Protein AF-0000000070891046 (afdb_homodimer)

InterPro domains:
  IPR001077 O-methyltransferase, C-terminal domain [PF00891] (136-344)
  IPR012967 Caffeic acid 3-O-methyltransferase-like, dimerisation domain [PF08100] (22-111)
  IPR016461 O-methyltransferase-like [PIRSF005739] (4-360)
  IPR016461 O-methyltransferase-like [PS51683] (19-363)
  IPR016461 O-methyltransferase-like [PTHR11746] (20-345)
  IPR029063 S-adenosyl-L-methionine-dependent methyltransferase superfamily [G3DSA:3.40.50.150] (113-362)
  IPR029063 S-adenosyl-L-methionine-dependent methyltransferase superfamily [SSF53335] (124-356)
  IPR036388 Winged helix-like DNA-binding domain superfamily [G3DSA:1.10.10.10] (6-109)
  IPR036390 Winged helix DNA-binding domain superfamily [SSF46785] (9-112)

Nearest PDB structures (foldseek):
  4pgh-assembly2_C  TM=8.982E-01  e=3.428E-35  Sorghum bicolor
  6nej-assembly1_A  TM=9.243E-01  e=6.528E-33  Thalictrum flavum subsp. glaucum
  6i6k-assembly1_A  TM=9.213E-01  e=1.786E-31  Papaver somniferum
  8j3i-assembly1_A-2  TM=9.033E-01  e=2.425E-32  Coptis chinensis
  5icc-assembly1_A  TM=9.227E-01  e=8.475E-29  Thalictrum flavum subsp. glaucum

Organism: Physcomitrium patens (NCBI:txid3218)

Secondary structure (DSSP, 8-state):
--HHHHHHHHHHHHHHHHHHHHTTTHHHHHHHHHHHTTHHHHHHHHHHTT-S-EEHHHHHHH-TT--SS--HHHHHHHHHHHHHTTSEEEEE-TTS-EEEEE-HHHHTT-SS-TT--SHHHHHHHSS-HHHHHHHTTHHHHHHS---HHHHHTTT--HHHHHHH-HHHHHHHHHHHHHHHHHHHHHHHHH--TTTT-SEEEEET-TTSHHHHHHHHH-TTSEEEEEE-HHHHTTPPPBTTEEEEE--TTT---SS-SEEEEES-GGGS-HHHHHHHHHHHHHHSPTT-EEEEEEEEE-S-S--SS--HHHHHHHHHHHHHHHHSSS---EEHHHHHHHHHHTT-EEEEEEE-SSEEEEEEE--/--HHHHHHHHHHHHHHHHHHHHTTTHHHHHHHHHHHTTHHHHHHHHHHTT-S-EEHHHHHHH-TT--SS--HHHHHHHHHHHHHTTSEEEEE-TTS-EEEEE-HHHHTT-SS-TT--SHHHHHHHSS-HHHHHHHTTHHHHHHS---HHHHHTTT--HHHHHHH-HHHHHHHHHHHHHHHHHHHHHHHHH--TTTT-SEEEEET-TTSHHHHHHHHH-TTSEEEEEE-HHHHTTPPPBTTEEEEE--TTT---SS-SEEEEES-GGGS-HHHHHHHHHHHHHHSPTT-EEEEEEEEE-S-S--SS--HHHHHHHHHHHHHHHHSSS---EEHHHHHHHHHHTT-EEEEEEE-SSEEEEEEE--

Foldseek 3Di:
DPPVVVVVVVVVVVVVVVVCVVVVLVLLVLVLVCLVQQLLVLQVVVVVVVDAWAQLVRSLVSGPPRDPDDDSVVVNVSQVVNVVVVQWPWDADPVRTIIIHGDPNSNLQHPPDPLFHQSLVSCCASPPPLQVQLLVCLVCCVPPVDQSSCVRPVRDFQVRVCVVDVVSVVSVVSNVLRVLSNLLVLCVVFPDVCQPWQEEEAAQCQLPNNVLVSCVVVVNYQYEYEEAPVRPVPRDDGPSYHYDHDDLLVADDADGLEYEYEPPLQQDDLVSLLSSLLRVLVRHDAFRKYKYKFFAADPDPPDPDDDPLNVVSVVVQVSSSRRGDPGGHYHPVVVVVSNVSSQWDPWDWDDRGSMIIIMTTHD/DPPVVVVVVVVVVVVVVVVCVVVVLVLLVLVLVCLVQQLLVLQVVVVVVVDAWAQLVRSLVSGPPRDPDDDSVVVNVSQVVNVVVVQWPWDADPVRTIIIHGDPNSNLQHPPDPLFHQVLVSCCASPPPLLVQLLVCLVCCVPPVDQSSCVRPVRDFQVRVCVVDVVSVVSVVSNVLRVLSNLLVLCVVFPDVCQPWQEEEAAQCQLPNNVLVSCVVVVNYQYEYEEAPVRPVPRDDGPSYHYDHDDLLVADDADGLEYEYEPPLQQDDLVSLLSSLLRVLVRHDAFRKYKYKFFAADPDPPDPDDDPLNVVSVVVQSSSSRRGDPGGHYHPVVVVVSNVSSQWDPWDWDDRGSMIIIMTTHD

pLDDT: mean 93.12, std 7.59, range [47.34, 98.88]

Solvent-accessible surface area (backbone atoms only — not comparable to full-atom values): 36269 Å² total; per-residue (Å²): 122,57,75,65,50,47,53,50,49,53,50,45,49,23,44,49,54,46,50,43,45,21,49,47,50,49,56,18,33,44,51,30,31,42,54,76,63,39,47,48,48,47,50,50,55,37,40,74,73,69,37,78,54,41,32,39,60,55,49,52,72,59,36,89,78,55,49,91,44,58,25,38,67,52,42,39,54,45,50,46,48,37,20,60,74,51,34,30,41,75,40,80,40,95,86,69,45,62,23,40,27,77,29,66,34,28,54,31,41,24,72,92,38,94,78,36,28,47,38,46,40,26,54,48,41,18,69,12,66,70,48,48,52,5,40,73,28,52,47,42,28,22,40,56,54,43,42,12,22,16,72,58,55,83,67,29,36,51,70,58,41,30,74,76,31,61,71,59,31,51,44,49,50,50,17,53,51,26,52,43,50,48,49,48,56,49,42,66,74,72,51,70,81,64,77,82,44,50,26,35,35,24,50,65,33,53,56,28,63,66,52,43,54,50,26,69,77,37,68,77,27,44,30,30,28,28,19,43,56,81,45,42,75,69,32,64,91,44,84,62,44,45,80,44,65,44,48,58,78,78,43,60,78,69,83,22,45,29,41,34,32,60,71,46,64,39,43,35,37,68,70,59,39,36,44,35,43,35,35,49,49,72,39,33,49,79,65,10,35,40,42,31,34,42,52,49,35,69,92,62,59,79,52,88,70,79,42,73,40,54,51,40,24,44,45,50,25,51,48,23,43,23,39,23,60,59,11,37,62,38,30,67,67,54,50,50,50,49,41,44,75,31,60,33,36,82,70,46,79,44,80,67,65,36,34,26,41,39,36,32,26,34,105,123,57,74,65,50,46,51,50,48,53,50,46,48,22,44,49,53,47,50,43,46,21,49,47,50,50,54,18,32,42,51,30,31,41,55,76,63,40,47,47,48,46,49,51,54,37,41,75,73,70,37,78,54,40,32,38,61,56,49,50,73,59,36,90,78,56,47,90,45,58,25,38,68,52,43,39,52,46,49,47,48,36,20,57,74,51,34,29,40,72,40,79,41,95,85,70,44,60,25,37,26,76,30,67,34,28,54,31,41,24,72,93,38,94,79,37,28,47,38,45,41,26,53,48,40,17,68,13,65,70,47,48,52,4,42,72,29,52,46,42,28,22,41,54,56,43,42,12,21,15,72,58,56,82,66,30,35,52,71,59,41,28,76,76,31,60,71,58,29,52,44,50,50,48,18,52,50,25,54,43,49,48,50,48,57,47,40,65,74,72,52,71,79,62,76,83,44,50,26,36,34,24,51,65,33,54,56,28,63,65,52,43,54,51,27,68,78,38,68,76,27,45,31,30,29,29,19,44,56,81,45,43,73,70,33,64,90,45,85,64,44,45,80,44,64,45,49,59,79,78,42,59,77,70,82,22,45,30,39,36,32,60,71,48,64,38,43,34,39,69,69,59,40,36,45,35,45,33,34,48,52,71,39,33,49,78,66,10,35,40,41,32,35,40,50,49,36,68,92,60,59,79,54,86,69,79,42,75,36,55,52,39,24,46,45,48,25,51,49,23,43,22,38,23,60,59,11,36,62,38,31,67,66,55,49,50,49,50,42,44,74,30,60,32,39,84,70,45,78,43,78,66,65,36,34,26,41,38,36,31,26,33,104

Sequence (726 aa):
MDLEGRAIEELAKAQLEVLGLAVSVVFPAALNAVVKMQVAEVLATAAEEGHRSLSADEIVARMPNRPSQPNSKNLERLLRVLSFKGVFKEEARHDKRRTFRLTPMSSALIRNLPEGTMANYVLLTSLGQEFIESCKHLTAAVLESKVPFAMAHGGKHQFQYCAANPDYSNVFQAAMTDHSHQLVDLMLAKFEGFKDVQRMADVGGGVGTTIGRIVEQYPHIQGINFDLPHVIAHAPQREGVEHIAGDMFESVPPDCDAFFLKNIIHDWDDELNIQILMNCHKALPSRGRVIMVDAVLPATTLLRESSLDDMCAFEADITMMAVSAHGRERDAEEWENLATTSGFTNITFVKLDYMYVIEAMKPMDLEGRAIEELAKAQLEVLGLAVSVVFPAALNAVVKMQVAEVLATAAEEGHRSLSADEIVARMPNRPSQPNSKNLERLLRVLSFKGVFKEEARHDKRRTFRLTPMSSALIRNLPEGTMANYVLLTSLGQEFIESCKHLTAAVLESKVPFAMAHGGKHQFQYCAANPDYSNVFQAAMTDHSHQLVDLMLAKFEGFKDVQRMADVGGGVGTTIGRIVEQYPHIQGINFDLPHVIAHAPQREGVEHIAGDMFESVPPDCDAFFLKNIIHDWDDELNIQILMNCHKALPSRGRVIMVDAVLPATTLLRESSLDDMCAFEADITMMAVSAHGRERDAEEWENLATTSGFTNITFVKLDYMYVIEAMKP

Radius of gyration: 27.96 Å; Cα contacts (8 Å, |Δi|>4): 1454; chains: 2; bounding box: 67×87×61 Å

Structure (mmCIF, N/CA/C/O backbone):
data_AF-0000000070891046-model_v1
#
loop_
_entity.id
_entity.type
_entity.pdbx_description
1 polymer 'O-methyltransferase domain-containing protein'
#
loop_
_atom_site.group_PDB
_atom_site.id
_atom_site.type_symbol
_atom_site.label_atom_id
_atom_site.label_alt_id
_atom_site.label_comp_id
_atom_site.label_asym_id
_atom_site.label_entity_id
_atom_site.label_seq_id
_atom_site.pdbx_PDB_ins_code
_atom_site.Cartn_x
_atom_site.Cartn_y
_atom_site.Cartn_z
_atom_site.occupancy
_atom_site.B_iso_or_equiv
_atom_site.auth_seq_id
_atom_site.auth_comp_id
_atom_site.auth_asym_id
_atom_site.auth_atom_id
_atom_site.pdbx_PDB_model_num
ATOM 1 N N . MET A 1 1 ? -8.344 9.031 32.281 1 47.34 1 MET A N 1
ATOM 2 C CA . MET A 1 1 ? -9.133 9.562 31.188 1 47.34 1 MET A CA 1
ATOM 3 C C . MET A 1 1 ? -10.594 9.172 31.328 1 47.34 1 MET A C 1
ATOM 5 O O . MET A 1 1 ? -10.914 8.008 31.547 1 47.34 1 MET A O 1
ATOM 9 N N . ASP A 1 2 ? -11.523 10.109 31.578 1 67 2 ASP A N 1
ATOM 10 C CA . ASP A 1 2 ? -12.945 9.836 31.75 1 67 2 ASP A CA 1
ATOM 11 C C . ASP A 1 2 ? -13.516 9.117 30.516 1 67 2 ASP A C 1
ATOM 13 O O . ASP A 1 2 ? -12.797 8.891 29.547 1 67 2 ASP A O 1
ATOM 17 N N . LEU A 1 3 ? -14.664 8.531 30.688 1 60.5 3 LEU A N 1
ATOM 18 C CA . LEU A 1 3 ? -15.344 7.746 29.672 1 60.5 3 LEU A CA 1
ATOM 19 C C . LEU A 1 3 ? -15.367 8.484 28.344 1 60.5 3 LEU A C 1
ATOM 21 O O . LEU A 1 3 ? -15.195 7.875 27.281 1 60.5 3 LEU A O 1
ATOM 25 N N . GLU A 1 4 ? -15.5 9.758 28.438 1 71.5 4 GLU A N 1
ATOM 26 C CA . GLU A 1 4 ? -15.516 10.578 27.234 1 71.5 4 GLU A CA 1
ATOM 27 C C . GLU A 1 4 ? -14.133 10.633 26.578 1 71.5 4 GLU A C 1
ATOM 29 O O . GLU A 1 4 ? -14.016 10.539 25.359 1 71.5 4 GLU A O 1
ATOM 34 N N . GLY A 1 5 ? -13.195 10.727 27.391 1 70.69 5 GLY A N 1
ATOM 35 C CA . GLY A 1 5 ? -11.828 10.75 26.875 1 70.69 5 GLY A CA 1
ATOM 36 C C . GLY A 1 5 ? -11.422 9.445 26.219 1 70.69 5 GLY A C 1
ATOM 37 O O . GLY A 1 5 ? -10.758 9.461 25.172 1 70.69 5 GLY A O 1
ATOM 38 N N . ARG A 1 6 ? -11.977 8.406 26.797 1 71.31 6 ARG A N 1
ATOM 39 C CA . ARG A 1 6 ? -11.641 7.102 26.234 1 71.31 6 ARG A CA 1
ATOM 40 C C . ARG A 1 6 ? -12.305 6.91 24.875 1 71.31 6 ARG A C 1
ATOM 42 O O . ARG A 1 6 ? -11.703 6.336 23.969 1 71.31 6 ARG A O 1
ATOM 49 N N . ALA A 1 7 ? -13.523 7.387 24.828 1 78.62 7 ALA A N 1
ATOM 50 C CA . ALA A 1 7 ? -14.25 7.289 23.562 1 78.62 7 ALA A CA 1
ATOM 51 C C . ALA A 1 7 ? -13.562 8.094 22.469 1 78.62 7 ALA A C 1
ATOM 53 O O . ALA A 1 7 ? -13.461 7.637 21.328 1 78.62 7 ALA A O 1
ATOM 54 N N . ILE A 1 8 ? -13.047 9.195 22.844 1 79.56 8 ILE A N 1
ATOM 55 C CA . ILE A 1 8 ? -12.344 10.055 21.906 1 79.56 8 ILE A CA 1
ATOM 56 C C . ILE A 1 8 ? -11.055 9.375 21.453 1 79.56 8 ILE A C 1
ATOM 58 O O . ILE A 1 8 ? -10.727 9.375 20.266 1 79.56 8 ILE A O 1
ATOM 62 N N . GLU A 1 9 ? -10.422 8.758 22.344 1 82.19 9 GLU A N 1
ATOM 63 C CA . GLU A 1 9 ? -9.156 8.109 22.031 1 82.19 9 GLU A CA 1
ATOM 64 C C . GLU A 1 9 ? -9.367 6.883 21.141 1 82.19 9 GLU A C 1
ATOM 66 O O . GLU A 1 9 ? -8.57 6.613 20.25 1 82.19 9 GLU A O 1
ATOM 71 N N . GLU A 1 10 ? -10.422 6.199 21.453 1 83.56 10 GLU A N 1
ATOM 72 C CA . GLU A 1 10 ? -10.727 5.02 20.641 1 83.56 10 GLU A CA 1
ATOM 73 C C . GLU A 1 10 ? -11.078 5.41 19.203 1 83.56 10 GLU A C 1
ATOM 75 O O . GLU A 1 10 ? -10.656 4.75 18.25 1 83.56 10 GLU A O 1
ATOM 80 N N . LEU A 1 11 ? -11.844 6.434 19.125 1 84.75 11 LEU A N 1
ATOM 81 C CA . LEU A 1 11 ? -12.203 6.934 17.812 1 84.75 11 LEU A CA 1
ATOM 82 C C . LEU A 1 11 ? -10.969 7.438 17.062 1 84.75 11 LEU A C 1
ATOM 84 O O . LEU A 1 11 ? -10.812 7.176 15.867 1 84.75 11 LEU A O 1
ATOM 88 N N . ALA A 1 12 ? -10.164 8.125 17.812 1 87 12 ALA A N 1
ATOM 89 C CA . ALA A 1 12 ? -8.945 8.656 17.219 1 87 12 ALA A CA 1
ATOM 90 C C . ALA A 1 12 ? -8.031 7.539 16.734 1 87 12 ALA A C 1
ATOM 92 O O . ALA A 1 12 ? -7.398 7.656 15.68 1 87 12 ALA A O 1
ATOM 93 N N . LYS A 1 13 ? -7.988 6.559 17.516 1 90.5 13 LYS A N 1
ATOM 94 C CA . LYS A 1 13 ? -7.156 5.422 17.141 1 90.5 13 LYS A CA 1
ATOM 95 C C . LYS A 1 13 ? -7.672 4.762 15.867 1 90.5 13 LYS A C 1
ATOM 97 O O . LYS A 1 13 ? -6.891 4.434 14.969 1 90.5 13 LYS A O 1
ATOM 102 N N . ALA A 1 14 ? -8.984 4.562 15.781 1 92.62 14 ALA A N 1
ATOM 103 C CA . ALA A 1 14 ? -9.602 3.963 14.602 1 92.62 14 ALA A CA 1
ATOM 104 C C . ALA A 1 14 ? -9.359 4.824 13.367 1 92.62 14 ALA A C 1
ATOM 106 O O . ALA A 1 14 ? -9.07 4.301 12.289 1 92.62 14 ALA A O 1
ATOM 107 N N . GLN A 1 15 ? -9.469 6.059 13.508 1 92.06 15 GLN A N 1
ATOM 108 C CA . GLN A 1 15 ? -9.266 6.984 12.398 1 92.06 15 GLN A CA 1
ATOM 109 C C . GLN A 1 15 ? -7.809 6.973 11.945 1 92.06 15 GLN A C 1
ATOM 111 O O . GLN A 1 15 ? -7.527 7.047 10.742 1 92.06 15 GLN A O 1
ATOM 116 N N . LEU A 1 16 ? -6.91 6.891 12.914 1 93.19 16 LEU A N 1
ATOM 117 C CA . LEU A 1 16 ? -5.492 6.824 12.586 1 93.19 16 LEU A CA 1
ATOM 118 C C . LEU A 1 16 ? -5.168 5.535 11.836 1 93.19 16 LEU A C 1
ATOM 120 O O . LEU A 1 16 ? -4.34 5.535 10.922 1 93.19 16 LEU A O 1
ATOM 124 N N . GLU A 1 17 ? -5.773 4.445 12.266 1 95.62 17 GLU A N 1
ATOM 125 C CA . GLU A 1 17 ? -5.586 3.174 11.578 1 95.62 17 GLU A CA 1
ATOM 126 C C . GLU A 1 17 ? -6.059 3.256 10.125 1 95.62 17 GLU A C 1
ATOM 128 O O . GLU A 1 17 ? -5.395 2.75 9.219 1 95.62 17 GLU A O 1
ATOM 133 N N . VAL A 1 18 ? -7.207 3.916 9.898 1 96.25 18 VAL A N 1
ATOM 134 C CA . VAL A 1 18 ? -7.738 4.094 8.547 1 96.25 18 VAL A CA 1
ATOM 135 C C . VAL A 1 18 ? -6.797 4.984 7.742 1 96.25 18 VAL A C 1
ATOM 137 O O . VAL A 1 18 ? -6.512 4.699 6.574 1 96.25 18 VAL A O 1
ATOM 140 N N . LEU A 1 19 ? -6.328 6.02 8.391 1 95.25 19 LEU A N 1
ATOM 141 C CA . LEU A 1 19 ? -5.402 6.934 7.73 1 95.25 19 LEU A CA 1
ATOM 142 C C . LEU A 1 19 ? -4.148 6.199 7.27 1 95.25 19 LEU A C 1
ATOM 144 O O . LEU A 1 19 ? -3.732 6.336 6.117 1 95.25 19 LEU A O 1
ATOM 148 N N . GLY A 1 20 ? -3.57 5.445 8.156 1 96.19 20 GLY A N 1
ATOM 149 C CA . GLY A 1 20 ? -2.371 4.691 7.824 1 96.19 20 GLY A CA 1
ATOM 150 C C . GLY A 1 20 ? -2.572 3.729 6.672 1 96.19 20 GLY A C 1
ATOM 151 O O . GLY A 1 20 ? -1.716 3.617 5.793 1 96.19 20 GLY A O 1
ATOM 152 N N . LEU A 1 21 ? -3.693 3.078 6.664 1 97.38 21 LEU A N 1
ATOM 153 C CA . LEU A 1 21 ? -4.004 2.133 5.598 1 97.38 21 LEU A CA 1
ATOM 154 C C . LEU A 1 21 ? -4.238 2.859 4.277 1 97.38 21 LEU A C 1
ATOM 156 O O . LEU A 1 21 ? -3.811 2.391 3.221 1 97.38 21 LEU A O 1
ATOM 160 N N . ALA A 1 22 ? -4.871 3.982 4.309 1 97.19 22 ALA A N 1
ATOM 161 C CA . ALA A 1 22 ? -5.266 4.734 3.121 1 97.19 22 ALA A CA 1
ATOM 162 C C . ALA A 1 22 ? -4.043 5.219 2.348 1 97.19 22 ALA A C 1
ATOM 164 O O . ALA A 1 22 ? -4.043 5.223 1.114 1 97.19 22 ALA A O 1
ATOM 165 N N . VAL A 1 23 ? -2.967 5.598 3.061 1 96.81 23 VAL A N 1
ATOM 166 C CA . VAL A 1 23 ? -1.822 6.207 2.393 1 96.81 23 VAL A CA 1
ATOM 167 C C . VAL A 1 23 ? -0.695 5.184 2.266 1 96.81 23 VAL A C 1
ATOM 169 O O . VAL A 1 23 ? 0.431 5.535 1.901 1 96.81 23 VAL A O 1
ATOM 172 N N . SER A 1 24 ? -0.975 3.916 2.496 1 97.31 24 SER A N 1
ATOM 173 C CA . SER A 1 24 ? 0.066 2.902 2.627 1 97.31 24 SER A CA 1
ATOM 174 C C . SER A 1 24 ? 0.749 2.635 1.29 1 97.31 24 SER A C 1
ATOM 176 O O . SER A 1 24 ? 1.793 1.98 1.24 1 97.31 24 SER A O 1
ATOM 178 N N . VAL A 1 25 ? 0.283 3.219 0.205 1 97.31 25 VAL A N 1
ATOM 179 C CA . VAL A 1 25 ? 0.892 3.051 -1.11 1 97.31 25 VAL A CA 1
ATOM 180 C C . VAL A 1 25 ? 2.295 3.65 -1.111 1 97.31 25 VAL A C 1
ATOM 182 O O . VAL A 1 25 ? 3.127 3.299 -1.952 1 97.31 25 VAL A O 1
ATOM 185 N N . VAL A 1 26 ? 2.619 4.441 -0.144 1 97.94 26 VAL A N 1
ATOM 186 C CA . VAL A 1 26 ? 3.92 5.105 -0.111 1 97.94 26 VAL A CA 1
ATOM 187 C C . VAL A 1 26 ? 5.023 4.066 0.079 1 97.94 26 VAL A C 1
ATOM 189 O O . VAL A 1 26 ? 6.16 4.277 -0.346 1 97.94 26 VAL A O 1
ATOM 192 N N . PHE A 1 27 ? 4.715 2.93 0.693 1 97.75 27 PHE A N 1
ATOM 193 C CA . PHE A 1 27 ? 5.73 1.916 0.949 1 97.75 27 PHE A CA 1
ATOM 194 C C . PHE A 1 27 ? 6.164 1.243 -0.349 1 97.75 27 PHE A C 1
ATOM 196 O O . PHE A 1 27 ? 7.344 1.257 -0.697 1 97.75 27 PHE A O 1
ATOM 203 N N . PRO A 1 28 ? 5.18 0.721 -1.108 1 98 28 PRO A N 1
ATOM 204 C CA . PRO A 1 28 ? 5.629 0.167 -2.389 1 98 28 PRO A CA 1
ATOM 205 C C . PRO A 1 28 ? 6.156 1.237 -3.342 1 98 28 PRO A C 1
ATOM 207 O O . PRO A 1 28 ? 7.027 0.955 -4.172 1 98 28 PRO A O 1
ATOM 210 N N . ALA A 1 29 ? 5.711 2.473 -3.271 1 98.19 29 ALA A N 1
ATOM 211 C CA . ALA A 1 29 ? 6.266 3.555 -4.082 1 98.19 29 ALA A CA 1
ATOM 212 C C . ALA A 1 29 ? 7.738 3.783 -3.76 1 98.19 29 ALA A C 1
ATOM 214 O O . ALA A 1 29 ? 8.562 3.934 -4.664 1 98.19 29 ALA A O 1
ATOM 215 N N . ALA A 1 30 ? 8.031 3.832 -2.465 1 98.62 30 ALA A N 1
ATOM 216 C CA . ALA A 1 30 ? 9.414 3.99 -2.033 1 98.62 30 ALA A CA 1
ATOM 217 C C . ALA A 1 30 ? 10.266 2.807 -2.48 1 98.62 30 ALA A C 1
ATOM 219 O O . ALA A 1 30 ? 11.406 2.986 -2.92 1 98.62 30 ALA A O 1
ATOM 220 N N . LEU A 1 31 ? 9.695 1.628 -2.348 1 98.69 31 LEU A N 1
ATOM 221 C CA . LEU A 1 31 ? 10.391 0.416 -2.771 1 98.69 31 LEU A CA 1
ATOM 222 C C . LEU A 1 31 ? 10.703 0.465 -4.262 1 98.69 31 LEU A C 1
ATOM 224 O O . LEU A 1 31 ? 11.82 0.131 -4.676 1 98.69 31 LEU A O 1
ATOM 228 N N . ASN A 1 32 ? 9.742 0.846 -5.07 1 98.19 32 ASN A N 1
ATOM 229 C CA . ASN A 1 32 ? 9.922 1.009 -6.508 1 98.19 32 ASN A CA 1
ATOM 230 C C . ASN A 1 32 ? 11.055 1.985 -6.82 1 98.19 32 ASN A C 1
ATOM 232 O O . ASN A 1 32 ? 11.898 1.712 -7.68 1 98.19 32 ASN A O 1
ATOM 236 N N . ALA A 1 33 ? 11.109 3.068 -6.137 1 97.69 33 ALA A N 1
ATOM 237 C CA . ALA A 1 33 ? 12.109 4.109 -6.379 1 97.69 33 ALA A CA 1
ATOM 238 C C . ALA A 1 33 ? 13.516 3.594 -6.098 1 97.69 33 ALA A C 1
ATOM 240 O O . ALA A 1 33 ? 14.438 3.809 -6.895 1 97.69 33 ALA A O 1
ATOM 241 N N . VAL A 1 34 ? 13.727 2.893 -4.988 1 97.88 34 VAL A N 1
ATOM 242 C CA . VAL A 1 34 ? 15.07 2.463 -4.613 1 97.88 34 VAL A CA 1
ATOM 243 C C . VAL A 1 34 ? 15.547 1.366 -5.566 1 97.88 34 VAL A C 1
ATOM 245 O O . VAL A 1 34 ? 16.75 1.237 -5.824 1 97.88 34 VAL A O 1
ATOM 248 N N . VAL A 1 35 ? 14.602 0.557 -6.062 1 97 35 VAL A N 1
ATOM 249 C CA . VAL A 1 35 ? 14.953 -0.465 -7.043 1 97 35 VAL A CA 1
ATOM 250 C C . VAL A 1 35 ? 15.391 0.198 -8.344 1 97 35 VAL A C 1
ATOM 252 O O . VAL A 1 35 ? 16.422 -0.169 -8.922 1 97 35 VAL A O 1
ATOM 255 N N . LYS A 1 36 ? 14.641 1.19 -8.789 1 95.44 36 LYS A N 1
ATOM 256 C CA . LYS A 1 36 ? 14.969 1.906 -10.023 1 95.44 36 LYS A CA 1
ATOM 257 C C . LYS A 1 36 ? 16.328 2.596 -9.914 1 95.44 36 LYS A C 1
ATOM 259 O O . LYS A 1 36 ? 17.078 2.67 -10.891 1 95.44 36 LYS A O 1
ATOM 264 N N . MET A 1 37 ? 16.656 3.012 -8.719 1 95.81 37 MET A N 1
ATOM 265 C CA . MET A 1 37 ? 17.891 3.748 -8.523 1 95.81 37 MET A CA 1
ATOM 266 C C . MET A 1 37 ? 19.047 2.801 -8.18 1 95.81 37 MET A C 1
ATOM 268 O O . MET A 1 37 ? 20.172 3.238 -7.973 1 95.81 37 MET A O 1
ATOM 272 N N . GLN A 1 38 ? 18.75 1.555 -8.023 1 96.44 38 GLN A N 1
ATOM 273 C CA . GLN A 1 38 ? 19.719 0.496 -7.797 1 96.44 38 GLN A CA 1
ATOM 274 C C . GLN A 1 38 ? 20.484 0.721 -6.492 1 96.44 38 GLN A C 1
ATOM 276 O O . GLN A 1 38 ? 21.703 0.552 -6.441 1 96.44 38 GLN A O 1
ATOM 281 N N . VAL A 1 39 ? 19.781 1.132 -5.484 1 97.69 39 VAL A N 1
ATOM 282 C CA . VAL A 1 39 ? 20.391 1.455 -4.195 1 97.69 39 VAL A CA 1
ATOM 283 C C . VAL A 1 39 ? 20.984 0.195 -3.57 1 97.69 39 VAL A C 1
ATOM 285 O O . VAL A 1 39 ? 22.078 0.23 -3.012 1 97.69 39 VAL A O 1
ATOM 288 N N . ALA A 1 40 ? 20.266 -0.928 -3.625 1 97.75 40 ALA A N 1
ATOM 289 C CA . ALA A 1 40 ? 20.766 -2.18 -3.051 1 97.75 40 ALA A CA 1
ATOM 290 C C . ALA A 1 40 ? 22.062 -2.607 -3.705 1 97.75 40 ALA A C 1
ATOM 292 O O . ALA A 1 40 ? 22.984 -3.096 -3.027 1 97.75 40 ALA A O 1
ATOM 293 N N . GLU A 1 41 ? 22.172 -2.424 -5.004 1 96.94 41 GLU A N 1
ATOM 29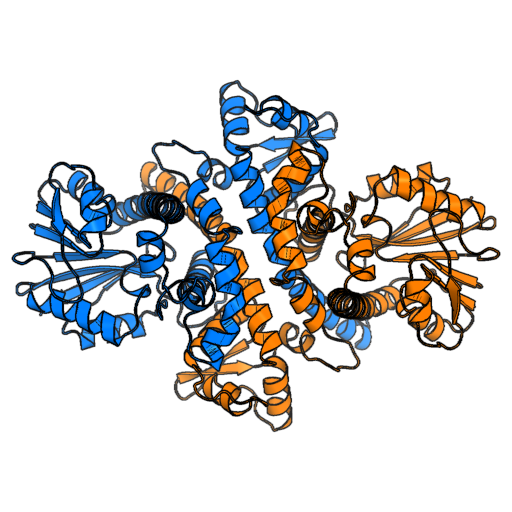4 C CA . GLU A 1 41 ? 23.406 -2.756 -5.723 1 96.94 41 GLU A CA 1
ATOM 295 C C . GLU A 1 41 ? 24.562 -1.897 -5.246 1 96.94 41 GLU A C 1
ATOM 297 O O . GLU A 1 41 ? 25.672 -2.4 -5.062 1 96.94 41 GLU A O 1
ATOM 302 N N . VAL A 1 42 ? 24.328 -0.653 -5.082 1 97.38 42 VAL A N 1
ATOM 303 C CA . VAL A 1 42 ? 25.359 0.271 -4.609 1 97.38 42 VAL A CA 1
ATOM 304 C C . VAL A 1 42 ? 25.844 -0.169 -3.236 1 97.38 42 VAL A C 1
ATOM 306 O O . VAL A 1 42 ? 27.062 -0.218 -2.994 1 97.38 42 VAL A O 1
ATOM 309 N N . LEU A 1 43 ? 24.938 -0.444 -2.359 1 97.94 43 LEU A N 1
ATOM 310 C CA . LEU A 1 43 ? 25.297 -0.862 -1.008 1 97.94 43 LEU A CA 1
ATOM 311 C C . LEU A 1 43 ? 26.047 -2.189 -1.029 1 97.94 43 LEU A C 1
ATOM 313 O O . LEU A 1 43 ? 26.984 -2.395 -0.248 1 97.94 43 LEU A O 1
ATOM 317 N N . ALA A 1 44 ? 25.656 -3.094 -1.878 1 96.38 44 ALA A N 1
ATOM 318 C CA . ALA A 1 44 ? 26.328 -4.383 -2.002 1 96.38 44 ALA A CA 1
ATOM 319 C C . ALA A 1 44 ? 27.781 -4.207 -2.455 1 96.38 44 ALA A C 1
ATOM 321 O O . ALA A 1 44 ? 28.688 -4.832 -1.905 1 96.38 44 ALA A O 1
ATOM 322 N N . THR A 1 45 ? 27.938 -3.393 -3.469 1 96.12 45 THR A N 1
ATOM 323 C CA . THR A 1 45 ? 29.281 -3.107 -3.965 1 96.12 45 THR A CA 1
ATOM 324 C C . THR A 1 45 ? 30.141 -2.48 -2.873 1 96.12 45 THR A C 1
ATOM 326 O O . THR A 1 45 ? 31.312 -2.842 -2.709 1 96.12 45 THR A O 1
ATOM 329 N N . ALA A 1 46 ? 29.594 -1.572 -2.146 1 96.75 46 ALA A N 1
ATOM 330 C CA . ALA A 1 46 ? 30.312 -0.925 -1.056 1 96.75 46 ALA A CA 1
ATOM 331 C C . ALA A 1 46 ? 30.703 -1.936 0.018 1 96.75 46 ALA A C 1
ATOM 333 O O . ALA A 1 46 ? 31.781 -1.836 0.607 1 96.75 46 ALA A O 1
ATOM 334 N N . ALA A 1 47 ? 29.828 -2.799 0.301 1 95.56 47 ALA A N 1
ATOM 335 C CA . ALA A 1 47 ? 30.109 -3.832 1.291 1 95.56 47 ALA A CA 1
ATOM 336 C C . ALA A 1 47 ? 31.297 -4.688 0.859 1 95.56 47 ALA A C 1
ATOM 338 O O . ALA A 1 47 ? 32.125 -5.07 1.687 1 95.56 47 ALA A O 1
ATOM 339 N N . GLU A 1 48 ? 31.375 -4.98 -0.355 1 94.81 48 GLU A N 1
ATOM 340 C CA . GLU A 1 48 ? 32.5 -5.734 -0.901 1 94.81 48 GLU A CA 1
ATOM 341 C C . GLU A 1 48 ? 33.812 -4.961 -0.746 1 94.81 48 GLU A C 1
ATOM 343 O O . GLU A 1 48 ? 34.875 -5.559 -0.632 1 94.81 48 GLU A O 1
ATOM 348 N N . GLU A 1 49 ? 33.688 -3.688 -0.757 1 96.44 49 GLU A N 1
ATOM 349 C CA . GLU A 1 49 ? 34.844 -2.818 -0.63 1 96.44 49 GLU A CA 1
ATOM 350 C C . GLU A 1 49 ? 35.188 -2.568 0.835 1 96.44 49 GLU A C 1
ATOM 352 O O . GLU A 1 49 ? 36.125 -1.822 1.141 1 96.44 49 GLU A O 1
ATOM 357 N N . GLY A 1 50 ? 34.406 -3.117 1.76 1 94.75 50 GLY A N 1
ATOM 358 C CA . GLY A 1 50 ? 34.719 -3.043 3.174 1 94.75 50 GLY A CA 1
ATOM 359 C C . GLY A 1 50 ? 33.906 -2.02 3.928 1 94.75 50 GLY A C 1
ATOM 360 O O . GLY A 1 50 ? 34.094 -1.817 5.129 1 94.75 50 GLY A O 1
ATOM 361 N N . HIS A 1 51 ? 32.938 -1.404 3.23 1 93.56 51 HIS A N 1
ATOM 362 C CA . HIS A 1 51 ? 32.062 -0.441 3.902 1 93.56 51 HIS A CA 1
ATOM 363 C C . HIS A 1 51 ? 30.844 -1.12 4.484 1 93.56 51 HIS A C 1
ATOM 365 O O . HIS A 1 51 ? 30.031 -1.689 3.742 1 93.56 51 HIS A O 1
ATOM 371 N N . ARG A 1 52 ? 30.672 -1.047 5.664 1 90.56 52 ARG A N 1
ATOM 372 C CA . ARG A 1 52 ? 29.531 -1.691 6.316 1 90.56 52 ARG A CA 1
ATOM 373 C C . ARG A 1 52 ? 28.219 -0.993 5.961 1 90.56 52 ARG A C 1
ATOM 375 O O . ARG A 1 52 ? 27.188 -1.646 5.781 1 90.56 52 ARG A O 1
ATOM 382 N N . SER A 1 53 ? 28.188 0.303 5.98 1 95.62 53 SER A N 1
ATOM 383 C CA . SER A 1 53 ? 27.016 1.141 5.715 1 95.62 53 SER A CA 1
ATOM 384 C C . SER A 1 53 ? 27.422 2.447 5.039 1 95.62 53 SER A C 1
ATOM 386 O O . SER A 1 53 ? 28.594 2.822 5.043 1 95.62 53 SER A O 1
ATOM 388 N N . LEU A 1 54 ? 26.484 3.021 4.312 1 97.06 54 LEU A N 1
ATOM 389 C CA . LEU A 1 54 ? 26.719 4.285 3.627 1 97.06 54 LEU A CA 1
ATOM 390 C C . LEU A 1 54 ? 25.656 5.309 3.996 1 97.06 54 LEU A C 1
ATOM 392 O O . LEU A 1 54 ? 24.5 4.941 4.266 1 97.06 54 LEU A O 1
ATOM 396 N N . SER A 1 55 ? 26.047 6.555 4.035 1 96.5 55 SER A N 1
ATOM 397 C CA . SER A 1 55 ? 25.078 7.637 4.117 1 96.5 55 SER A CA 1
ATOM 398 C C . SER A 1 55 ? 24.375 7.852 2.783 1 96.5 55 SER A C 1
ATOM 400 O O . SER A 1 55 ? 24.828 7.363 1.748 1 96.5 55 SER A O 1
ATOM 402 N N . ALA A 1 56 ? 23.266 8.57 2.824 1 96.62 56 ALA A N 1
ATOM 403 C CA . ALA A 1 56 ? 22.562 8.883 1.586 1 96.62 56 ALA A CA 1
ATOM 404 C C . ALA A 1 56 ? 23.469 9.633 0.61 1 96.62 56 ALA A C 1
ATOM 406 O O . ALA A 1 56 ? 23.422 9.383 -0.597 1 96.62 56 ALA A O 1
ATOM 407 N N . ASP A 1 57 ? 24.234 10.523 1.128 1 95.56 57 ASP A N 1
ATOM 408 C CA . ASP A 1 57 ? 25.188 11.258 0.299 1 95.56 57 ASP A CA 1
ATOM 409 C C . ASP A 1 57 ? 26.172 10.32 -0.381 1 95.56 57 ASP A C 1
ATOM 411 O O . ASP A 1 57 ? 26.469 10.477 -1.567 1 95.56 57 ASP A O 1
ATOM 415 N N . GLU A 1 58 ? 26.688 9.406 0.369 1 96.12 58 GLU A N 1
ATOM 416 C CA . GLU A 1 58 ? 27.656 8.445 -0.162 1 96.12 58 GLU A CA 1
ATOM 417 C C . GLU A 1 58 ? 27.016 7.531 -1.197 1 96.12 58 GLU A C 1
ATOM 419 O O . GLU A 1 58 ? 27.641 7.16 -2.188 1 96.12 58 GLU A O 1
ATOM 424 N N . ILE A 1 59 ? 25.797 7.141 -0.975 1 97.38 59 ILE A N 1
ATOM 425 C CA . ILE A 1 59 ? 25.094 6.281 -1.913 1 97.38 59 ILE A CA 1
ATOM 426 C C . ILE A 1 59 ? 24.922 7.004 -3.246 1 97.38 59 ILE A C 1
ATOM 428 O O . ILE A 1 59 ? 25.234 6.453 -4.305 1 97.38 59 ILE A O 1
ATOM 432 N N . VAL A 1 60 ? 24.484 8.242 -3.16 1 96.44 60 VAL A N 1
ATOM 433 C CA . VAL A 1 60 ? 24.25 9.031 -4.367 1 96.44 60 VAL A CA 1
ATOM 434 C C . VAL A 1 60 ? 25.578 9.195 -5.125 1 96.44 60 VAL A C 1
ATOM 436 O O . VAL A 1 60 ? 25.594 9.094 -6.355 1 96.44 60 VAL A O 1
ATOM 439 N N . ALA A 1 61 ? 26.609 9.375 -4.445 1 94.94 61 ALA A N 1
ATOM 440 C CA . ALA A 1 61 ? 27.922 9.594 -5.043 1 94.94 61 ALA A CA 1
ATOM 441 C C . ALA A 1 61 ? 28.406 8.344 -5.777 1 94.94 61 ALA A C 1
ATOM 443 O O . ALA A 1 61 ? 29.234 8.43 -6.684 1 94.94 61 ALA A O 1
ATOM 444 N N . ARG A 1 62 ? 27.891 7.195 -5.426 1 95.12 62 ARG A N 1
ATOM 445 C CA . ARG A 1 62 ? 28.359 5.926 -5.973 1 95.12 62 ARG A CA 1
ATOM 446 C C . ARG A 1 62 ? 27.406 5.41 -7.047 1 95.12 62 ARG A C 1
ATOM 448 O O . ARG A 1 62 ? 27.656 4.367 -7.656 1 95.12 62 ARG A O 1
ATOM 455 N N . MET A 1 63 ? 26.359 6.133 -7.262 1 93.44 63 MET A N 1
ATOM 456 C CA . MET A 1 63 ? 25.406 5.684 -8.258 1 93.44 63 MET A CA 1
ATOM 457 C C . MET A 1 63 ? 26.016 5.684 -9.656 1 93.44 63 MET A C 1
ATOM 459 O O . MET A 1 63 ? 26.797 6.582 -10 1 93.44 63 MET A O 1
ATOM 463 N N . PRO A 1 64 ? 25.781 4.641 -10.422 1 85.44 64 PRO A N 1
ATOM 464 C CA . PRO A 1 64 ? 26.359 4.57 -11.766 1 85.44 64 PRO A CA 1
ATOM 465 C C . PRO A 1 64 ? 25.969 5.758 -12.641 1 85.44 64 PRO A C 1
ATOM 467 O O . PRO A 1 64 ? 26.797 6.254 -13.422 1 85.44 64 PRO A O 1
ATOM 470 N N . ASN A 1 65 ? 24.75 6.18 -12.656 1 81.19 65 ASN A N 1
ATOM 471 C CA . ASN A 1 65 ? 24.297 7.367 -13.375 1 81.19 65 ASN A CA 1
ATOM 472 C C . ASN A 1 65 ? 24.047 8.531 -12.422 1 81.19 65 ASN A C 1
ATOM 474 O O . ASN A 1 65 ? 22.906 9.008 -12.312 1 81.19 65 ASN A O 1
ATOM 478 N N . ARG A 1 66 ? 25.281 8.977 -11.938 1 83.12 66 ARG A N 1
ATOM 479 C CA . ARG A 1 66 ? 25.156 10.031 -10.938 1 83.12 66 ARG A CA 1
ATOM 480 C C . ARG A 1 66 ? 24.328 11.195 -11.477 1 83.12 66 ARG A C 1
ATOM 482 O O . ARG A 1 66 ? 24.609 11.734 -12.539 1 83.12 66 ARG A O 1
ATOM 489 N N . PRO A 1 67 ? 23.438 11.5 -10.664 1 82.38 67 PRO A N 1
ATOM 490 C CA . PRO A 1 67 ? 22.547 12.586 -11.094 1 82.38 67 PRO A CA 1
ATOM 491 C C . PRO A 1 67 ? 23.203 13.961 -10.977 1 82.38 67 PRO A C 1
ATOM 493 O O . PRO A 1 67 ? 24.094 14.156 -10.148 1 82.38 67 PRO A O 1
ATOM 496 N N . SER A 1 68 ? 22.781 14.844 -11.82 1 83.38 68 SER A N 1
ATOM 497 C CA . SER A 1 68 ? 23.375 16.172 -11.891 1 83.38 68 SER A CA 1
ATOM 498 C C . SER A 1 68 ? 22.953 17.031 -10.688 1 83.38 68 SER A C 1
ATOM 500 O O . SER A 1 68 ? 23.75 17.828 -10.188 1 83.38 68 SER A O 1
ATOM 502 N N . GLN A 1 69 ? 21.859 16.891 -10.195 1 90.38 69 GLN A N 1
ATOM 503 C CA . GLN A 1 69 ? 21.344 17.672 -9.07 1 90.38 69 GLN A CA 1
ATOM 504 C C . GLN A 1 69 ? 20.625 16.766 -8.07 1 90.38 69 GLN A C 1
ATOM 506 O O . GLN A 1 69 ? 19.422 16.906 -7.836 1 90.38 69 GLN A O 1
ATOM 511 N N . PRO A 1 70 ? 21.469 15.906 -7.484 1 91.81 70 PRO A N 1
ATOM 512 C CA . PRO A 1 70 ? 20.844 14.945 -6.578 1 91.81 70 PRO A CA 1
ATOM 513 C C . PRO A 1 70 ? 20.375 15.578 -5.273 1 91.81 70 PRO A C 1
ATOM 515 O O . PRO A 1 70 ? 20.938 16.594 -4.84 1 91.81 70 PRO A O 1
ATOM 518 N N . ASN A 1 71 ? 19.328 15.117 -4.762 1 95.25 71 ASN A N 1
ATOM 519 C CA . ASN A 1 71 ? 18.844 15.445 -3.426 1 95.25 71 ASN A CA 1
ATOM 520 C C . ASN A 1 71 ? 18.984 14.266 -2.469 1 95.25 71 ASN A C 1
ATOM 522 O O . ASN A 1 71 ? 18.031 13.508 -2.256 1 95.25 71 ASN A O 1
ATOM 526 N N . SER A 1 72 ? 20.125 14.203 -1.852 1 96.12 72 SER A N 1
ATOM 527 C CA . SER A 1 72 ? 20.453 13.078 -0.979 1 96.12 72 SER A CA 1
ATOM 528 C C . SER A 1 72 ? 19.547 13.047 0.243 1 96.12 72 SER A C 1
ATOM 530 O O . SER A 1 72 ? 19.297 11.977 0.814 1 96.12 72 SER A O 1
ATOM 532 N N . LYS A 1 73 ? 19.016 14.164 0.625 1 95.56 73 LYS A N 1
ATOM 533 C CA . LYS A 1 73 ? 18.094 14.195 1.756 1 95.56 73 LYS A CA 1
ATOM 534 C C . LYS A 1 73 ? 16.797 13.438 1.436 1 95.56 73 LYS A C 1
ATOM 536 O O . LYS A 1 73 ? 16.234 12.758 2.303 1 95.56 73 LYS A O 1
ATOM 541 N N . ASN A 1 74 ? 16.344 13.586 0.203 1 97.31 74 ASN A N 1
ATOM 542 C CA . ASN A 1 74 ? 15.172 12.836 -0.213 1 97.31 74 ASN A CA 1
ATOM 543 C C . ASN A 1 74 ? 15.445 11.336 -0.25 1 97.31 74 ASN A C 1
ATOM 545 O O . ASN A 1 74 ? 14.578 10.531 0.087 1 97.31 74 ASN A O 1
ATOM 549 N N . LEU A 1 75 ? 16.672 10.984 -0.702 1 97.62 75 LEU A N 1
ATOM 550 C CA . LEU A 1 75 ? 17.031 9.57 -0.651 1 97.62 75 LEU A CA 1
ATOM 551 C C . LEU A 1 75 ? 17.031 9.062 0.787 1 97.62 75 LEU A C 1
ATOM 553 O O . LEU A 1 75 ? 16.547 7.957 1.059 1 97.62 75 LEU A O 1
ATOM 557 N N . GLU A 1 76 ? 17.594 9.836 1.688 1 97.25 76 GLU A N 1
ATOM 558 C CA . GLU A 1 76 ? 17.609 9.461 3.098 1 97.25 76 GLU A CA 1
ATOM 559 C C . GLU A 1 76 ? 16.203 9.188 3.623 1 97.25 76 GLU A C 1
ATOM 561 O O . GLU A 1 76 ? 15.984 8.219 4.355 1 97.25 76 GLU A O 1
ATOM 566 N N . ARG A 1 77 ? 15.281 10.008 3.285 1 97.38 77 ARG A N 1
ATOM 567 C CA . ARG A 1 77 ? 13.891 9.867 3.719 1 97.38 77 ARG A CA 1
ATOM 568 C C . ARG A 1 77 ? 13.281 8.57 3.189 1 97.38 77 ARG A C 1
ATOM 570 O O . ARG A 1 77 ? 12.578 7.867 3.918 1 97.38 77 ARG A O 1
ATOM 577 N N . LEU A 1 78 ? 13.547 8.242 1.887 1 98.38 78 LEU A N 1
ATOM 578 C CA . LEU A 1 78 ? 13.094 6.973 1.322 1 98.38 78 LEU A CA 1
ATOM 579 C C . LEU A 1 78 ? 13.711 5.793 2.062 1 98.38 78 LEU A C 1
ATOM 581 O O . LEU A 1 78 ? 13.031 4.809 2.35 1 98.38 78 LEU A O 1
ATOM 585 N N . LEU A 1 79 ? 14.992 5.934 2.396 1 98.19 79 LEU A N 1
ATOM 586 C CA . LEU A 1 79 ? 15.695 4.848 3.074 1 98.19 79 LEU A CA 1
ATOM 587 C C . LEU A 1 79 ? 15.18 4.676 4.5 1 98.19 79 LEU A C 1
ATOM 589 O O . LEU A 1 79 ? 15.109 3.555 5.008 1 98.19 79 LEU A O 1
ATOM 593 N N . ARG A 1 80 ? 14.805 5.746 5.164 1 96.25 80 ARG A N 1
ATOM 594 C CA . ARG A 1 80 ? 14.289 5.668 6.527 1 96.25 80 ARG A CA 1
ATOM 595 C C . ARG A 1 80 ? 12.945 4.957 6.562 1 96.25 80 ARG A C 1
ATOM 597 O O . ARG A 1 80 ? 12.719 4.078 7.398 1 96.25 80 ARG A O 1
ATOM 604 N N . VAL A 1 81 ? 12.047 5.312 5.652 1 96.75 81 VAL A N 1
ATOM 605 C CA . VAL A 1 81 ? 10.727 4.688 5.648 1 96.75 81 VAL A CA 1
ATOM 606 C C . VAL A 1 81 ? 10.859 3.199 5.332 1 96.75 81 VAL A C 1
ATOM 608 O O . VAL A 1 81 ? 10.156 2.367 5.91 1 96.75 81 VAL A O 1
ATOM 611 N N . LEU A 1 82 ? 11.766 2.852 4.43 1 97.75 82 LEU A N 1
ATOM 612 C CA . LEU A 1 82 ? 11.969 1.453 4.07 1 97.75 82 LEU A CA 1
ATOM 613 C C . LEU A 1 82 ? 12.719 0.711 5.172 1 97.75 82 LEU A C 1
ATOM 615 O O . LEU A 1 82 ? 12.578 -0.506 5.312 1 97.75 82 LEU A O 1
ATOM 619 N N . SER A 1 83 ? 13.562 1.46 5.965 1 96.5 83 SER A N 1
ATOM 620 C CA . SER A 1 83 ? 14.172 0.858 7.148 1 96.5 83 SER A CA 1
ATOM 621 C C . SER A 1 83 ? 13.117 0.544 8.211 1 96.5 83 SER A C 1
ATOM 623 O O . SER A 1 83 ? 13.227 -0.457 8.922 1 96.5 83 SER A O 1
ATOM 625 N N . PHE A 1 84 ? 12.148 1.405 8.289 1 94.62 84 PHE A N 1
ATOM 626 C CA . PHE A 1 84 ? 11.039 1.162 9.203 1 94.62 84 PHE A CA 1
ATOM 627 C C . PHE A 1 84 ? 10.344 -0.15 8.867 1 94.62 84 PHE A C 1
ATOM 629 O O . PHE A 1 84 ? 9.875 -0.858 9.766 1 94.62 84 PHE A O 1
ATOM 636 N N . LYS A 1 85 ? 10.289 -0.502 7.566 1 94.94 85 LYS A N 1
ATOM 637 C CA . LYS A 1 85 ? 9.648 -1.733 7.113 1 94.94 85 LYS A CA 1
ATOM 638 C C . LYS A 1 85 ? 10.641 -2.889 7.074 1 94.94 85 LYS A C 1
ATOM 640 O O . LYS A 1 85 ? 10.312 -3.986 6.621 1 94.94 85 LYS A O 1
ATOM 645 N N . GLY A 1 86 ? 11.914 -2.65 7.43 1 95.06 86 GLY A N 1
ATOM 646 C CA . GLY A 1 86 ? 12.914 -3.701 7.551 1 95.06 86 GLY A CA 1
ATOM 647 C C . GLY A 1 86 ? 13.68 -3.941 6.262 1 95.06 86 GLY A C 1
ATOM 648 O O . GLY A 1 86 ? 14.484 -4.871 6.18 1 95.06 86 GLY A O 1
ATOM 649 N N . VAL A 1 87 ? 13.5 -3.139 5.219 1 97.38 87 VAL A N 1
ATOM 650 C CA . VAL A 1 87 ? 14.148 -3.342 3.932 1 97.38 87 VAL A CA 1
ATOM 651 C C . VAL A 1 87 ? 15.633 -2.998 4.043 1 97.38 87 VAL A C 1
ATOM 653 O O . VAL A 1 87 ? 16.484 -3.693 3.482 1 97.38 87 VAL A O 1
ATOM 656 N N . PHE A 1 88 ? 15.914 -1.912 4.715 1 97.56 88 PHE A N 1
ATOM 657 C CA . PHE A 1 88 ? 17.281 -1.531 5.039 1 97.56 88 PHE A CA 1
ATOM 658 C C . PHE A 1 88 ? 17.469 -1.433 6.551 1 97.56 88 PHE A C 1
ATOM 660 O O . PHE A 1 88 ? 16.5 -1.494 7.309 1 97.56 88 PHE A O 1
ATOM 667 N N . LYS A 1 89 ? 18.703 -1.395 6.969 1 96.44 89 LYS A N 1
ATOM 668 C CA . LYS A 1 89 ? 19.016 -1.155 8.375 1 96.44 89 LYS A CA 1
ATOM 669 C C . LYS A 1 89 ? 19.672 0.211 8.562 1 96.44 89 LYS A C 1
ATOM 671 O O . LYS A 1 89 ? 20.719 0.493 7.973 1 96.44 89 LYS A O 1
ATOM 676 N N . GLU A 1 90 ? 18.969 1.036 9.297 1 95.56 90 GLU A N 1
ATOM 677 C CA . GLU A 1 90 ? 19.5 2.344 9.656 1 95.56 90 GLU A CA 1
ATOM 678 C C . GLU A 1 90 ? 20.484 2.234 10.812 1 95.56 90 GLU A C 1
ATOM 680 O O . GLU A 1 90 ? 20.234 1.508 11.781 1 95.56 90 GLU A O 1
ATOM 685 N N . GLU A 1 91 ? 21.547 2.854 10.672 1 92.62 91 GLU A N 1
ATOM 686 C CA . GLU A 1 91 ? 22.562 2.889 11.719 1 92.62 91 GLU A CA 1
ATOM 687 C C . GLU A 1 91 ? 23.047 4.312 11.977 1 92.62 91 GLU A C 1
ATOM 689 O O . GLU A 1 91 ? 23.078 5.137 11.062 1 92.62 91 GLU A O 1
ATOM 694 N N . ALA A 1 92 ? 23.25 4.582 13.258 1 83.5 92 ALA A N 1
ATOM 695 C CA . ALA A 1 92 ? 23.844 5.871 13.609 1 83.5 92 ALA A CA 1
ATOM 696 C C . ALA A 1 92 ? 25.359 5.789 13.625 1 83.5 92 ALA A C 1
ATOM 698 O O . ALA A 1 92 ? 25.938 4.816 14.125 1 83.5 92 ALA A O 1
ATOM 699 N N . ARG A 1 93 ? 25.891 6.754 12.891 1 71.88 93 ARG A N 1
ATOM 700 C CA . ARG A 1 93 ? 27.344 6.828 12.953 1 71.88 93 ARG A CA 1
ATOM 701 C C . ARG A 1 93 ? 27.781 7.785 14.055 1 71.88 93 ARG A C 1
ATOM 703 O O . ARG A 1 93 ? 26.984 8.562 14.57 1 71.88 93 ARG A O 1
ATOM 710 N N . HIS A 1 94 ? 29.031 7.59 14.312 1 62.88 94 HIS A N 1
ATOM 711 C CA . HIS A 1 94 ? 29.672 8.375 15.367 1 62.88 94 HIS A CA 1
ATOM 712 C C . HIS A 1 94 ? 29.516 9.867 15.102 1 62.88 94 HIS A C 1
ATOM 714 O O . HIS A 1 94 ? 29.453 10.664 16.047 1 62.88 94 HIS A O 1
ATOM 720 N N . ASP A 1 95 ? 29.453 10.289 13.875 1 67.69 95 ASP A N 1
ATOM 721 C CA . ASP A 1 95 ? 29.344 11.703 13.523 1 67.69 95 ASP A CA 1
ATOM 722 C C . ASP A 1 95 ? 27.891 12.141 13.43 1 67.69 95 ASP A C 1
ATOM 724 O O . ASP A 1 95 ? 27.578 13.18 12.836 1 67.69 95 ASP A O 1
ATOM 728 N N . LYS A 1 96 ? 27 11.281 13.773 1 70.81 96 LYS A N 1
ATOM 729 C CA . LYS A 1 96 ? 25.562 11.555 13.898 1 70.81 96 LYS A CA 1
ATOM 730 C C . LYS A 1 96 ? 24.875 11.461 12.539 1 70.81 96 LYS A C 1
ATOM 732 O O . LYS A 1 96 ? 23.688 11.781 12.422 1 70.81 96 LYS A O 1
ATOM 737 N N . ARG A 1 97 ? 25.734 11.117 11.594 1 84 97 ARG A N 1
ATOM 738 C CA . ARG A 1 97 ? 25.094 10.891 10.305 1 84 97 ARG A CA 1
ATOM 739 C C . ARG A 1 97 ? 24.375 9.555 10.273 1 84 97 ARG A C 1
ATOM 741 O O . ARG A 1 97 ? 24.859 8.562 10.828 1 84 97 ARG A O 1
ATOM 748 N N . ARG A 1 98 ? 23.297 9.602 9.625 1 92.75 98 ARG A N 1
ATOM 749 C CA . ARG A 1 98 ? 22.531 8.367 9.422 1 92.75 98 ARG A CA 1
ATOM 750 C C . ARG A 1 98 ? 23.109 7.551 8.266 1 92.75 98 ARG A C 1
ATOM 752 O O . ARG A 1 98 ? 23.406 8.094 7.199 1 92.75 98 ARG A O 1
ATOM 759 N N . THR A 1 99 ? 23.391 6.309 8.5 1 96.25 99 THR A N 1
ATOM 760 C CA . THR A 1 99 ? 23.875 5.414 7.449 1 96.25 99 THR A CA 1
ATOM 761 C C . THR A 1 99 ? 22.953 4.207 7.305 1 96.25 99 THR A C 1
ATOM 763 O O . THR A 1 99 ? 22.094 3.961 8.164 1 96.25 99 THR A O 1
ATOM 766 N N . PHE A 1 100 ? 23.109 3.537 6.164 1 97.44 100 PHE A N 1
ATOM 767 C CA . PHE A 1 100 ? 22.219 2.438 5.836 1 97.44 100 PHE A CA 1
ATOM 768 C C . PHE A 1 100 ? 23 1.244 5.293 1 97.44 100 PHE A C 1
ATOM 770 O O . PHE A 1 100 ? 23.984 1.415 4.578 1 97.44 100 PHE A O 1
ATOM 777 N N . ARG A 1 101 ? 22.562 0.106 5.625 1 97.38 101 ARG A N 1
ATOM 778 C CA . ARG A 1 101 ? 23.172 -1.108 5.086 1 97.38 101 ARG A CA 1
ATOM 779 C C . ARG A 1 101 ? 22.094 -2.098 4.633 1 97.38 101 ARG A C 1
ATOM 781 O O . ARG A 1 101 ? 20.906 -1.906 4.902 1 97.38 101 ARG A O 1
ATOM 788 N N . LEU A 1 102 ? 22.547 -3.174 4.004 1 97.06 102 LEU A N 1
ATOM 789 C CA . LEU A 1 102 ? 21.656 -4.191 3.438 1 97.06 102 LEU A CA 1
ATOM 790 C C . LEU A 1 102 ? 21.047 -5.051 4.535 1 97.06 102 LEU A C 1
ATOM 792 O O . LEU A 1 102 ? 21.641 -5.219 5.605 1 97.06 102 LEU A O 1
ATOM 796 N N . THR A 1 103 ? 19.906 -5.465 4.355 1 96.5 103 THR A N 1
ATOM 797 C CA . THR A 1 103 ? 19.234 -6.551 5.062 1 96.5 103 THR A CA 1
ATOM 798 C C . THR A 1 103 ? 18.953 -7.715 4.121 1 96.5 103 THR A C 1
ATOM 800 O O . THR A 1 103 ? 19.219 -7.625 2.918 1 96.5 103 THR A O 1
ATOM 803 N N . PRO A 1 104 ? 18.422 -8.82 4.625 1 94.81 104 PRO A N 1
ATOM 804 C CA . PRO A 1 104 ? 18.016 -9.891 3.707 1 94.81 104 PRO A CA 1
ATOM 805 C C . PRO A 1 104 ? 16.984 -9.422 2.68 1 94.81 104 PRO A C 1
ATOM 807 O O . PRO A 1 104 ? 17.047 -9.828 1.517 1 94.81 104 PRO A O 1
ATOM 810 N N . MET A 1 105 ? 16.125 -8.523 3.039 1 96.25 105 MET A N 1
ATOM 811 C CA . MET A 1 105 ? 15.109 -8.016 2.115 1 96.25 105 MET A CA 1
ATOM 812 C C . MET A 1 105 ? 15.758 -7.219 0.985 1 96.25 105 MET A C 1
ATOM 814 O O . MET A 1 105 ? 15.469 -7.457 -0.189 1 96.25 105 MET A O 1
ATOM 818 N N . SER A 1 106 ? 16.594 -6.285 1.357 1 97.44 106 SER A N 1
ATOM 819 C CA . SER A 1 106 ? 17.234 -5.48 0.315 1 97.44 106 SER A CA 1
ATOM 820 C C . SER A 1 106 ? 18.203 -6.312 -0.506 1 97.44 106 SER A C 1
ATOM 822 O O . SER A 1 106 ? 18.406 -6.051 -1.695 1 97.44 106 SER A O 1
ATOM 824 N N . SER A 1 107 ? 18.797 -7.32 0.066 1 95.56 107 SER A N 1
ATOM 825 C CA . SER A 1 107 ? 19.656 -8.227 -0.69 1 95.56 107 SER A CA 1
ATOM 826 C C . SER A 1 107 ? 18.859 -8.953 -1.779 1 95.56 107 SER A C 1
ATOM 828 O O . SER A 1 107 ? 19.391 -9.227 -2.857 1 95.56 107 SER A O 1
ATOM 830 N N . ALA A 1 108 ? 17.609 -9.203 -1.528 1 93.81 108 ALA A N 1
ATOM 831 C CA . ALA A 1 108 ? 16.75 -9.898 -2.482 1 93.81 108 ALA A CA 1
ATOM 832 C C . ALA A 1 108 ? 16.391 -8.992 -3.656 1 93.81 108 ALA A C 1
ATOM 834 O O . ALA A 1 108 ? 15.844 -9.461 -4.66 1 93.81 108 ALA A O 1
ATOM 835 N N . LEU A 1 109 ? 16.766 -7.73 -3.58 1 96.25 109 LEU A N 1
ATOM 836 C CA . LEU A 1 109 ? 16.438 -6.777 -4.633 1 96.25 109 LEU A CA 1
ATOM 837 C C . LEU A 1 109 ? 17.594 -6.625 -5.613 1 96.25 109 LEU A C 1
ATOM 839 O O . LEU A 1 109 ? 17.453 -5.984 -6.656 1 96.25 109 LEU A O 1
ATOM 843 N N . ILE A 1 110 ? 18.719 -7.133 -5.25 1 95 110 ILE A N 1
ATOM 844 C CA . ILE A 1 110 ? 19.906 -7 -6.09 1 95 110 ILE A CA 1
ATOM 845 C C . ILE A 1 110 ? 19.719 -7.805 -7.371 1 95 110 ILE A C 1
ATOM 847 O O . ILE A 1 110 ? 19.344 -8.977 -7.328 1 95 110 ILE A O 1
ATOM 851 N N . ARG A 1 111 ? 19.953 -7.219 -8.445 1 90.25 111 ARG A N 1
ATOM 852 C CA . ARG A 1 111 ? 19.766 -7.855 -9.75 1 90.25 111 ARG A CA 1
ATOM 853 C C . ARG A 1 111 ? 20.969 -8.711 -10.117 1 90.25 111 ARG A C 1
ATOM 855 O O . ARG A 1 111 ? 22.062 -8.516 -9.594 1 90.25 111 ARG A O 1
ATOM 862 N N . ASN A 1 112 ? 20.719 -9.656 -10.984 1 81 112 ASN A N 1
ATOM 863 C CA . ASN A 1 112 ? 21.734 -10.492 -11.609 1 81 112 ASN A CA 1
ATOM 864 C C . ASN A 1 112 ? 22.438 -11.391 -10.586 1 81 112 ASN A C 1
ATOM 866 O O . ASN A 1 112 ? 23.641 -11.594 -10.664 1 81 112 ASN A O 1
ATOM 870 N N . LEU A 1 113 ? 21.672 -11.773 -9.539 1 80 113 LEU A N 1
ATOM 871 C CA . LEU A 1 113 ? 22.188 -12.773 -8.625 1 80 113 LEU A CA 1
ATOM 872 C C . LEU A 1 113 ? 21.75 -14.172 -9.039 1 80 113 LEU A C 1
ATOM 874 O O . LEU A 1 113 ? 20.656 -14.352 -9.586 1 80 113 LEU A O 1
ATOM 878 N N . PRO A 1 114 ? 22.609 -15.078 -8.781 1 73.75 114 PRO A N 1
ATOM 879 C CA . PRO A 1 114 ? 22.266 -16.453 -9.133 1 73.75 114 PRO A CA 1
ATOM 880 C C . PRO A 1 114 ? 20.969 -16.938 -8.477 1 73.75 114 PRO A C 1
ATOM 882 O O . PRO A 1 114 ? 20.219 -17.703 -9.078 1 73.75 114 PRO A O 1
ATOM 885 N N . GLU A 1 115 ? 20.734 -16.469 -7.285 1 74.19 115 GLU A N 1
ATOM 886 C CA . GLU A 1 115 ? 19.547 -16.891 -6.535 1 74.19 115 GLU A CA 1
ATOM 887 C C . GLU A 1 115 ? 18.297 -16.188 -7.027 1 74.19 115 GLU A C 1
ATOM 889 O O . GLU A 1 115 ? 17.172 -16.562 -6.668 1 74.19 115 GLU A O 1
ATOM 894 N N . GLY A 1 116 ? 18.531 -15.281 -7.918 1 81.25 116 GLY A N 1
ATOM 895 C CA . GLY A 1 116 ? 17.406 -14.531 -8.438 1 81.25 116 GLY A CA 1
ATOM 896 C C . GLY A 1 116 ? 17.203 -13.195 -7.758 1 81.25 116 GLY A C 1
ATOM 897 O O . GLY A 1 116 ? 18 -12.812 -6.891 1 81.25 116 GLY A O 1
ATOM 898 N N . THR A 1 117 ? 16.281 -12.391 -8.219 1 92.25 117 THR A N 1
ATOM 899 C CA . THR A 1 117 ? 15.992 -11.055 -7.699 1 92.25 117 THR A CA 1
ATOM 900 C C . THR A 1 117 ? 14.492 -10.812 -7.637 1 92.25 117 THR A C 1
ATOM 902 O O . THR A 1 117 ? 13.727 -11.422 -8.391 1 92.25 117 THR A O 1
ATOM 905 N N . MET A 1 118 ? 14.086 -10.016 -6.699 1 93.75 118 MET A N 1
ATOM 906 C CA . MET A 1 118 ? 12.688 -9.602 -6.637 1 93.75 118 MET A CA 1
ATOM 907 C C . MET A 1 118 ? 12.508 -8.211 -7.25 1 93.75 118 MET A C 1
ATOM 909 O O . MET A 1 118 ? 11.398 -7.676 -7.262 1 93.75 118 MET A O 1
ATOM 913 N N . ALA A 1 119 ? 13.57 -7.676 -7.812 1 95.31 119 ALA A N 1
ATOM 914 C CA . ALA A 1 119 ? 13.523 -6.332 -8.383 1 95.31 119 ALA A CA 1
ATOM 915 C C . ALA A 1 119 ? 12.492 -6.242 -9.5 1 95.31 119 ALA A C 1
ATOM 917 O O . ALA A 1 119 ? 11.719 -5.285 -9.57 1 95.31 119 ALA A O 1
ATOM 918 N N . ASN A 1 120 ? 12.445 -7.246 -10.344 1 93.75 120 ASN A N 1
ATOM 919 C CA . ASN A 1 120 ? 11.508 -7.223 -11.461 1 93.75 120 ASN A CA 1
ATOM 920 C C . ASN A 1 120 ? 10.062 -7.328 -10.977 1 93.75 120 ASN A C 1
ATOM 922 O O . ASN A 1 120 ? 9.164 -6.723 -11.57 1 93.75 120 ASN A O 1
ATOM 926 N N . TYR A 1 121 ? 9.875 -8.141 -9.969 1 94.5 121 TYR A N 1
ATOM 927 C CA . TYR A 1 121 ? 8.539 -8.258 -9.391 1 94.5 121 TYR A CA 1
ATOM 928 C C . TYR A 1 121 ? 8.078 -6.922 -8.82 1 94.5 121 TYR A C 1
ATOM 930 O O . TYR A 1 121 ? 6.914 -6.543 -8.969 1 94.5 121 TYR A O 1
ATOM 938 N N . VAL A 1 122 ? 8.977 -6.223 -8.133 1 96.5 122 VAL A N 1
ATOM 939 C CA . VAL A 1 122 ? 8.688 -4.902 -7.586 1 96.5 122 VAL A CA 1
ATOM 940 C C . VAL A 1 122 ? 8.312 -3.945 -8.719 1 96.5 122 VAL A C 1
ATOM 942 O O . VAL A 1 122 ? 7.305 -3.234 -8.633 1 96.5 122 VAL A O 1
ATOM 945 N N . LEU A 1 123 ? 9.031 -3.961 -9.805 1 95.06 123 LEU A N 1
ATOM 946 C CA . LEU A 1 123 ? 8.789 -3.055 -10.922 1 95.06 123 LEU A CA 1
ATOM 947 C C . LEU A 1 123 ? 7.449 -3.359 -11.586 1 95.06 123 LEU A C 1
ATOM 949 O O . LEU A 1 123 ? 6.777 -2.451 -12.086 1 95.06 123 LEU A O 1
ATOM 953 N N . LEU A 1 124 ? 7.051 -4.621 -11.562 1 95.38 124 LEU A N 1
ATOM 954 C CA . LEU A 1 124 ? 5.789 -5.047 -12.156 1 95.38 124 LEU A CA 1
ATOM 955 C C . LEU A 1 124 ? 4.605 -4.586 -11.312 1 95.38 124 LEU A C 1
ATOM 957 O O . LEU A 1 124 ? 3.559 -4.219 -11.852 1 95.38 124 LEU A O 1
ATOM 961 N N . THR A 1 125 ? 4.781 -4.531 -9.969 1 95 125 THR A N 1
ATOM 962 C CA . THR A 1 125 ? 3.619 -4.434 -9.094 1 95 125 THR A CA 1
ATOM 963 C C . THR A 1 125 ? 3.625 -3.111 -8.336 1 95 125 THR A C 1
ATOM 965 O O . THR A 1 125 ? 2.594 -2.445 -8.234 1 95 125 THR A O 1
ATOM 968 N N . SER A 1 126 ? 4.754 -2.705 -7.742 1 94.94 126 SER A N 1
ATOM 969 C CA . SER A 1 126 ? 4.859 -1.498 -6.93 1 94.94 126 SER A CA 1
ATOM 970 C C . SER A 1 126 ? 4.746 -0.242 -7.785 1 94.94 126 SER A C 1
ATOM 972 O O . SER A 1 126 ? 5.742 0.447 -8.023 1 94.94 126 SER A O 1
ATOM 974 N N . LEU A 1 127 ? 3.527 0.04 -8.195 1 90.5 127 LEU A N 1
ATOM 975 C CA . LEU A 1 127 ? 3.145 1.194 -9 1 90.5 127 LEU A CA 1
ATOM 976 C C . LEU A 1 127 ? 3.373 0.923 -10.484 1 90.5 127 LEU A C 1
ATOM 978 O O . LEU A 1 127 ? 3.508 1.857 -11.281 1 90.5 127 LEU A O 1
ATOM 982 N N . GLY A 1 128 ? 3.562 -0.363 -10.812 1 92.5 128 GLY A N 1
ATOM 983 C CA . GLY A 1 128 ? 3.492 -0.659 -12.234 1 92.5 128 GLY A CA 1
ATOM 984 C C . GLY A 1 128 ? 2.238 -0.119 -12.898 1 92.5 128 GLY A C 1
ATOM 985 O O . GLY A 1 128 ? 1.141 -0.235 -12.352 1 92.5 128 GLY A O 1
ATOM 986 N N . GLN A 1 129 ? 2.422 0.487 -14 1 91.12 129 GLN A N 1
ATOM 987 C CA . GLN A 1 129 ? 1.337 1.217 -14.648 1 91.12 129 GLN A CA 1
ATOM 988 C C . GLN A 1 129 ? 0.125 0.316 -14.875 1 91.12 129 GLN A C 1
ATOM 990 O O . GLN A 1 129 ? -0.995 0.669 -14.5 1 91.12 129 GLN A O 1
ATOM 995 N N . GLU A 1 130 ? 0.318 -0.83 -15.422 1 94.12 130 GLU A N 1
ATOM 996 C CA . GLU A 1 130 ? -0.785 -1.722 -15.773 1 94.12 130 GLU A CA 1
ATOM 997 C C . GLU A 1 130 ? -1.487 -2.24 -14.516 1 94.12 130 GLU A C 1
ATOM 999 O O . GLU A 1 130 ? -2.717 -2.32 -14.477 1 94.12 130 GLU A O 1
ATOM 1004 N N . PHE A 1 131 ? -0.716 -2.498 -13.547 1 95.44 131 PHE A N 1
ATOM 1005 C CA . PHE A 1 131 ? -1.268 -3.061 -12.32 1 95.44 131 PHE A CA 1
ATOM 1006 C C . PHE A 1 131 ? -2.094 -2.021 -11.578 1 95.44 131 PHE A C 1
ATOM 1008 O O . PHE A 1 131 ? -3.234 -2.289 -11.188 1 95.44 131 PHE A O 1
ATOM 1015 N N . ILE A 1 132 ? -1.574 -0.861 -11.375 1 95.5 132 ILE A N 1
ATOM 1016 C CA . ILE A 1 132 ? -2.244 0.172 -10.594 1 95.5 132 ILE A CA 1
ATOM 1017 C C . ILE A 1 132 ? -3.518 0.616 -11.305 1 95.5 132 ILE A C 1
ATOM 1019 O O . ILE A 1 132 ? -4.547 0.845 -10.664 1 95.5 132 ILE A O 1
ATOM 1023 N N . GLU A 1 133 ? -3.465 0.787 -12.625 1 95.44 133 GLU A N 1
ATOM 1024 C CA . GLU A 1 133 ? -4.656 1.173 -13.367 1 95.44 133 GLU A CA 1
ATOM 1025 C C . GLU A 1 133 ? -5.758 0.124 -13.234 1 95.44 133 GLU A C 1
ATOM 1027 O O . GLU A 1 133 ? -6.941 0.462 -13.172 1 95.44 133 GLU A O 1
ATOM 1032 N N . SER A 1 134 ? -5.355 -1.094 -13.188 1 96.56 134 SER A N 1
ATOM 1033 C CA . SER A 1 134 ? -6.316 -2.178 -13 1 96.56 134 SER A CA 1
ATOM 1034 C C . SER A 1 134 ? -6.957 -2.111 -11.617 1 96.56 134 SER A C 1
ATOM 1036 O O . SER A 1 134 ? -8.164 -2.299 -11.477 1 96.56 134 SER A O 1
ATOM 1038 N N . CYS A 1 135 ? -6.184 -1.821 -10.602 1 97.12 135 CYS A N 1
ATOM 1039 C CA . CYS A 1 135 ? -6.656 -1.783 -9.219 1 97.12 135 CYS A CA 1
ATOM 1040 C C . CYS A 1 135 ? -7.719 -0.708 -9.039 1 97.12 135 CYS A C 1
ATOM 1042 O O . CYS A 1 135 ? -8.531 -0.786 -8.117 1 97.12 135 CYS A O 1
ATOM 1044 N N . LYS A 1 136 ? -7.754 0.256 -9.906 1 95.56 136 LYS A N 1
ATOM 1045 C CA . LYS A 1 136 ? -8.727 1.345 -9.805 1 95.56 136 LYS A CA 1
ATOM 1046 C C . LYS A 1 136 ? -10.125 0.868 -10.18 1 95.56 136 LYS A C 1
ATOM 1048 O O . LYS A 1 136 ? -11.109 1.571 -9.945 1 95.56 136 LYS A O 1
ATOM 1053 N N . HIS A 1 137 ? -10.227 -0.357 -10.688 1 96.44 137 HIS A N 1
ATOM 1054 C CA . HIS A 1 137 ? -11.508 -0.828 -11.203 1 96.44 137 HIS A CA 1
ATOM 1055 C C . HIS A 1 137 ? -12.047 -1.988 -10.367 1 96.44 137 HIS A C 1
ATOM 1057 O O . HIS A 1 137 ? -12.852 -2.787 -10.859 1 96.44 137 HIS A O 1
ATOM 1063 N N . LEU A 1 138 ? -11.68 -2.088 -9.141 1 97.12 138 LEU A N 1
ATOM 1064 C CA . LEU A 1 138 ? -12.156 -3.178 -8.289 1 97.12 138 LEU A CA 1
ATOM 1065 C C . LEU A 1 138 ? -13.656 -3.049 -8.031 1 97.12 138 LEU A C 1
ATOM 1067 O O . LEU A 1 138 ? -14.352 -4.055 -7.883 1 97.12 138 LEU A O 1
ATOM 1071 N N . THR A 1 139 ? -14.188 -1.79 -8.008 1 95.69 139 THR A N 1
ATOM 1072 C CA . THR A 1 139 ? -15.617 -1.591 -7.828 1 95.69 139 THR A CA 1
ATOM 1073 C C . THR A 1 139 ? -16.406 -2.238 -8.969 1 95.69 139 THR A C 1
ATOM 1075 O O . THR A 1 139 ? -17.453 -2.85 -8.734 1 95.69 139 THR A O 1
ATOM 1078 N N . ALA A 1 140 ? -15.883 -2.137 -10.172 1 94.75 140 ALA A N 1
ATOM 1079 C CA . ALA A 1 140 ? -16.562 -2.705 -11.336 1 94.75 140 ALA A CA 1
ATOM 1080 C C . ALA A 1 140 ? -16.562 -4.23 -11.281 1 94.75 140 ALA A C 1
ATOM 1082 O O . ALA A 1 140 ? -17.484 -4.875 -11.773 1 94.75 140 ALA A O 1
ATOM 1083 N N . ALA A 1 141 ? -15.5 -4.789 -10.688 1 95.62 141 ALA A N 1
ATOM 1084 C CA . ALA A 1 141 ? -15.461 -6.238 -10.508 1 95.62 141 ALA A CA 1
ATOM 1085 C C . ALA A 1 141 ? -16.641 -6.715 -9.656 1 95.62 141 ALA A C 1
ATOM 1087 O O . ALA A 1 141 ? -17.156 -7.812 -9.867 1 95.62 141 ALA A O 1
ATOM 1088 N N . VAL A 1 142 ? -17.078 -5.887 -8.695 1 95.88 142 VAL A N 1
ATOM 1089 C CA . VAL A 1 142 ? -18.156 -6.246 -7.793 1 95.88 142 VAL A CA 1
ATOM 1090 C C . VAL A 1 142 ? -19.5 -5.836 -8.406 1 95.88 142 VAL A C 1
ATOM 1092 O O . VAL A 1 142 ? -20.406 -6.656 -8.516 1 95.88 142 VAL A O 1
ATOM 1095 N N . LEU A 1 143 ? -19.641 -4.633 -8.898 1 95.25 143 LEU A N 1
ATOM 1096 C CA . LEU A 1 143 ? -20.922 -4.047 -9.273 1 95.25 143 LEU A CA 1
ATOM 1097 C C . LEU A 1 143 ? -21.359 -4.527 -10.648 1 95.25 143 LEU A C 1
ATOM 1099 O O . LEU A 1 143 ? -22.562 -4.617 -10.93 1 95.25 143 LEU A O 1
ATOM 1103 N N . GLU A 1 144 ? -20.375 -4.918 -11.516 1 93.69 144 GLU A N 1
ATOM 1104 C CA . GLU A 1 144 ? -20.703 -5.219 -12.906 1 93.69 144 GLU A CA 1
ATOM 1105 C C . GLU A 1 144 ? -20.109 -6.555 -13.344 1 93.69 144 GLU A C 1
ATOM 1107 O O . GLU A 1 144 ? -20.25 -6.961 -14.5 1 93.69 144 GLU A O 1
ATOM 1112 N N . SER A 1 145 ? -19.422 -7.223 -12.445 1 93.19 145 SER A N 1
ATOM 1113 C CA . SER A 1 145 ? -18.781 -8.492 -12.734 1 93.19 145 SER A CA 1
ATOM 1114 C C . SER A 1 145 ? -17.781 -8.359 -13.883 1 93.19 145 SER A C 1
ATOM 1116 O O . SER A 1 145 ? -17.641 -9.281 -14.695 1 93.19 145 SER A O 1
ATOM 1118 N N . LYS A 1 146 ? -17.234 -7.188 -14.023 1 93.44 146 LYS A N 1
ATOM 1119 C CA . LYS A 1 146 ? -16.25 -6.949 -15.078 1 93.44 146 LYS A CA 1
ATOM 1120 C C . LYS A 1 146 ? -14.844 -7.289 -14.609 1 93.44 146 LYS A C 1
ATOM 1122 O O . LYS A 1 146 ? -14.602 -7.438 -13.414 1 93.44 146 LYS A O 1
ATOM 1127 N N . VAL A 1 147 ? -13.992 -7.477 -15.594 1 93.94 147 VAL A N 1
ATOM 1128 C CA . VAL A 1 147 ? -12.578 -7.746 -15.328 1 93.94 147 VAL A CA 1
ATOM 1129 C C . VAL A 1 147 ? -11.812 -6.43 -15.25 1 93.94 147 VAL A C 1
ATOM 1131 O O . VAL A 1 147 ? -11.648 -5.734 -16.25 1 93.94 147 VAL A O 1
ATOM 1134 N N . PRO A 1 148 ? -11.242 -6.125 -14.117 1 96.75 148 PRO A N 1
ATOM 1135 C CA . PRO A 1 148 ? -10.594 -4.824 -13.922 1 96.75 148 PRO A CA 1
ATOM 1136 C C . PRO A 1 148 ? -9.492 -4.551 -14.945 1 96.75 148 PRO A C 1
ATOM 1138 O O . PRO A 1 148 ? -9.453 -3.469 -15.539 1 96.75 148 PRO A O 1
ATOM 1141 N N . PHE A 1 149 ? -8.656 -5.508 -15.172 1 96.81 149 PHE A N 1
ATOM 1142 C CA . PHE A 1 149 ? -7.566 -5.32 -16.125 1 96.81 149 PHE A CA 1
ATOM 1143 C C . PHE A 1 149 ? -8.102 -5.004 -17.516 1 96.81 149 PHE A C 1
ATOM 1145 O O . PHE A 1 149 ? -7.578 -4.129 -18.203 1 96.81 149 PHE A O 1
ATOM 1152 N N . ALA A 1 150 ? -9.117 -5.707 -17.938 1 95.56 150 ALA A N 1
ATOM 1153 C CA . ALA A 1 150 ? -9.727 -5.457 -19.234 1 95.56 150 ALA A CA 1
ATOM 1154 C C . ALA A 1 150 ? -10.32 -4.055 -19.312 1 95.56 150 ALA A C 1
ATOM 1156 O O . ALA A 1 150 ? -10.242 -3.393 -20.344 1 95.56 150 ALA A O 1
ATOM 1157 N N . MET A 1 151 ? -10.883 -3.627 -18.281 1 95.19 151 MET A N 1
ATOM 1158 C CA . MET A 1 151 ? -11.445 -2.283 -18.234 1 95.19 151 MET A CA 1
ATOM 1159 C C . MET A 1 151 ? -10.359 -1.227 -18.375 1 95.19 151 MET A C 1
ATOM 1161 O O . MET A 1 151 ? -10.57 -0.208 -19.047 1 95.19 151 MET A O 1
ATOM 1165 N N . ALA A 1 152 ? -9.234 -1.531 -17.812 1 95.5 152 ALA A N 1
ATOM 1166 C CA . ALA A 1 152 ? -8.148 -0.557 -17.781 1 95.5 152 ALA A CA 1
ATOM 1167 C C . ALA A 1 152 ? -7.359 -0.589 -19.094 1 95.5 152 ALA A C 1
ATOM 1169 O O . ALA A 1 152 ? -6.742 0.405 -19.484 1 95.5 152 ALA A O 1
ATOM 1170 N N . HIS A 1 153 ? -7.367 -1.692 -19.781 1 95.62 153 HIS A N 1
ATOM 1171 C CA . HIS A 1 153 ? -6.414 -1.867 -20.875 1 95.62 153 HIS A CA 1
ATOM 1172 C C . HIS A 1 153 ? -7.105 -2.361 -22.141 1 95.62 153 HIS A C 1
ATOM 1174 O O . HIS A 1 153 ? -6.609 -3.271 -22.797 1 95.62 153 HIS A O 1
ATOM 1180 N N . GLY A 1 154 ? -8.195 -1.808 -22.438 1 92.06 154 GLY A N 1
ATOM 1181 C CA . GLY A 1 154 ? -8.82 -1.922 -23.75 1 92.06 154 GLY A CA 1
ATOM 1182 C C . GLY A 1 154 ? -9.523 -3.25 -23.953 1 92.06 154 GLY A C 1
ATOM 1183 O O . GLY A 1 154 ? -9.516 -3.791 -25.062 1 92.06 154 GLY A O 1
ATOM 1184 N N . GLY A 1 155 ? -9.938 -3.895 -22.906 1 92.06 155 GLY A N 1
ATOM 1185 C CA . GLY A 1 155 ? -10.773 -5.082 -23.031 1 92.06 155 GLY A CA 1
ATOM 1186 C C . GLY A 1 155 ? -9.969 -6.371 -23.031 1 92.06 155 GLY A C 1
ATOM 1187 O O . GLY A 1 155 ? -10.539 -7.461 -23.125 1 92.06 155 GLY A O 1
ATOM 1188 N N . LYS A 1 156 ? -8.727 -6.281 -22.906 1 89.62 156 LYS A N 1
ATOM 1189 C CA . LYS A 1 156 ? -7.852 -7.445 -22.891 1 89.62 156 LYS A CA 1
ATOM 1190 C C . LYS A 1 156 ? -7.52 -7.855 -21.453 1 89.62 156 LYS A C 1
ATOM 1192 O O . LYS A 1 156 ? -7.277 -7.004 -20.594 1 89.62 156 LYS A O 1
ATOM 1197 N N . HIS A 1 157 ? -7.621 -9.164 -21.219 1 84.75 157 HIS A N 1
ATOM 1198 C CA . HIS A 1 157 ? -7.055 -9.594 -19.953 1 84.75 157 HIS A CA 1
ATOM 1199 C C . HIS A 1 157 ? -5.531 -9.625 -20 1 84.75 157 HIS A C 1
ATOM 1201 O O . HIS A 1 157 ? -4.941 -9.406 -21.062 1 84.75 157 HIS A O 1
ATOM 1207 N N . GLN A 1 158 ? -4.855 -9.906 -18.938 1 89.94 158 GLN A N 1
ATOM 1208 C CA . GLN A 1 158 ? -3.422 -9.695 -18.766 1 89.94 158 GLN A CA 1
ATOM 1209 C C . GLN A 1 158 ? -2.623 -10.461 -19.812 1 89.94 158 GLN A C 1
ATOM 1211 O O . GLN A 1 158 ? -1.696 -9.922 -20.422 1 89.94 158 GLN A O 1
ATOM 1216 N N . PHE A 1 159 ? -2.982 -11.711 -20.094 1 87.44 159 PHE A N 1
ATOM 1217 C CA . PHE A 1 159 ? -2.193 -12.531 -21 1 87.44 159 PHE A CA 1
ATOM 1218 C C . PHE A 1 159 ? -2.396 -12.086 -22.438 1 87.44 159 PHE A C 1
ATOM 1220 O O . PHE A 1 159 ? -1.466 -12.141 -23.25 1 87.44 159 PHE A O 1
ATOM 1227 N N . GLN A 1 160 ? -3.592 -11.656 -22.797 1 87.69 160 GLN A N 1
ATOM 1228 C CA . GLN A 1 160 ? -3.836 -11.062 -24.109 1 87.69 160 GLN A CA 1
ATOM 1229 C C . GLN A 1 160 ? -3.035 -9.773 -24.281 1 87.69 160 GLN A C 1
ATOM 1231 O O . GLN A 1 160 ? -2.508 -9.508 -25.375 1 87.69 160 GLN A O 1
ATOM 1236 N N . TYR A 1 161 ? -3.039 -9.023 -23.234 1 92.12 161 TYR A N 1
ATOM 1237 C CA . TYR A 1 161 ? -2.293 -7.77 -23.25 1 92.12 161 TYR A CA 1
ATOM 1238 C C . TYR A 1 161 ? -0.802 -8.023 -23.438 1 92.12 161 TYR A C 1
ATOM 1240 O O . TYR A 1 161 ? -0.13 -7.293 -24.172 1 92.12 161 TYR A O 1
ATOM 1248 N N . CYS A 1 162 ? -0.244 -9.031 -22.797 1 89 162 CYS A N 1
ATOM 1249 C CA . CYS A 1 162 ? 1.154 -9.414 -22.953 1 89 162 CYS A CA 1
ATOM 1250 C C . CYS A 1 162 ? 1.479 -9.711 -24.406 1 89 162 CYS A C 1
ATOM 1252 O O . CYS A 1 162 ? 2.512 -9.273 -24.922 1 89 162 CYS A O 1
ATOM 1254 N N . ALA A 1 163 ? 0.616 -10.422 -25.031 1 87.19 163 ALA A N 1
ATOM 1255 C CA . ALA A 1 163 ? 0.834 -10.789 -26.422 1 87.19 163 ALA A CA 1
ATOM 1256 C C . ALA A 1 163 ? 0.912 -9.555 -27.312 1 87.19 163 ALA A C 1
ATOM 1258 O O . ALA A 1 163 ? 1.669 -9.531 -28.281 1 87.19 163 ALA A O 1
ATOM 1259 N N . ALA A 1 164 ? 0.198 -8.484 -26.984 1 91 164 ALA A N 1
ATOM 1260 C CA . ALA A 1 164 ? 0.087 -7.285 -27.812 1 91 164 ALA A CA 1
ATOM 1261 C C . ALA A 1 164 ? 1.089 -6.223 -27.359 1 91 164 ALA A C 1
ATOM 1263 O O . ALA A 1 164 ? 1.345 -5.262 -28.094 1 91 164 ALA A O 1
ATOM 1264 N N . ASN A 1 165 ? 1.678 -6.379 -26.203 1 92.69 165 ASN A N 1
ATOM 1265 C CA . ASN A 1 165 ? 2.584 -5.391 -25.625 1 92.69 165 ASN A CA 1
ATOM 1266 C C . ASN A 1 165 ? 3.885 -6.031 -25.156 1 92.69 165 ASN A C 1
ATOM 1268 O O . ASN A 1 165 ? 4.047 -6.312 -23.969 1 92.69 165 ASN A O 1
ATOM 1272 N N . PRO A 1 166 ? 4.84 -6.129 -25.984 1 90.12 166 PRO A N 1
ATOM 1273 C CA . PRO A 1 166 ? 6.074 -6.863 -25.703 1 90.12 166 PRO A CA 1
ATOM 1274 C C . PRO A 1 166 ? 6.836 -6.293 -24.516 1 90.12 166 PRO A C 1
ATOM 1276 O O . PRO A 1 166 ? 7.449 -7.043 -23.75 1 90.12 166 PRO A O 1
ATOM 1279 N N 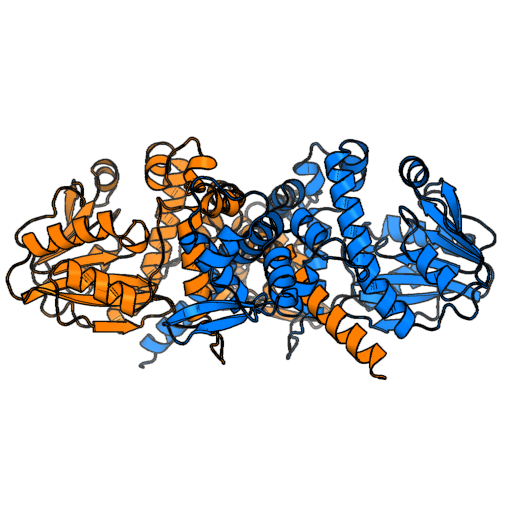. ASP A 1 167 ? 6.824 -4.977 -24.391 1 89.88 167 ASP A N 1
ATOM 1280 C CA . ASP A 1 167 ? 7.527 -4.375 -23.25 1 89.88 167 ASP A CA 1
ATOM 1281 C C . ASP A 1 167 ? 6.945 -4.859 -21.938 1 89.88 167 ASP A C 1
ATOM 1283 O O . ASP A 1 167 ? 7.688 -5.242 -21.031 1 89.88 167 ASP A O 1
ATOM 1287 N N . TYR A 1 168 ? 5.668 -4.844 -21.875 1 91.12 168 TYR A N 1
ATOM 1288 C CA . TYR A 1 168 ? 5.012 -5.355 -20.672 1 91.12 168 TYR A CA 1
ATOM 1289 C C . TYR A 1 168 ? 5.258 -6.852 -20.516 1 91.12 168 TYR A C 1
ATOM 1291 O O . TYR A 1 168 ? 5.5 -7.328 -19.406 1 91.12 168 TYR A O 1
ATOM 1299 N N . SER A 1 169 ? 5.172 -7.559 -21.578 1 89.62 169 SER A N 1
ATOM 1300 C CA . SER A 1 169 ? 5.387 -9 -21.562 1 89.62 169 SER A CA 1
ATOM 1301 C C . SER A 1 169 ? 6.758 -9.344 -20.984 1 89.62 169 SER A C 1
ATOM 1303 O O . SER A 1 169 ? 6.895 -10.297 -20.219 1 89.62 169 SER A O 1
ATOM 1305 N N . ASN A 1 170 ? 7.738 -8.594 -21.359 1 88.19 170 ASN A N 1
ATOM 1306 C CA . ASN A 1 170 ? 9.102 -8.828 -20.891 1 88.19 170 ASN A CA 1
ATOM 1307 C C . ASN A 1 170 ? 9.219 -8.625 -19.391 1 88.19 170 ASN A C 1
ATOM 1309 O O . ASN A 1 170 ? 9.859 -9.414 -18.688 1 88.19 170 ASN A O 1
ATOM 1313 N N . VAL A 1 171 ? 8.609 -7.555 -18.969 1 88.81 171 VAL A N 1
ATOM 1314 C CA . VAL A 1 171 ? 8.641 -7.262 -17.531 1 88.81 171 VAL A CA 1
ATOM 1315 C C . VAL A 1 171 ? 7.883 -8.344 -16.766 1 88.81 171 VAL A C 1
ATOM 1317 O O . VAL A 1 171 ? 8.352 -8.812 -15.727 1 88.81 171 VAL A O 1
ATOM 1320 N N . PHE A 1 172 ? 6.758 -8.719 -17.328 1 92.06 172 PHE A N 1
ATOM 1321 C CA . PHE A 1 172 ? 5.934 -9.742 -16.703 1 92.06 172 PHE A CA 1
ATOM 1322 C C . PHE A 1 172 ? 6.68 -11.07 -16.625 1 92.06 172 PHE A C 1
ATOM 1324 O O . PHE A 1 172 ? 6.754 -11.688 -15.562 1 92.06 172 PHE A O 1
ATOM 1331 N N . GLN A 1 173 ? 7.25 -11.484 -17.641 1 87.06 173 GLN A N 1
ATOM 1332 C CA . GLN A 1 173 ? 7.965 -12.758 -17.703 1 87.06 173 GLN A CA 1
ATOM 1333 C C . GLN A 1 173 ? 9.164 -12.766 -16.75 1 87.06 173 GLN A C 1
ATOM 1335 O O . GLN A 1 173 ? 9.43 -13.766 -16.094 1 87.06 173 GLN A O 1
ATOM 1340 N N . ALA A 1 174 ? 9.867 -11.664 -16.75 1 88.56 174 ALA A N 1
ATOM 1341 C CA . ALA A 1 174 ? 11.016 -11.57 -15.859 1 88.56 174 ALA A CA 1
ATOM 1342 C C . ALA A 1 174 ? 10.586 -11.695 -14.398 1 88.56 174 ALA A C 1
ATOM 1344 O O . ALA A 1 174 ? 11.234 -12.383 -13.617 1 88.56 174 ALA A O 1
ATOM 1345 N N . ALA A 1 175 ? 9.523 -11.016 -14.086 1 91.44 175 ALA A N 1
ATOM 1346 C CA . ALA A 1 175 ? 9 -11.062 -12.727 1 91.44 175 ALA A CA 1
ATOM 1347 C C . ALA A 1 175 ? 8.555 -12.477 -12.352 1 91.44 175 ALA A C 1
ATOM 1349 O O . ALA A 1 175 ? 8.844 -12.953 -11.25 1 91.44 175 ALA A O 1
ATOM 1350 N N . MET A 1 176 ? 7.84 -13.148 -13.242 1 88.69 176 MET A N 1
ATOM 1351 C CA . MET A 1 176 ? 7.352 -14.492 -12.969 1 88.69 176 MET A CA 1
ATOM 1352 C C . MET A 1 176 ? 8.508 -15.477 -12.852 1 88.69 176 MET A C 1
ATOM 1354 O O . MET A 1 176 ? 8.469 -16.391 -12.016 1 88.69 176 MET A O 1
ATOM 1358 N N . THR A 1 177 ? 9.5 -15.25 -13.68 1 85.19 177 THR A N 1
ATOM 1359 C CA . THR A 1 177 ? 10.688 -16.094 -13.617 1 85.19 177 THR A CA 1
ATOM 1360 C 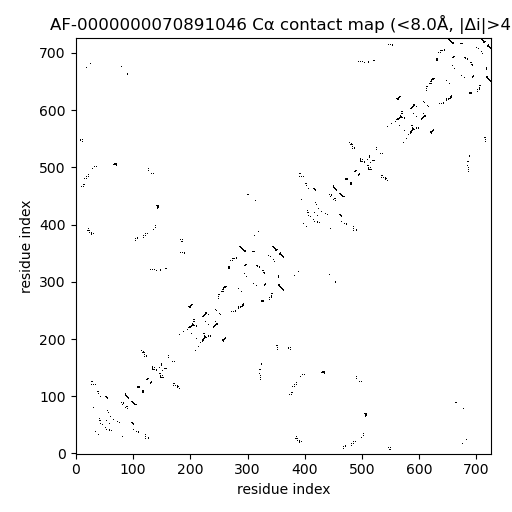C . THR A 1 177 ? 11.383 -15.953 -12.266 1 85.19 177 THR A C 1
ATOM 1362 O O . THR A 1 177 ? 11.758 -16.953 -11.648 1 85.19 177 THR A O 1
ATOM 1365 N N . ASP A 1 178 ? 11.484 -14.766 -11.844 1 85.38 178 ASP A N 1
ATOM 1366 C CA . ASP A 1 178 ? 12.125 -14.508 -10.562 1 85.38 178 ASP A CA 1
ATOM 1367 C C . ASP A 1 178 ? 11.32 -15.109 -9.414 1 85.38 178 ASP A C 1
ATOM 1369 O O . ASP A 1 178 ? 11.883 -15.695 -8.492 1 85.38 178 ASP A O 1
ATOM 1373 N N . HIS A 1 179 ? 10.07 -14.93 -9.469 1 85.38 179 HIS A N 1
ATOM 1374 C CA . HIS A 1 179 ? 9.203 -15.516 -8.453 1 85.38 179 HIS A CA 1
ATOM 1375 C C . HIS A 1 179 ? 9.312 -17.031 -8.445 1 85.38 179 HIS A C 1
ATOM 1377 O O . HIS A 1 179 ? 9.32 -17.656 -7.375 1 85.38 179 HIS A O 1
ATOM 1383 N N . SER A 1 180 ? 9.422 -17.609 -9.562 1 85.88 180 SER A N 1
ATOM 1384 C CA . SER A 1 180 ? 9.523 -19.062 -9.695 1 85.88 180 SER A CA 1
ATOM 1385 C C . SER A 1 180 ? 10.828 -19.578 -9.102 1 85.88 180 SER A C 1
ATOM 1387 O O . SER A 1 180 ? 10.859 -20.625 -8.461 1 85.88 180 SER A O 1
ATOM 1389 N N . HIS A 1 181 ? 11.859 -18.844 -9.367 1 81.12 181 HIS A N 1
ATOM 1390 C CA . HIS A 1 181 ? 13.156 -19.281 -8.859 1 81.12 181 HIS A CA 1
ATOM 1391 C C . HIS A 1 181 ? 13.125 -19.469 -7.348 1 81.12 181 HIS A C 1
ATOM 1393 O O . HIS A 1 181 ? 13.648 -20.453 -6.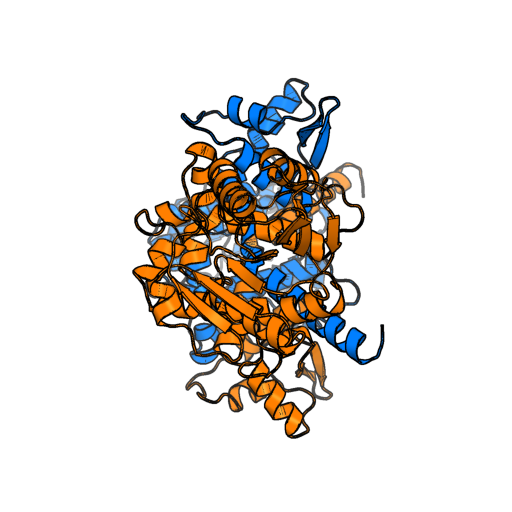828 1 81.12 181 HIS A O 1
ATOM 1399 N N . GLN A 1 182 ? 12.531 -18.594 -6.738 1 78.06 182 GLN A N 1
ATOM 1400 C CA . GLN A 1 182 ? 12.438 -18.672 -5.281 1 78.06 182 GLN A CA 1
ATOM 1401 C C . GLN A 1 182 ? 11.539 -19.828 -4.852 1 78.06 182 GLN A C 1
ATOM 1403 O O . GLN A 1 182 ? 11.898 -20.594 -3.949 1 78.06 182 GLN A O 1
ATOM 1408 N N . LEU A 1 183 ? 10.477 -20.016 -5.457 1 87.06 183 LEU A N 1
ATOM 1409 C CA . LEU A 1 183 ? 9.469 -20.984 -5.047 1 87.06 183 LEU A CA 1
ATOM 1410 C C . LEU A 1 183 ? 9.914 -22.406 -5.363 1 87.06 183 LEU A C 1
ATOM 1412 O O . LEU A 1 183 ? 9.625 -23.328 -4.609 1 87.06 183 LEU A O 1
ATOM 1416 N N . VAL A 1 184 ? 10.656 -22.531 -6.434 1 89.94 184 VAL A N 1
ATOM 1417 C CA . VAL A 1 184 ? 11.047 -23.875 -6.887 1 89.94 184 VAL A CA 1
ATOM 1418 C C . VAL A 1 184 ? 12.055 -24.484 -5.914 1 89.94 184 VAL A C 1
ATOM 1420 O O . VAL A 1 184 ? 11.992 -25.672 -5.613 1 89.94 184 VAL A O 1
ATOM 1423 N N . ASP A 1 185 ? 12.953 -23.641 -5.391 1 86.94 185 ASP A N 1
ATOM 1424 C CA . ASP A 1 185 ? 13.906 -24.125 -4.398 1 86.94 185 ASP A CA 1
ATOM 1425 C C . ASP A 1 185 ? 13.18 -24.672 -3.162 1 86.94 185 ASP A C 1
ATOM 1427 O O . ASP A 1 185 ? 13.516 -25.734 -2.658 1 86.94 185 ASP A O 1
ATOM 1431 N N . LEU A 1 186 ? 12.242 -23.953 -2.777 1 88.44 186 LEU A N 1
ATOM 1432 C CA . LEU A 1 186 ? 11.469 -24.344 -1.613 1 88.44 186 LEU A CA 1
ATOM 1433 C C . LEU A 1 186 ? 10.656 -25.609 -1.908 1 88.44 186 LEU A C 1
ATOM 1435 O O . LEU A 1 186 ? 10.562 -26.5 -1.064 1 88.44 186 LEU A O 1
ATOM 1439 N N . MET A 1 187 ? 10.094 -25.688 -3.031 1 94.06 187 MET A N 1
ATOM 1440 C CA . MET A 1 187 ? 9.289 -26.828 -3.453 1 94.06 187 MET A CA 1
ATOM 1441 C C . MET A 1 187 ? 10.133 -28.094 -3.527 1 94.06 187 MET A C 1
ATOM 1443 O O . MET A 1 187 ? 9.734 -29.141 -3.012 1 94.06 187 MET A O 1
ATOM 1447 N N . LEU A 1 188 ? 11.32 -27.984 -4.121 1 93.06 188 LEU A N 1
ATOM 1448 C CA . LEU A 1 188 ? 12.188 -29.141 -4.305 1 93.06 188 LEU A CA 1
ATOM 1449 C C . LEU A 1 188 ? 12.734 -29.625 -2.967 1 93.06 188 LEU A C 1
ATOM 1451 O O . LEU A 1 188 ? 13.031 -30.812 -2.809 1 93.06 188 LEU A O 1
ATOM 1455 N N . ALA A 1 189 ? 12.805 -28.703 -2 1 89.06 189 ALA A N 1
ATOM 1456 C CA . ALA A 1 189 ? 13.281 -29.062 -0.668 1 89.06 189 ALA A CA 1
ATOM 1457 C C . ALA A 1 189 ? 12.195 -29.75 0.141 1 89.06 189 ALA A C 1
ATOM 1459 O O . ALA A 1 189 ? 12.484 -30.578 1.017 1 89.06 189 ALA A O 1
ATOM 1460 N N . LYS A 1 190 ? 10.922 -29.5 -0.168 1 91.94 190 LYS A N 1
ATOM 1461 C CA . LYS A 1 190 ? 9.859 -29.922 0.74 1 91.94 190 LYS A CA 1
ATOM 1462 C C . LYS A 1 190 ? 8.992 -31.016 0.106 1 91.94 190 LYS A C 1
ATOM 1464 O O . LYS A 1 190 ? 8.289 -31.734 0.809 1 91.94 190 LYS A O 1
ATOM 1469 N N . PHE A 1 191 ? 8.992 -31.078 -1.163 1 95.31 191 PHE A N 1
ATOM 1470 C CA . PHE A 1 191 ? 8.094 -31.969 -1.874 1 95.31 191 PHE A CA 1
ATOM 1471 C C . PHE A 1 191 ? 8.859 -33.094 -2.535 1 95.31 191 PHE A C 1
ATOM 1473 O O . PHE A 1 191 ? 9.789 -32.875 -3.311 1 95.31 191 PHE A O 1
ATOM 1480 N N . GLU A 1 192 ? 8.43 -34.344 -2.359 1 94.19 192 GLU A N 1
ATOM 1481 C CA . GLU A 1 192 ? 9.156 -35.531 -2.846 1 94.19 192 GLU A CA 1
ATOM 1482 C C . GLU A 1 192 ? 8.359 -36.25 -3.912 1 94.19 192 GLU A C 1
ATOM 1484 O O . GLU A 1 192 ? 8.758 -37.344 -4.355 1 94.19 192 GLU A O 1
ATOM 1489 N N . GLY A 1 193 ? 7.301 -35.688 -4.332 1 94.81 193 GLY A N 1
ATOM 1490 C CA . GLY A 1 193 ? 6.383 -36.375 -5.211 1 94.81 193 GLY A CA 1
ATOM 1491 C C . GLY A 1 193 ? 6.906 -36.531 -6.625 1 94.81 193 GLY A C 1
ATOM 1492 O O . GLY A 1 193 ? 6.309 -37.25 -7.445 1 94.81 193 GLY A O 1
ATOM 1493 N N . PHE A 1 194 ? 8.109 -36 -6.895 1 96.94 194 PHE A N 1
ATOM 1494 C CA . PHE A 1 194 ? 8.68 -36.094 -8.234 1 96.94 194 PHE A CA 1
ATOM 1495 C C . PHE A 1 194 ? 9.453 -37.406 -8.414 1 96.94 194 PHE A C 1
ATOM 1497 O O . PHE A 1 194 ? 9.773 -37.781 -9.539 1 96.94 194 PHE A O 1
ATOM 1504 N N . LYS A 1 195 ? 9.789 -38.062 -7.398 1 95.56 195 LYS A N 1
ATOM 1505 C CA . LYS A 1 195 ? 10.695 -39.188 -7.406 1 95.56 195 LYS A CA 1
ATOM 1506 C C . LYS A 1 195 ? 10.164 -40.312 -8.289 1 95.56 195 LYS A C 1
ATOM 1508 O O . LYS A 1 195 ? 10.938 -41.031 -8.938 1 95.56 195 LYS A O 1
ATOM 1513 N N . ASP A 1 196 ? 8.875 -40.469 -8.344 1 93.38 196 ASP A N 1
ATOM 1514 C CA . ASP A 1 196 ? 8.297 -41.594 -9.055 1 93.38 196 ASP A CA 1
ATOM 1515 C C . ASP A 1 196 ? 7.715 -41.156 -10.398 1 93.38 196 ASP A C 1
ATOM 1517 O O . ASP A 1 196 ? 6.988 -41.906 -11.039 1 93.38 196 ASP A O 1
ATOM 1521 N N . VAL A 1 197 ? 7.965 -40 -10.805 1 97.56 197 VAL A N 1
ATOM 1522 C CA . VAL A 1 197 ? 7.457 -39.469 -12.07 1 97.56 197 VAL A CA 1
ATOM 1523 C C . VAL A 1 197 ? 8.438 -39.75 -13.195 1 97.56 197 VAL A C 1
ATOM 1525 O O . VAL A 1 197 ? 9.656 -39.625 -13.023 1 97.56 197 VAL A O 1
ATOM 1528 N N . GLN A 1 198 ? 7.969 -40.25 -14.32 1 97.94 198 GLN A N 1
ATOM 1529 C CA . GLN A 1 198 ? 8.828 -40.594 -15.445 1 97.94 198 GLN A CA 1
ATOM 1530 C C . GLN A 1 198 ? 8.727 -39.531 -16.547 1 97.94 198 GLN A C 1
ATOM 1532 O O . GLN A 1 198 ? 9.742 -39.094 -17.078 1 97.94 198 GLN A O 1
ATOM 1537 N N . ARG A 1 199 ? 7.559 -39.156 -16.953 1 98.5 199 ARG A N 1
ATOM 1538 C CA . ARG A 1 199 ? 7.289 -38.156 -17.953 1 98.5 199 ARG A CA 1
ATOM 1539 C C . ARG A 1 199 ? 6.277 -37.125 -17.438 1 98.5 199 ARG A C 1
ATOM 1541 O O . ARG A 1 199 ? 5.188 -37.5 -17 1 98.5 199 ARG A O 1
ATOM 1548 N N . MET A 1 200 ? 6.652 -35.875 -17.438 1 98.69 200 MET A N 1
ATOM 1549 C CA . MET A 1 200 ? 5.812 -34.844 -16.844 1 98.69 200 MET A CA 1
ATOM 1550 C C . MET A 1 200 ? 5.703 -33.625 -17.75 1 98.69 200 MET A C 1
ATOM 1552 O O . MET A 1 200 ? 6.703 -33.188 -18.312 1 98.69 200 MET A O 1
ATOM 1556 N N . ALA A 1 201 ? 4.52 -33.125 -17.938 1 98.81 201 ALA A N 1
ATOM 1557 C CA . ALA A 1 201 ? 4.301 -31.891 -18.672 1 98.81 201 ALA A CA 1
ATOM 1558 C C . ALA A 1 201 ? 3.975 -30.75 -17.719 1 98.81 201 ALA A C 1
ATOM 1560 O O . ALA A 1 201 ? 3.105 -30.875 -16.859 1 98.81 201 ALA A O 1
ATOM 1561 N N . ASP A 1 202 ? 4.762 -29.688 -17.797 1 98.69 202 ASP A N 1
ATOM 1562 C CA . ASP A 1 202 ? 4.445 -28.406 -17.172 1 98.69 202 ASP A CA 1
ATOM 1563 C C . ASP A 1 202 ? 3.443 -27.625 -18.016 1 98.69 202 ASP A C 1
ATOM 1565 O O . ASP A 1 202 ? 3.816 -27 -19.016 1 98.69 202 ASP A O 1
ATOM 1569 N N . VAL A 1 203 ? 2.168 -27.656 -17.609 1 98.62 203 VAL A N 1
ATOM 1570 C CA . VAL A 1 203 ? 1.079 -27.047 -18.359 1 98.62 203 VAL A CA 1
ATOM 1571 C C . VAL A 1 203 ? 1.024 -25.547 -18.047 1 98.62 203 VAL A C 1
ATOM 1573 O O . VAL A 1 203 ? 0.846 -25.156 -16.891 1 98.62 203 VAL A O 1
ATOM 1576 N N . GLY A 1 204 ? 1.112 -24.734 -19.078 1 96.25 204 GLY A N 1
ATOM 1577 C CA . GLY A 1 204 ? 1.295 -23.312 -18.859 1 96.25 204 GLY A CA 1
ATOM 1578 C C . GLY A 1 204 ? 2.668 -22.953 -18.312 1 96.25 204 GLY A C 1
ATOM 1579 O O . GLY A 1 204 ? 2.797 -22.094 -17.453 1 96.25 204 GLY A O 1
ATOM 1580 N N . GLY A 1 205 ? 3.691 -23.578 -18.781 1 95.62 205 GLY A N 1
ATOM 1581 C CA . GLY A 1 205 ? 5.012 -23.531 -18.172 1 95.62 205 GLY A CA 1
ATOM 1582 C C . GLY A 1 205 ? 5.832 -22.328 -18.594 1 95.62 205 GLY A C 1
ATOM 1583 O O . GLY A 1 205 ? 6.945 -22.125 -18.109 1 95.62 205 GLY A O 1
ATOM 1584 N N . GLY A 1 206 ? 5.281 -21.516 -19.516 1 92.69 206 GLY A N 1
ATOM 1585 C CA . GLY A 1 206 ? 6.02 -20.344 -19.969 1 92.69 206 GLY A CA 1
ATOM 1586 C C . GLY A 1 206 ? 7.258 -20.703 -20.766 1 92.69 206 GLY A C 1
ATOM 1587 O O . GLY A 1 206 ? 7.188 -21.484 -21.719 1 92.69 206 GLY A O 1
ATOM 1588 N N . VAL A 1 207 ? 8.391 -20.188 -20.266 1 91.25 207 VAL A N 1
ATOM 1589 C CA . VAL A 1 207 ? 9.617 -20.422 -21.016 1 91.25 207 VAL A CA 1
ATOM 1590 C C . VAL A 1 207 ? 10.336 -21.656 -20.453 1 91.25 207 VAL A C 1
ATOM 1592 O O . VAL A 1 207 ? 11.508 -21.891 -20.781 1 91.25 207 VAL A O 1
ATOM 1595 N N . GLY A 1 208 ? 9.719 -22.359 -19.562 1 94.56 208 GLY A N 1
ATOM 1596 C CA . GLY A 1 208 ? 10.203 -23.672 -19.141 1 94.56 208 GLY A CA 1
ATOM 1597 C C . GLY A 1 208 ? 11.156 -23.609 -17.969 1 94.56 208 GLY A C 1
ATOM 1598 O O . GLY A 1 208 ? 11.891 -24.562 -17.703 1 94.56 208 GLY A O 1
ATOM 1599 N N . THR A 1 209 ? 11.141 -22.531 -17.203 1 90.94 209 THR A N 1
ATOM 1600 C CA . THR A 1 209 ? 12.062 -22.359 -16.094 1 90.94 209 THR A CA 1
ATOM 1601 C C . THR A 1 209 ? 11.812 -23.406 -15.016 1 90.94 209 THR A C 1
ATOM 1603 O O . THR A 1 209 ? 12.742 -24.062 -14.555 1 90.94 209 THR A O 1
ATOM 1606 N N . THR A 1 210 ? 10.609 -23.594 -14.617 1 95.5 210 THR A N 1
ATOM 1607 C CA . THR A 1 210 ? 10.281 -24.484 -13.508 1 95.5 210 THR A CA 1
ATOM 1608 C C . THR A 1 210 ? 10.547 -25.938 -13.883 1 95.5 210 THR A C 1
ATOM 1610 O O . THR A 1 210 ? 11.203 -26.672 -13.133 1 95.5 210 THR A O 1
ATOM 1613 N N . ILE A 1 211 ? 10.062 -26.375 -15.008 1 97.5 211 ILE A N 1
ATOM 1614 C CA . ILE A 1 211 ? 10.258 -27.766 -15.422 1 97.5 211 ILE A CA 1
ATOM 1615 C C . ILE A 1 211 ? 11.742 -28.031 -15.641 1 97.5 211 ILE A C 1
ATOM 1617 O O . ILE A 1 211 ? 12.227 -29.141 -15.375 1 97.5 211 ILE A O 1
ATOM 1621 N N . GLY A 1 212 ? 12.438 -27.031 -16.172 1 96 212 GLY A N 1
ATOM 1622 C CA . GLY A 1 212 ? 13.875 -27.172 -16.297 1 96 212 GLY A CA 1
ATOM 1623 C C . GLY A 1 212 ? 14.57 -27.453 -14.984 1 96 212 GLY A C 1
ATOM 1624 O O . GLY A 1 212 ? 15.414 -28.359 -14.898 1 96 212 GLY A O 1
ATOM 1625 N N . ARG A 1 213 ? 14.211 -26.75 -13.969 1 93.81 213 ARG A N 1
ATOM 1626 C CA . ARG A 1 213 ? 14.797 -26.922 -12.641 1 93.81 213 ARG A CA 1
ATOM 1627 C C . ARG A 1 213 ? 14.422 -28.266 -12.039 1 93.81 213 ARG A C 1
ATOM 1629 O O . ARG A 1 213 ? 15.227 -28.891 -11.344 1 93.81 213 ARG A O 1
ATOM 1636 N N . ILE A 1 214 ? 13.211 -28.719 -12.227 1 96.69 214 ILE A N 1
ATOM 1637 C CA . ILE A 1 214 ? 12.766 -30 -11.727 1 96.69 214 ILE A CA 1
ATOM 1638 C C . ILE A 1 214 ? 13.57 -31.125 -12.375 1 96.69 214 ILE A C 1
ATOM 1640 O O . ILE A 1 214 ? 14.062 -32.031 -11.695 1 96.69 214 ILE A O 1
ATOM 1644 N N . VAL A 1 215 ? 13.766 -31.016 -13.68 1 97.44 215 VAL A N 1
ATOM 1645 C CA . VAL A 1 215 ? 14.477 -32.031 -14.438 1 97.44 215 VAL A CA 1
ATOM 1646 C C . VAL A 1 215 ? 15.953 -32.031 -14.055 1 97.44 215 VAL A C 1
ATOM 1648 O O . VAL A 1 215 ? 16.594 -33.094 -14.016 1 97.44 215 VAL A O 1
ATOM 1651 N N . GLU A 1 216 ? 16.469 -30.875 -13.758 1 95.06 216 GLU A N 1
ATOM 1652 C CA . GLU A 1 216 ? 17.844 -30.797 -13.273 1 95.06 216 GLU A CA 1
ATOM 1653 C C . GLU A 1 216 ? 18.016 -31.578 -11.977 1 95.06 216 GLU A C 1
ATOM 1655 O O . GLU A 1 216 ? 19.031 -32.25 -11.781 1 95.06 216 GLU A O 1
ATOM 1660 N N . GLN A 1 217 ? 17.094 -31.547 -11.102 1 94.44 217 GLN A N 1
ATOM 1661 C CA . GLN A 1 217 ? 17.141 -32.25 -9.82 1 94.44 217 GLN A CA 1
ATOM 1662 C C . GLN A 1 217 ? 16.781 -33.719 -9.984 1 94.44 217 GLN A C 1
ATOM 1664 O O . GLN A 1 217 ? 17.266 -34.562 -9.234 1 94.44 217 GLN A O 1
ATOM 1669 N N . TYR A 1 218 ? 15.906 -33.938 -10.93 1 97.12 218 TYR A N 1
ATOM 1670 C CA . TYR A 1 218 ? 15.453 -35.281 -11.227 1 97.12 218 TYR A CA 1
ATOM 1671 C C . TYR A 1 218 ? 15.695 -35.625 -12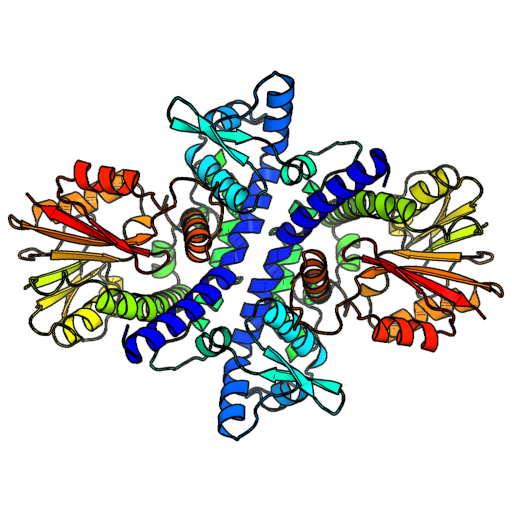.695 1 97.12 218 TYR A C 1
ATOM 1673 O O . TYR A 1 218 ? 14.742 -35.719 -13.477 1 97.12 218 TYR A O 1
ATOM 1681 N N . PRO A 1 219 ? 16.859 -36 -13.023 1 97 219 PRO A N 1
ATOM 1682 C CA . PRO A 1 219 ? 17.234 -36.156 -14.422 1 97 219 PRO A CA 1
ATOM 1683 C C . PRO A 1 219 ? 16.531 -37.312 -15.109 1 97 219 PRO A C 1
ATOM 1685 O O . PRO A 1 219 ? 16.562 -37.438 -16.328 1 97 219 PRO A O 1
ATOM 1688 N N . HIS A 1 220 ? 16.047 -38.188 -14.305 1 97.56 220 HIS A N 1
ATOM 1689 C CA . HIS A 1 220 ? 15.336 -39.312 -14.898 1 97.56 220 HIS A CA 1
ATOM 1690 C C . HIS A 1 220 ? 14 -38.875 -15.484 1 97.56 220 HIS A C 1
ATOM 1692 O O . HIS A 1 220 ? 13.391 -39.625 -16.266 1 97.56 220 HIS A O 1
ATOM 1698 N N . ILE A 1 221 ? 13.469 -37.75 -15.133 1 98.25 221 ILE A N 1
ATOM 1699 C CA . ILE A 1 221 ? 12.18 -37.25 -15.617 1 98.25 221 ILE A CA 1
ATOM 1700 C C . ILE A 1 221 ? 12.336 -36.719 -17.031 1 98.25 221 ILE A C 1
ATOM 1702 O O . ILE A 1 221 ? 13.219 -35.906 -17.297 1 98.25 221 ILE A O 1
ATOM 1706 N N . GLN A 1 222 ? 11.555 -37.25 -17.953 1 98.44 222 GLN A N 1
ATOM 1707 C CA . GLN A 1 222 ? 11.391 -36.594 -19.25 1 98.44 222 GLN A CA 1
ATOM 1708 C C . GLN A 1 222 ? 10.414 -35.438 -19.156 1 98.44 222 GLN A C 1
ATOM 1710 O O . GLN A 1 222 ? 9.203 -35.625 -19.016 1 98.44 222 GLN A O 1
ATOM 1715 N N . GLY A 1 223 ? 10.93 -34.219 -19.297 1 98.5 223 GLY A N 1
ATOM 1716 C CA . GLY A 1 223 ? 10.125 -33.031 -19.094 1 98.5 223 GLY A CA 1
ATOM 1717 C C . GLY A 1 223 ? 9.539 -32.5 -20.375 1 98.5 223 GLY A C 1
ATOM 1718 O O . GLY A 1 223 ? 10.188 -32.5 -21.422 1 98.5 223 GLY A O 1
ATOM 1719 N N . ILE A 1 224 ? 8.328 -32 -20.328 1 98.75 224 ILE A N 1
ATOM 1720 C CA . ILE A 1 224 ? 7.664 -31.281 -21.406 1 98.75 224 ILE A CA 1
ATOM 1721 C C . ILE A 1 224 ? 7.238 -29.906 -20.906 1 98.75 224 ILE A C 1
ATOM 1723 O O . ILE A 1 224 ? 6.613 -29.781 -19.844 1 98.75 224 ILE A O 1
ATOM 1727 N N . ASN A 1 225 ? 7.652 -28.875 -21.547 1 98.62 225 ASN A N 1
ATOM 1728 C CA . ASN A 1 225 ? 7.094 -27.547 -21.359 1 98.62 225 ASN A CA 1
ATOM 1729 C C . ASN A 1 225 ? 5.969 -27.266 -22.344 1 98.62 225 ASN A C 1
ATOM 1731 O O . ASN A 1 225 ? 6.195 -27.219 -23.562 1 98.62 225 ASN A O 1
ATOM 1735 N N . PHE A 1 226 ? 4.789 -27.078 -21.844 1 98.69 226 PHE A N 1
ATOM 1736 C CA . PHE A 1 226 ? 3.602 -26.938 -22.672 1 98.69 226 PHE A CA 1
ATOM 1737 C C . PHE A 1 226 ? 2.965 -25.562 -22.469 1 98.69 226 PHE A C 1
ATOM 1739 O O . PHE A 1 226 ? 2.525 -25.234 -21.375 1 98.69 226 PHE A O 1
ATOM 1746 N N . ASP A 1 227 ? 2.898 -24.766 -23.469 1 96.62 227 ASP A N 1
ATOM 1747 C CA . ASP A 1 227 ? 2.299 -23.422 -23.438 1 96.62 227 ASP A CA 1
ATOM 1748 C C . ASP A 1 227 ? 1.844 -23 -24.828 1 96.62 227 ASP A C 1
ATOM 1750 O O . ASP A 1 227 ? 1.954 -23.766 -25.797 1 96.62 227 ASP A O 1
ATOM 1754 N N . LEU A 1 228 ? 1.265 -21.859 -24.922 1 93.94 228 LEU A N 1
ATOM 1755 C CA . LEU A 1 228 ? 0.786 -21.312 -26.188 1 93.94 228 LEU A CA 1
ATOM 1756 C C . LEU A 1 228 ? 1.931 -21.172 -27.188 1 93.94 228 LEU A C 1
ATOM 1758 O O . LEU A 1 228 ? 3.084 -20.984 -26.797 1 93.94 228 LEU A O 1
ATOM 1762 N N . PRO A 1 229 ? 1.608 -21.156 -28.469 1 93.75 229 PRO A N 1
ATOM 1763 C CA . PRO A 1 229 ? 2.633 -21.109 -29.516 1 93.75 229 PRO A CA 1
ATOM 1764 C C . PRO A 1 229 ? 3.535 -19.875 -29.406 1 93.75 229 PRO A C 1
ATOM 1766 O O . PRO A 1 229 ? 4.758 -20 -29.516 1 93.75 229 PRO A O 1
ATOM 1769 N N . HIS A 1 230 ? 2.986 -18.766 -29.125 1 87.88 230 HIS A N 1
ATOM 1770 C CA . HIS A 1 230 ? 3.771 -17.547 -29.094 1 87.88 230 HIS A CA 1
ATOM 1771 C C . HIS A 1 230 ? 4.707 -17.5 -27.891 1 87.88 230 HIS A C 1
ATOM 1773 O O . HIS A 1 230 ? 5.723 -16.812 -27.906 1 87.88 230 HIS A O 1
ATOM 1779 N N . VAL A 1 231 ? 4.367 -18.234 -26.875 1 90 231 VAL A N 1
ATOM 1780 C CA . VAL A 1 231 ? 5.215 -18.328 -25.703 1 90 231 VAL A CA 1
ATOM 1781 C C . VAL A 1 231 ? 6.371 -19.281 -25.953 1 90 231 VAL A C 1
ATOM 1783 O O . VAL A 1 231 ? 7.531 -18.953 -25.703 1 90 231 VAL A O 1
ATOM 1786 N N . ILE A 1 232 ? 6.066 -20.453 -26.531 1 94.19 232 ILE A N 1
ATOM 1787 C CA . ILE A 1 232 ? 7.027 -21.516 -26.781 1 94.19 232 ILE A CA 1
ATOM 1788 C C . ILE A 1 232 ? 8.078 -21.031 -27.781 1 94.19 232 ILE A C 1
ATOM 1790 O O . ILE A 1 232 ? 9.242 -21.422 -27.688 1 94.19 232 ILE A O 1
ATOM 1794 N N . ALA A 1 233 ? 7.668 -20.109 -28.641 1 90.38 233 ALA A N 1
ATOM 1795 C CA . ALA A 1 233 ? 8.57 -19.578 -29.672 1 90.38 233 ALA A CA 1
ATOM 1796 C C . ALA A 1 233 ? 9.766 -18.875 -29.031 1 90.38 233 ALA A C 1
ATOM 1798 O O . ALA A 1 233 ? 10.836 -18.797 -29.641 1 90.38 233 ALA A O 1
ATOM 1799 N N . HIS A 1 234 ? 9.617 -18.469 -27.797 1 86.94 234 HIS A N 1
ATOM 1800 C CA . HIS A 1 234 ? 10.672 -17.719 -27.141 1 86.94 234 HIS A CA 1
ATOM 1801 C C . HIS A 1 234 ? 11.336 -18.531 -26.031 1 86.94 234 HIS A C 1
ATOM 1803 O O . HIS A 1 234 ? 12.188 -18.016 -25.297 1 86.94 234 HIS A O 1
ATOM 1809 N N . ALA A 1 235 ? 10.977 -19.766 -25.922 1 93.5 235 ALA A N 1
ATOM 1810 C CA . ALA A 1 235 ? 11.508 -20.594 -24.844 1 93.5 235 ALA A CA 1
ATOM 1811 C C . ALA A 1 235 ? 12.914 -21.094 -25.188 1 93.5 235 ALA A C 1
ATOM 1813 O O . ALA A 1 235 ? 13.148 -21.625 -26.281 1 93.5 235 ALA A O 1
ATOM 1814 N N . PRO A 1 236 ? 13.844 -20.922 -24.328 1 94.5 236 PRO A N 1
ATOM 1815 C CA . PRO A 1 236 ? 15.195 -21.422 -24.594 1 94.5 236 PRO A CA 1
ATOM 1816 C C . PRO A 1 236 ? 15.281 -22.953 -24.516 1 94.5 236 PRO A C 1
ATOM 1818 O O . PRO A 1 236 ? 14.516 -23.578 -23.781 1 94.5 236 PRO A O 1
ATOM 1821 N N . GLN A 1 237 ? 16.25 -23.438 -25.25 1 95.5 237 GLN A N 1
ATOM 1822 C CA . GLN A 1 237 ? 16.484 -24.875 -25.156 1 95.5 237 GLN A CA 1
ATOM 1823 C C . GLN A 1 237 ? 16.969 -25.266 -23.766 1 95.5 237 GLN A C 1
ATOM 1825 O O . GLN A 1 237 ? 17.766 -24.547 -23.156 1 95.5 237 GLN A O 1
ATOM 1830 N N . ARG A 1 238 ? 16.438 -26.359 -23.281 1 95.06 238 ARG A N 1
ATOM 1831 C CA . ARG A 1 238 ? 16.812 -26.906 -21.969 1 95.06 238 ARG A CA 1
ATOM 1832 C C . ARG A 1 238 ? 17.016 -28.422 -22.062 1 95.06 238 ARG A C 1
ATOM 1834 O O . ARG A 1 238 ? 16.188 -29.125 -22.625 1 95.06 238 ARG A O 1
ATOM 1841 N N . GLU A 1 239 ? 18.125 -28.828 -21.484 1 95.12 239 GLU A N 1
ATOM 1842 C CA . GLU A 1 239 ? 18.391 -30.266 -21.5 1 95.12 239 GLU A CA 1
ATOM 1843 C C . GLU A 1 239 ? 17.281 -31.047 -20.797 1 95.12 239 GLU A C 1
ATOM 1845 O O . GLU A 1 239 ? 16.875 -30.688 -19.688 1 95.12 239 GLU A O 1
ATOM 1850 N N . GLY A 1 240 ? 16.797 -32.031 -21.469 1 97.12 240 GLY A N 1
ATOM 1851 C CA . GLY A 1 240 ? 15.805 -32.906 -20.875 1 97.12 240 GLY A CA 1
ATOM 1852 C C . GLY A 1 240 ? 14.391 -32.375 -20.953 1 97.12 240 GLY A C 1
ATOM 1853 O O . GLY A 1 240 ? 13.445 -33 -20.453 1 97.12 240 GLY A O 1
ATOM 1854 N N . VAL A 1 241 ? 14.219 -31.25 -21.625 1 98.38 241 VAL A N 1
ATOM 1855 C CA . VAL A 1 241 ? 12.898 -30.625 -21.703 1 98.38 241 VAL A CA 1
ATOM 1856 C C . VAL A 1 241 ? 12.5 -30.469 -23.172 1 98.38 241 VAL A C 1
ATOM 1858 O O . VAL A 1 241 ? 13.258 -29.906 -23.969 1 98.38 241 VAL A O 1
ATOM 1861 N N . GLU A 1 242 ? 11.43 -31 -23.531 1 98.31 242 GLU A N 1
ATOM 1862 C CA . GLU A 1 242 ? 10.82 -30.797 -24.828 1 98.31 242 GLU A CA 1
ATOM 1863 C C . GLU A 1 242 ? 9.766 -29.688 -24.781 1 98.31 242 GLU A C 1
ATOM 1865 O O . GLU A 1 242 ? 8.898 -29.688 -23.906 1 98.31 242 GLU A O 1
ATOM 1870 N N . HIS A 1 243 ? 9.867 -28.719 -25.703 1 98.31 243 HIS A N 1
ATOM 1871 C CA . HIS A 1 243 ? 8.859 -27.656 -25.781 1 98.31 243 HIS A CA 1
ATOM 1872 C C . HIS A 1 243 ? 7.75 -28.031 -26.75 1 98.31 243 HIS A C 1
ATOM 1874 O O . HIS A 1 243 ? 8.016 -28.328 -27.922 1 98.31 243 HIS A O 1
ATOM 1880 N N . ILE A 1 244 ? 6.559 -28.047 -26.328 1 98.19 244 ILE A N 1
ATOM 1881 C CA . ILE A 1 244 ? 5.402 -28.375 -27.156 1 98.19 244 ILE A CA 1
ATOM 1882 C C . ILE A 1 244 ? 4.383 -27.234 -27.094 1 98.19 244 ILE A C 1
ATOM 1884 O O . ILE A 1 244 ? 4.02 -26.781 -26 1 98.19 244 ILE A O 1
ATOM 1888 N N . ALA A 1 245 ? 3.934 -26.719 -28.219 1 97.69 245 ALA A N 1
ATOM 1889 C CA . ALA A 1 245 ? 2.945 -25.641 -28.297 1 97.69 245 ALA A CA 1
ATOM 1890 C C . ALA A 1 245 ? 1.526 -26.203 -28.297 1 97.69 245 ALA A C 1
ATOM 1892 O O . ALA A 1 245 ? 1.26 -27.219 -28.938 1 97.69 245 ALA A O 1
ATOM 1893 N N . GLY A 1 246 ? 0.653 -25.594 -27.516 1 97.25 246 GLY A N 1
ATOM 1894 C CA . GLY A 1 246 ? -0.752 -25.969 -27.484 1 97.25 246 GLY A CA 1
ATOM 1895 C C . GLY A 1 246 ? -1.565 -25.156 -26.5 1 97.25 246 GLY A C 1
ATOM 1896 O O . GLY A 1 246 ? -1.034 -24.266 -25.828 1 97.25 246 GLY A O 1
ATOM 1897 N N . ASP A 1 247 ? -2.854 -25.453 -26.484 1 96.94 247 ASP A N 1
ATOM 1898 C CA . ASP A 1 247 ? -3.816 -24.766 -25.625 1 96.94 247 ASP A CA 1
ATOM 1899 C C . ASP A 1 247 ? -4.367 -25.719 -24.562 1 96.94 247 ASP A C 1
ATOM 1901 O O . ASP A 1 247 ? -5.07 -26.688 -24.891 1 96.94 247 ASP A O 1
ATOM 1905 N N . MET A 1 248 ? -4.105 -25.391 -23.297 1 97.5 248 MET A N 1
ATOM 1906 C CA . MET A 1 248 ? -4.457 -26.297 -22.203 1 97.5 248 MET A CA 1
ATOM 1907 C C . MET A 1 248 ? -5.965 -26.484 -22.125 1 97.5 248 MET A C 1
ATOM 1909 O O . MET A 1 248 ? -6.441 -27.438 -21.484 1 97.5 248 MET A O 1
ATOM 1913 N N . PHE A 1 249 ? -6.734 -25.562 -22.672 1 96.81 249 PHE A N 1
ATOM 1914 C CA . PHE A 1 249 ? -8.188 -25.672 -22.641 1 96.81 249 PHE A CA 1
ATOM 1915 C C . PHE A 1 249 ? -8.68 -26.688 -23.656 1 96.81 249 PHE A C 1
ATOM 1917 O O . PHE A 1 249 ? -9.805 -27.188 -23.562 1 96.81 249 PHE A O 1
ATOM 1924 N N . GLU A 1 250 ? -7.879 -26.938 -24.625 1 97.44 250 GLU A N 1
ATOM 1925 C CA . GLU A 1 250 ? -8.227 -27.906 -25.672 1 97.44 250 GLU A CA 1
ATOM 1926 C C . GLU A 1 250 ? -7.727 -29.297 -25.297 1 97.44 250 GLU A C 1
ATOM 1928 O O . GLU A 1 250 ? -8.5 -30.266 -25.297 1 97.44 250 GLU A O 1
ATOM 1933 N N . SER A 1 251 ? -6.484 -29.391 -25.109 1 97.44 251 SER A N 1
ATOM 1934 C CA . SER A 1 251 ? -5.871 -30.656 -24.719 1 97.44 251 SER A CA 1
ATOM 1935 C C . SER A 1 251 ? -4.5 -30.438 -24.094 1 97.44 251 SER A C 1
ATOM 1937 O O . SER A 1 251 ? -3.969 -29.328 -24.109 1 97.44 251 SER A O 1
ATOM 1939 N N . VAL A 1 252 ? -3.996 -31.531 -23.469 1 98.44 252 VAL A N 1
ATOM 1940 C CA . VAL A 1 252 ? -2.637 -31.547 -22.938 1 98.44 252 VAL A CA 1
ATOM 1941 C C . VAL A 1 252 ? -1.86 -32.719 -23.562 1 98.44 252 VAL A C 1
ATOM 1943 O O . VAL A 1 252 ? -2.453 -33.625 -24.156 1 98.44 252 VAL A O 1
ATOM 1946 N N . PRO A 1 253 ? -0.524 -32.625 -23.469 1 97.88 253 PRO A N 1
ATOM 1947 C CA . PRO A 1 253 ? 0.268 -33.656 -24.109 1 97.88 253 PRO A CA 1
ATOM 1948 C C . PRO A 1 253 ? -0.059 -35.062 -23.562 1 97.88 253 PRO A C 1
ATOM 1950 O O . PRO A 1 253 ? -0.257 -35.219 -22.359 1 97.88 253 PRO A O 1
ATOM 1953 N N . PRO A 1 254 ? -0.019 -36.062 -24.469 1 95.31 254 PRO A N 1
ATOM 1954 C CA . PRO A 1 254 ? -0.313 -37.438 -24.031 1 95.31 254 PRO A CA 1
ATOM 1955 C C . PRO A 1 254 ? 0.897 -38.125 -23.406 1 95.31 254 PRO A C 1
ATOM 1957 O O . PRO A 1 254 ? 2.002 -37.594 -23.422 1 95.31 254 PRO A O 1
ATOM 1960 N N . ASP A 1 255 ? 0.642 -39.25 -22.812 1 95.38 255 ASP A N 1
ATOM 1961 C CA . ASP A 1 255 ? 1.645 -40.188 -22.359 1 95.38 255 ASP A CA 1
ATOM 1962 C C . ASP A 1 255 ? 2.48 -39.625 -21.219 1 95.38 255 ASP A C 1
ATOM 1964 O O . ASP A 1 255 ? 3.697 -39.812 -21.172 1 95.38 255 ASP A O 1
ATOM 1968 N N . CYS A 1 256 ? 1.931 -38.75 -20.484 1 98.12 256 CYS A N 1
ATOM 1969 C CA . CYS A 1 256 ? 2.541 -38.25 -19.25 1 98.12 256 CYS A CA 1
ATOM 1970 C C . CYS A 1 256 ? 1.973 -38.969 -18.031 1 98.12 256 CYS A C 1
ATOM 1972 O O . CYS A 1 256 ? 0.792 -39.344 -18.016 1 98.12 256 CYS A O 1
ATOM 1974 N N . ASP A 1 257 ? 2.828 -39.188 -17.094 1 97.88 257 ASP A N 1
ATOM 1975 C CA . ASP A 1 257 ? 2.305 -39.781 -15.859 1 97.88 257 ASP A CA 1
ATOM 1976 C C . ASP A 1 257 ? 2.092 -38.75 -14.781 1 97.88 257 ASP A C 1
ATOM 1978 O O . ASP A 1 257 ? 1.596 -39.031 -13.695 1 97.88 257 ASP A O 1
ATO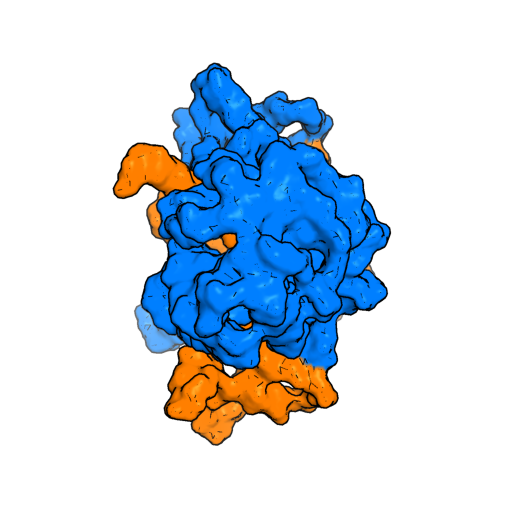M 1982 N N . ALA A 1 258 ? 2.432 -37.5 -15.086 1 98.69 258 ALA A N 1
ATOM 1983 C CA . ALA A 1 258 ? 2.125 -36.375 -14.195 1 98.69 258 ALA A CA 1
ATOM 1984 C C . ALA A 1 258 ? 1.968 -35.062 -14.992 1 98.69 258 ALA A C 1
ATOM 1986 O O . ALA A 1 258 ? 2.643 -34.875 -16 1 98.69 258 ALA A O 1
ATOM 1987 N N . PHE A 1 259 ? 1.081 -34.25 -14.57 1 98.88 259 PHE A N 1
ATOM 1988 C CA . PHE A 1 259 ? 0.965 -32.875 -15.039 1 98.88 259 PHE A CA 1
ATOM 1989 C C . PHE A 1 259 ? 1.265 -31.906 -13.906 1 98.88 259 PHE A C 1
ATOM 1991 O O . PHE A 1 259 ? 0.858 -32.125 -12.766 1 98.88 259 PHE A O 1
ATOM 1998 N N . PHE A 1 260 ? 2.021 -30.922 -14.195 1 98.69 260 PHE A N 1
ATOM 1999 C CA . PHE A 1 260 ? 2.428 -29.875 -13.266 1 98.69 260 PHE A CA 1
ATOM 2000 C C . PHE A 1 260 ? 1.812 -28.531 -13.648 1 98.69 260 PHE A C 1
ATOM 2002 O O . PHE A 1 260 ? 1.913 -28.109 -14.805 1 98.69 260 PHE A O 1
ATOM 2009 N N . LEU A 1 261 ? 1.063 -27.891 -12.75 1 98.38 261 LEU A N 1
ATOM 2010 C CA . LEU A 1 261 ? 0.456 -26.578 -12.961 1 98.38 261 LEU A CA 1
ATOM 2011 C C . LEU A 1 261 ? 0.845 -25.609 -11.844 1 98.38 261 LEU A C 1
ATOM 2013 O O . LEU A 1 261 ? 0.369 -25.734 -10.711 1 98.38 261 LEU A O 1
ATOM 2017 N N . LYS A 1 262 ? 1.696 -24.703 -12.117 1 97.38 262 LYS A N 1
ATOM 2018 C CA . LYS A 1 262 ? 2.105 -23.703 -11.133 1 97.38 262 LYS A CA 1
ATOM 2019 C C . LYS A 1 262 ? 1.528 -22.328 -11.469 1 97.38 262 LYS A C 1
ATOM 2021 O O . LYS A 1 262 ? 1.812 -21.781 -12.531 1 97.38 262 LYS A O 1
ATOM 2026 N N . ASN A 1 263 ? 0.74 -21.781 -10.539 1 95.56 263 ASN A N 1
ATOM 2027 C CA . ASN A 1 263 ? 0.141 -20.453 -10.727 1 95.56 263 ASN A CA 1
ATOM 2028 C C . ASN A 1 263 ? -0.693 -20.406 -12 1 95.56 263 ASN A C 1
ATOM 2030 O O . ASN A 1 263 ? -0.553 -19.469 -12.797 1 95.56 263 ASN A O 1
ATOM 2034 N N . ILE A 1 264 ? -1.456 -21.438 -12.234 1 96.44 264 ILE A N 1
ATOM 2035 C CA . ILE A 1 264 ? -2.305 -21.516 -13.414 1 96.44 264 ILE A CA 1
ATOM 2036 C C . ILE A 1 264 ? -3.773 -21.438 -13.008 1 96.44 264 ILE A C 1
ATOM 2038 O O . ILE A 1 264 ? -4.531 -20.625 -13.539 1 96.44 264 ILE A O 1
ATOM 2042 N N . ILE A 1 265 ? -4.133 -22.234 -12.016 1 96.94 265 ILE A N 1
ATOM 2043 C CA . ILE A 1 265 ? -5.539 -22.422 -11.664 1 96.94 265 ILE A CA 1
ATOM 2044 C C . ILE A 1 265 ? -6.117 -21.109 -11.141 1 96.94 265 ILE A C 1
ATOM 2046 O O . ILE A 1 265 ? -7.273 -20.781 -11.414 1 96.94 265 ILE A O 1
ATOM 2050 N N . HIS A 1 266 ? -5.336 -20.344 -10.438 1 96.38 266 HIS A N 1
ATOM 2051 C CA . HIS A 1 266 ? -5.84 -19.109 -9.844 1 96.38 266 HIS A CA 1
ATOM 2052 C C . HIS A 1 266 ? -6.137 -18.062 -10.906 1 96.38 266 HIS A C 1
ATOM 2054 O O . HIS A 1 266 ? -6.77 -17.047 -10.625 1 96.38 266 HIS A O 1
ATOM 2060 N N . ASP A 1 267 ? -5.781 -18.297 -12.141 1 94.56 267 ASP A N 1
ATOM 2061 C CA . ASP A 1 267 ? -5.973 -17.328 -13.211 1 94.56 267 ASP A CA 1
ATOM 2062 C C . ASP A 1 267 ? -7.387 -17.406 -13.781 1 94.56 267 ASP A C 1
ATOM 2064 O O . ASP A 1 267 ? -7.824 -16.516 -14.508 1 94.56 267 ASP A O 1
ATOM 2068 N N . TRP A 1 268 ? -8.109 -18.484 -13.438 1 93.88 268 TRP A N 1
ATOM 2069 C CA . TRP A 1 268 ? -9.328 -18.781 -14.18 1 93.88 268 TRP A CA 1
ATOM 2070 C C . TRP A 1 268 ? -10.484 -19.094 -13.227 1 93.88 268 TRP A C 1
ATOM 2072 O O . TRP A 1 268 ? -10.258 -19.375 -12.047 1 93.88 268 TRP A O 1
ATOM 2082 N N . ASP A 1 269 ? -11.68 -19.016 -13.789 1 91.94 269 ASP A N 1
ATOM 2083 C CA . ASP A 1 269 ? -12.852 -19.375 -12.992 1 91.94 269 ASP A CA 1
ATOM 2084 C C . ASP A 1 269 ? -12.984 -20.891 -12.867 1 91.94 269 ASP A C 1
ATOM 2086 O O . ASP A 1 269 ? -12.172 -21.641 -13.414 1 91.94 269 ASP A O 1
ATOM 2090 N N . ASP A 1 270 ? -13.961 -21.359 -12.148 1 94.19 270 ASP A N 1
ATOM 2091 C CA . ASP A 1 270 ? -14.094 -22.781 -11.836 1 94.19 270 ASP A CA 1
ATOM 2092 C C . ASP A 1 270 ? -14.43 -23.594 -13.086 1 94.19 270 ASP A C 1
ATOM 2094 O O . ASP A 1 270 ? -13.961 -24.719 -13.242 1 94.19 270 ASP A O 1
ATOM 2098 N N . GLU A 1 271 ? -15.227 -23.016 -13.93 1 95.12 271 GLU A N 1
ATOM 2099 C CA . GLU A 1 271 ? -15.609 -23.734 -15.141 1 95.12 271 GLU A CA 1
ATOM 2100 C C . GLU A 1 271 ? -14.391 -24.047 -16 1 95.12 271 GLU A C 1
ATOM 2102 O O . GLU A 1 271 ? -14.203 -25.188 -16.453 1 95.12 271 GLU A O 1
ATOM 2107 N N . LEU A 1 272 ? -13.594 -23.062 -16.234 1 95.5 272 LEU A N 1
ATOM 2108 C CA . LEU A 1 272 ? -12.391 -23.234 -17.047 1 95.5 272 LEU A CA 1
ATOM 2109 C C . LEU A 1 272 ? -11.383 -24.141 -16.328 1 95.5 272 LEU A C 1
ATOM 2111 O O . LEU A 1 272 ? -10.688 -24.922 -16.969 1 95.5 272 LEU A O 1
ATOM 2115 N N . ASN A 1 273 ? -11.32 -24.031 -15.039 1 97.5 273 ASN A N 1
ATOM 2116 C CA . ASN A 1 273 ? -10.383 -24.859 -14.273 1 97.5 273 ASN A CA 1
ATOM 2117 C C . ASN A 1 273 ? -10.781 -26.328 -14.312 1 97.5 273 ASN A C 1
ATOM 2119 O O . ASN A 1 273 ? -9.922 -27.203 -14.398 1 97.5 273 ASN A O 1
ATOM 2123 N N . ILE A 1 274 ? -12.062 -26.547 -14.203 1 97.75 274 ILE A N 1
ATOM 2124 C CA . ILE A 1 274 ? -12.547 -27.922 -14.312 1 97.75 274 ILE A CA 1
ATOM 2125 C C . ILE A 1 274 ? -12.211 -28.484 -15.695 1 97.75 274 ILE A C 1
ATOM 2127 O O . ILE A 1 274 ? -11.789 -29.625 -15.828 1 97.75 274 ILE A O 1
ATOM 2131 N N . GLN A 1 275 ? -12.336 -27.625 -16.719 1 98 275 GLN A N 1
ATOM 2132 C CA . GLN A 1 275 ? -11.977 -28.047 -18.062 1 98 275 GLN A CA 1
ATOM 2133 C C . GLN A 1 275 ? -10.5 -28.422 -18.156 1 98 275 GLN A C 1
ATOM 2135 O O . GLN A 1 275 ? -10.148 -29.453 -18.734 1 98 275 GLN A O 1
ATOM 2140 N N . ILE A 1 276 ? -9.594 -27.625 -17.609 1 98.31 276 ILE A N 1
ATOM 2141 C CA . ILE A 1 276 ? -8.156 -27.891 -17.625 1 98.31 276 ILE A CA 1
ATOM 2142 C C . ILE A 1 276 ? -7.871 -29.203 -16.906 1 98.31 276 ILE A C 1
ATOM 2144 O O . ILE A 1 276 ? -7.16 -30.062 -17.422 1 98.31 276 ILE A O 1
ATOM 2148 N N . LEU A 1 277 ? -8.453 -29.359 -15.711 1 98.56 277 LEU A N 1
ATOM 2149 C CA . LEU A 1 277 ? -8.18 -30.531 -14.891 1 98.56 277 LEU A CA 1
ATOM 2150 C C . LEU A 1 277 ? -8.773 -31.781 -15.523 1 98.56 277 LEU A C 1
ATOM 2152 O O . LEU A 1 277 ? -8.203 -32.875 -15.414 1 98.56 277 LEU A O 1
ATOM 2156 N N . MET A 1 278 ? -9.906 -31.656 -16.188 1 98.25 278 MET A N 1
ATOM 2157 C CA . MET A 1 278 ? -10.492 -32.781 -16.891 1 98.25 278 MET A CA 1
ATOM 2158 C C . MET A 1 278 ? -9.617 -33.219 -18.078 1 98.25 278 MET A C 1
ATOM 2160 O O . MET A 1 278 ? -9.477 -34.406 -18.344 1 98.25 278 MET A O 1
ATOM 2164 N N . ASN A 1 279 ? -9.102 -32.219 -18.812 1 98.5 279 ASN A N 1
ATOM 2165 C CA . ASN A 1 279 ? -8.156 -32.562 -19.875 1 98.5 279 ASN A CA 1
ATOM 2166 C C . ASN A 1 279 ? -6.945 -33.312 -19.344 1 98.5 279 ASN A C 1
ATOM 2168 O O . ASN A 1 279 ? -6.477 -34.25 -19.969 1 98.5 279 ASN A O 1
ATOM 2172 N N . CYS A 1 280 ? -6.449 -32.906 -18.188 1 98.56 280 CYS A N 1
ATOM 2173 C CA . CYS A 1 280 ? -5.34 -33.594 -17.547 1 98.56 280 CYS A CA 1
ATOM 2174 C C . CYS A 1 280 ? -5.75 -35.031 -17.141 1 98.56 280 CYS A C 1
ATOM 2176 O O . CYS A 1 280 ? -5.012 -35.969 -17.391 1 98.56 280 CYS A O 1
ATOM 2178 N N . HIS A 1 281 ? -6.91 -35.125 -16.516 1 98.38 281 HIS A N 1
ATOM 2179 C CA . HIS A 1 281 ? -7.418 -36.406 -16.062 1 98.38 281 HIS A CA 1
ATOM 2180 C C . HIS A 1 281 ? -7.523 -37.406 -17.219 1 98.38 281 HIS A C 1
ATOM 2182 O O . HIS A 1 281 ? -7.094 -38.531 -17.109 1 98.38 281 HIS A O 1
ATOM 2188 N N . LYS A 1 282 ? -8.047 -36.938 -18.344 1 97.94 282 LYS A N 1
ATOM 2189 C CA . LYS A 1 282 ? -8.234 -37.75 -19.531 1 97.94 282 LYS A CA 1
ATOM 2190 C C . LYS A 1 282 ? -6.902 -38.25 -20.062 1 97.94 282 LYS A C 1
ATOM 2192 O O . LYS A 1 282 ? -6.809 -39.406 -20.531 1 97.94 282 LYS A O 1
ATOM 2197 N N . ALA A 1 283 ? -5.91 -37.438 -19.984 1 98.19 283 ALA A N 1
ATOM 2198 C CA . ALA A 1 283 ? -4.625 -37.75 -20.594 1 98.19 283 ALA A CA 1
ATOM 2199 C C . ALA A 1 283 ? -3.762 -38.594 -19.672 1 98.19 283 ALA A C 1
ATOM 2201 O O . ALA A 1 283 ? -2.773 -39.188 -20.094 1 98.19 283 ALA A O 1
ATOM 2202 N N . LEU A 1 284 ? -4.082 -38.688 -18.406 1 98.25 284 LEU A N 1
ATOM 2203 C CA . LEU A 1 284 ? -3.289 -39.406 -17.406 1 98.25 284 LEU A CA 1
ATOM 2204 C C . LEU A 1 284 ? -3.637 -40.906 -17.406 1 98.25 284 LEU A C 1
ATOM 2206 O O . LEU A 1 284 ? -4.797 -41.281 -17.594 1 98.25 284 LEU A O 1
ATOM 2210 N N . PRO A 1 285 ? -2.615 -41.781 -17.203 1 97.56 285 PRO A N 1
ATOM 2211 C CA . PRO A 1 285 ? -2.924 -43.188 -16.859 1 97.56 285 PRO A CA 1
ATOM 2212 C C . PRO A 1 285 ? -3.482 -43.344 -15.453 1 97.56 285 PRO A C 1
ATOM 2214 O O . PRO A 1 285 ? -3.449 -42.406 -14.664 1 97.56 285 PRO A O 1
ATOM 2217 N N . SER A 1 286 ? -3.977 -44.531 -15.227 1 96.06 286 SER A N 1
ATOM 2218 C CA . SER A 1 286 ? -4.355 -44.844 -13.852 1 96.06 286 SER A CA 1
ATOM 2219 C C . SER A 1 286 ? -3.195 -44.594 -12.891 1 96.06 286 SER A C 1
ATOM 2221 O O . SER A 1 286 ? -2.047 -44.906 -13.211 1 96.06 286 SER A O 1
ATOM 2223 N N . ARG A 1 287 ? -3.518 -43.906 -11.82 1 94.44 287 ARG A N 1
ATOM 2224 C CA . ARG A 1 287 ? -2.574 -43.594 -10.758 1 94.44 287 ARG A CA 1
ATOM 2225 C C . ARG A 1 287 ? -1.665 -42.438 -11.164 1 94.44 287 ARG A C 1
ATOM 2227 O O . ARG A 1 287 ? -0.717 -42.094 -10.453 1 94.44 287 ARG A O 1
ATOM 2234 N N . GLY A 1 288 ? -1.942 -41.906 -12.336 1 97.44 288 GLY A N 1
ATOM 2235 C CA . GLY A 1 288 ? -1.288 -40.656 -12.672 1 97.44 288 GLY A CA 1
ATOM 2236 C C . GLY A 1 288 ? -1.682 -39.5 -11.75 1 97.44 288 GLY A C 1
ATOM 2237 O O . GLY A 1 288 ? -2.619 -39.656 -10.961 1 97.44 288 GLY A O 1
ATOM 2238 N N . ARG A 1 289 ? -0.926 -38.375 -11.766 1 97.19 289 ARG A N 1
ATOM 2239 C CA . ARG A 1 289 ? -1.218 -37.344 -10.789 1 97.19 289 ARG A CA 1
ATOM 2240 C C . ARG A 1 289 ? -1.119 -35.938 -11.414 1 97.19 289 ARG A C 1
ATOM 2242 O O . ARG A 1 289 ? -0.437 -35.781 -12.43 1 97.19 289 ARG A O 1
ATOM 2249 N N . VAL A 1 290 ? -1.841 -35.062 -10.867 1 98.5 290 VAL A N 1
ATOM 2250 C CA . VAL A 1 290 ? -1.665 -33.656 -11.117 1 98.5 290 VAL A CA 1
ATOM 2251 C C . VAL A 1 290 ? -1.04 -32.969 -9.891 1 98.5 290 VAL A C 1
ATOM 2253 O O . VAL A 1 290 ? -1.438 -33.25 -8.758 1 98.5 290 VAL A O 1
ATOM 2256 N N . ILE A 1 291 ? 0.003 -32.25 -10.125 1 98.5 291 ILE A N 1
ATOM 2257 C CA . ILE A 1 291 ? 0.72 -31.516 -9.102 1 98.5 291 ILE A CA 1
ATOM 2258 C C . ILE A 1 291 ? 0.534 -30.016 -9.344 1 98.5 291 ILE A C 1
ATOM 2260 O O . ILE A 1 291 ? 1.08 -29.453 -10.297 1 98.5 291 ILE A O 1
ATOM 2264 N N . MET A 1 292 ? -0.232 -29.391 -8.477 1 98.5 292 MET A N 1
ATOM 2265 C CA . MET A 1 292 ? -0.524 -27.969 -8.594 1 98.5 292 MET A CA 1
ATOM 2266 C C . MET A 1 292 ? 0.196 -27.172 -7.512 1 98.5 292 MET A C 1
ATOM 2268 O O . MET A 1 292 ? 0.355 -27.641 -6.387 1 98.5 292 MET A O 1
ATOM 2272 N N . VAL A 1 293 ? 0.681 -26.047 -7.879 1 97.94 293 VAL A N 1
ATOM 2273 C CA . VAL A 1 293 ? 1.309 -25.125 -6.93 1 97.94 293 VAL A CA 1
ATOM 2274 C C . VAL A 1 293 ? 0.607 -23.766 -6.973 1 97.94 293 VAL A C 1
ATOM 2276 O O . VAL A 1 293 ? 0.69 -23.062 -7.973 1 97.94 293 VAL A O 1
ATOM 2279 N N . ASP A 1 294 ? -0.101 -23.422 -5.957 1 97.38 294 ASP A N 1
ATOM 2280 C CA . ASP A 1 294 ? -0.886 -22.203 -5.859 1 97.38 294 ASP A CA 1
ATOM 2281 C C . ASP A 1 294 ? -1.112 -21.797 -4.402 1 97.38 294 ASP A C 1
ATOM 2283 O O . ASP A 1 294 ? -0.771 -22.562 -3.49 1 97.38 294 ASP A O 1
ATOM 2287 N N . ALA A 1 295 ? -1.594 -20.609 -4.273 1 96.88 295 ALA A N 1
ATOM 2288 C CA . ALA A 1 295 ? -1.893 -20.141 -2.924 1 96.88 295 ALA A CA 1
ATOM 2289 C C . ALA A 1 295 ? -3.109 -20.859 -2.352 1 96.88 295 ALA A C 1
ATOM 2291 O O . ALA A 1 295 ? -4.004 -21.266 -3.096 1 96.88 295 ALA A O 1
ATOM 2292 N N . VAL A 1 296 ? -3.145 -21.062 -1.073 1 96.88 296 VAL A N 1
ATOM 2293 C CA . VAL A 1 296 ? -4.312 -21.578 -0.357 1 96.88 296 VAL A CA 1
ATOM 2294 C C . VAL A 1 296 ? -4.738 -20.562 0.708 1 96.88 296 VAL A C 1
ATOM 2296 O O . VAL A 1 296 ? -3.98 -20.281 1.637 1 96.88 296 VAL A O 1
ATOM 2299 N N . LEU A 1 297 ? -5.926 -20.047 0.546 1 95.44 297 LEU A N 1
ATOM 2300 C CA . LEU A 1 297 ? -6.441 -19.062 1.481 1 95.44 297 LEU A CA 1
ATOM 2301 C C . LEU A 1 297 ? -6.773 -19.703 2.824 1 95.44 297 LEU A C 1
ATOM 2303 O O . LEU A 1 297 ? -7.297 -20.812 2.873 1 95.44 297 LEU A O 1
ATOM 2307 N N . PRO A 1 298 ? -6.441 -18.953 3.904 1 91.88 298 PRO A N 1
ATOM 2308 C CA . PRO A 1 298 ? -6.973 -19.422 5.188 1 91.88 298 PRO A CA 1
ATOM 2309 C C . PRO A 1 298 ? -8.5 -19.469 5.215 1 91.88 298 PRO A C 1
ATOM 2311 O O . PRO A 1 298 ? -9.156 -18.625 4.582 1 91.88 298 PRO A O 1
ATOM 2314 N N . ALA A 1 299 ? -9 -20.359 5.996 1 88.06 299 ALA A N 1
ATOM 2315 C CA . ALA A 1 299 ? -10.445 -20.547 6.082 1 88.06 299 ALA A CA 1
ATOM 2316 C C . ALA A 1 299 ? -11.117 -19.328 6.734 1 88.06 299 ALA A C 1
ATOM 2318 O O . ALA A 1 299 ? -12.258 -19 6.406 1 88.06 299 ALA A O 1
ATOM 2319 N N . THR A 1 300 ? -10.414 -18.719 7.668 1 87.44 300 THR A N 1
ATOM 2320 C CA . THR A 1 300 ? -10.953 -17.562 8.375 1 87.44 300 THR A CA 1
ATOM 2321 C C . THR A 1 300 ? -9.898 -16.469 8.5 1 87.44 300 THR A C 1
ATOM 2323 O O . THR A 1 300 ? -8.703 -16.719 8.359 1 87.44 300 THR A O 1
ATOM 2326 N N . THR A 1 301 ? -10.391 -15.242 8.711 1 85.06 301 THR A N 1
ATOM 2327 C CA . THR A 1 301 ? -9.492 -14.117 8.93 1 85.06 301 THR A CA 1
ATOM 2328 C C . THR A 1 301 ? -9.258 -13.898 10.422 1 85.06 301 THR A C 1
ATOM 2330 O O . THR A 1 301 ? -8.5 -13.008 10.812 1 85.06 301 THR A O 1
ATOM 2333 N N . LEU A 1 302 ? -9.977 -14.539 11.188 1 66.81 302 LEU A N 1
ATOM 2334 C CA . LEU A 1 302 ? -9.898 -14.414 12.641 1 66.81 302 LEU A CA 1
ATOM 2335 C C . LEU A 1 302 ? -8.594 -15 13.164 1 66.81 302 LEU A C 1
ATOM 2337 O O . LEU A 1 302 ? -8.469 -15.266 14.367 1 66.81 302 LEU A O 1
ATOM 2341 N N . LEU A 1 303 ? -7.688 -14.922 12.375 1 64.44 303 LEU A N 1
ATOM 2342 C CA . LEU A 1 303 ? -6.488 -15.656 12.766 1 64.44 303 LEU A CA 1
ATOM 2343 C C . LEU A 1 303 ? -5.742 -14.922 13.875 1 64.44 303 LEU A C 1
ATOM 2345 O O . LEU A 1 303 ? -5.68 -13.695 13.883 1 64.44 303 LEU A O 1
ATOM 2349 N N . ARG A 1 304 ? -5.602 -15.539 14.984 1 53.06 304 ARG A N 1
ATOM 2350 C CA . ARG A 1 304 ? -4.938 -15.031 16.188 1 53.06 304 ARG A CA 1
ATOM 2351 C C . ARG A 1 304 ? -3.578 -14.422 15.836 1 53.06 304 ARG A C 1
ATOM 2353 O O . ARG A 1 304 ? -3.221 -13.359 16.344 1 53.06 304 ARG A O 1
ATOM 2360 N N . GLU A 1 305 ? -2.859 -15.133 15.117 1 58.72 305 GLU A N 1
ATOM 2361 C CA . GLU A 1 305 ? -1.543 -14.625 14.742 1 58.72 305 GLU A CA 1
ATOM 2362 C C . GLU A 1 305 ? -1.407 -14.492 13.227 1 58.72 305 GLU A C 1
ATOM 2364 O O . GLU A 1 305 ? -1.434 -15.5 12.516 1 58.72 305 GLU A O 1
ATOM 2369 N N . SER A 1 306 ? -1.671 -13.367 12.844 1 63.25 306 SER A N 1
ATOM 2370 C CA . SER A 1 306 ? -1.511 -13.094 11.422 1 63.25 306 SER A CA 1
ATOM 2371 C C . SER A 1 306 ? -0.076 -13.336 10.969 1 63.25 306 SER A C 1
ATOM 2373 O O . SER A 1 306 ? 0.873 -12.914 11.633 1 63.25 306 SER A O 1
ATOM 2375 N N . SER A 1 307 ? -0.067 -14.227 9.977 1 85.44 307 SER A N 1
ATOM 2376 C CA . SER A 1 307 ? 1.259 -14.562 9.469 1 85.44 307 SER A CA 1
ATOM 2377 C C . SER A 1 307 ? 1.526 -13.867 8.141 1 85.44 307 SER A C 1
ATOM 2379 O O . SER A 1 307 ? 0.596 -13.406 7.473 1 85.44 307 SER A O 1
ATOM 2381 N N . LEU A 1 308 ? 2.715 -13.648 7.914 1 91.94 308 LEU A N 1
ATOM 2382 C CA . LEU A 1 308 ? 3.174 -13.148 6.621 1 91.94 308 LEU A CA 1
ATOM 2383 C C . LEU A 1 308 ? 2.592 -13.977 5.48 1 91.94 308 LEU A C 1
ATOM 2385 O O . LEU A 1 308 ? 2.174 -13.43 4.457 1 91.94 308 LEU A O 1
ATOM 2389 N N . ASP A 1 309 ? 2.486 -15.258 5.715 1 93.19 309 ASP A N 1
ATOM 2390 C CA . ASP A 1 309 ? 1.947 -16.156 4.699 1 93.19 309 ASP A CA 1
ATOM 2391 C C . ASP A 1 309 ? 0.476 -15.859 4.422 1 93.19 309 ASP A C 1
ATOM 2393 O O . ASP A 1 309 ? 0.051 -15.82 3.266 1 93.19 309 ASP A O 1
ATOM 2397 N N . ASP A 1 310 ? -0.272 -15.664 5.488 1 94.06 310 ASP A N 1
ATOM 2398 C CA . ASP A 1 310 ? -1.692 -15.367 5.336 1 94.06 310 ASP A CA 1
ATOM 2399 C C . ASP A 1 310 ? -1.896 -14.031 4.621 1 94.06 310 ASP A C 1
ATOM 2401 O O . ASP A 1 310 ? -2.754 -13.914 3.744 1 94.06 310 ASP A O 1
ATOM 2405 N N . MET A 1 311 ? -1.117 -13.086 5.004 1 94.5 311 MET A N 1
ATOM 2406 C CA . MET A 1 311 ? -1.201 -11.773 4.363 1 94.5 311 MET A CA 1
ATOM 2407 C C . MET A 1 311 ? -0.957 -11.883 2.861 1 94.5 311 MET A C 1
ATOM 2409 O O . MET A 1 311 ? -1.729 -11.352 2.062 1 94.5 311 MET A O 1
ATOM 2413 N N . CYS A 1 312 ? 0.07 -12.586 2.523 1 95.88 312 CYS A N 1
ATOM 2414 C CA . CYS A 1 312 ? 0.438 -12.727 1.119 1 95.88 312 CYS A CA 1
ATOM 2415 C C . CYS A 1 312 ? -0.632 -13.484 0.346 1 95.88 312 CYS A C 1
ATOM 2417 O O . CYS A 1 312 ? -0.89 -13.188 -0.822 1 95.88 312 CYS A O 1
ATOM 2419 N N . ALA A 1 313 ? -1.261 -14.438 1.024 1 96.31 313 ALA A N 1
ATOM 2420 C CA . ALA A 1 313 ? -2.336 -15.18 0.375 1 96.31 313 ALA A CA 1
ATOM 2421 C C . ALA A 1 313 ? -3.518 -14.273 0.054 1 96.31 313 ALA A C 1
ATOM 2423 O O . ALA A 1 313 ? -4.062 -14.312 -1.052 1 96.31 313 ALA A O 1
ATOM 2424 N N . PHE A 1 314 ? -3.906 -13.438 0.95 1 96.19 314 PHE A N 1
ATOM 2425 C CA . PHE A 1 314 ? -5.012 -12.516 0.724 1 96.19 314 PHE A CA 1
ATOM 2426 C C . PHE A 1 314 ? -4.645 -11.469 -0.324 1 96.19 314 PHE A C 1
ATOM 2428 O O . PHE A 1 314 ? -5.48 -11.086 -1.146 1 96.19 314 PHE A O 1
ATOM 2435 N N . GLU A 1 315 ? -3.41 -11 -0.261 1 97.12 315 GLU A N 1
ATOM 2436 C CA . GLU A 1 315 ? -2.939 -10.062 -1.275 1 97.12 315 GLU A CA 1
ATOM 2437 C C . GLU A 1 315 ? -3.002 -10.68 -2.67 1 97.12 315 GLU A C 1
ATOM 2439 O O . GLU A 1 315 ? -3.418 -10.023 -3.627 1 97.12 315 GLU A O 1
ATOM 2444 N N . ALA A 1 316 ? -2.578 -11.922 -2.695 1 96.94 316 ALA A N 1
ATOM 2445 C CA . ALA A 1 316 ? -2.594 -12.625 -3.975 1 96.94 316 ALA A CA 1
ATOM 2446 C C . ALA A 1 316 ? -4.012 -12.719 -4.527 1 96.94 316 ALA A C 1
ATOM 2448 O O . ALA A 1 316 ? -4.223 -12.609 -5.738 1 96.94 316 ALA A O 1
ATOM 2449 N N . ASP A 1 317 ? -4.969 -12.93 -3.67 1 97.94 317 ASP A N 1
ATOM 2450 C CA . ASP A 1 317 ? -6.355 -13.062 -4.102 1 97.94 317 ASP A CA 1
ATOM 2451 C C . ASP A 1 317 ? -6.852 -11.773 -4.762 1 97.94 317 ASP A C 1
ATOM 2453 O O . ASP A 1 317 ? -7.457 -11.812 -5.836 1 97.94 317 ASP A O 1
ATOM 2457 N N . ILE A 1 318 ? -6.57 -10.648 -4.172 1 98 318 ILE A N 1
ATOM 2458 C CA . ILE A 1 318 ? -7.012 -9.375 -4.727 1 98 318 ILE A CA 1
ATOM 2459 C C . ILE A 1 318 ? -6.203 -9.047 -5.98 1 98 318 ILE A C 1
ATOM 2461 O O . ILE A 1 318 ? -6.734 -8.469 -6.934 1 98 318 ILE A O 1
ATOM 2465 N N . THR A 1 319 ? -4.969 -9.43 -5.973 1 97.06 319 THR A N 1
ATOM 2466 C CA . THR A 1 319 ? -4.156 -9.266 -7.172 1 97.06 319 THR A CA 1
ATOM 2467 C C . THR A 1 319 ? -4.777 -10 -8.352 1 97.06 319 THR A C 1
ATOM 2469 O O . THR A 1 319 ? -4.895 -9.445 -9.445 1 97.06 319 THR A O 1
ATOM 2472 N N . MET A 1 320 ? -5.215 -11.219 -8.094 1 96.56 320 MET A N 1
ATOM 2473 C CA . MET A 1 320 ? -5.844 -11.984 -9.164 1 96.56 320 MET A CA 1
ATOM 2474 C C . MET A 1 320 ? -7.148 -11.336 -9.609 1 96.56 320 MET A C 1
ATOM 2476 O O . MET A 1 320 ? -7.473 -11.328 -10.797 1 96.56 320 MET A O 1
ATOM 2480 N N . MET A 1 321 ? -7.895 -10.828 -8.695 1 96.19 321 MET A N 1
ATOM 2481 C CA . MET A 1 321 ? -9.109 -10.102 -9.062 1 96.19 321 MET A CA 1
ATOM 2482 C C . MET A 1 321 ? -8.789 -8.945 -10 1 96.19 321 MET A C 1
ATOM 2484 O O . MET A 1 321 ? -9.539 -8.68 -10.938 1 96.19 321 MET A O 1
ATOM 2488 N N . ALA A 1 322 ? -7.684 -8.273 -9.734 1 95.94 322 ALA A N 1
ATOM 2489 C CA . ALA A 1 322 ? -7.312 -7.059 -10.461 1 95.94 322 ALA A CA 1
ATOM 2490 C C . ALA A 1 322 ? -6.805 -7.395 -11.867 1 95.94 322 ALA A C 1
ATOM 2492 O O . ALA A 1 322 ? -7.035 -6.637 -12.812 1 95.94 322 ALA A O 1
ATOM 2493 N N . VAL A 1 323 ? -6.141 -8.578 -12.023 1 93.88 323 VAL A N 1
ATOM 2494 C CA . VAL A 1 323 ? -5.355 -8.672 -13.258 1 93.88 323 VAL A CA 1
ATOM 2495 C C . VAL A 1 323 ? -5.863 -9.836 -14.102 1 93.88 323 VAL A C 1
ATOM 2497 O O . VAL A 1 323 ? -5.621 -9.883 -15.312 1 93.88 323 VAL A O 1
ATOM 2500 N N . SER A 1 324 ? -6.492 -10.781 -13.523 1 91.5 324 SER A N 1
ATOM 2501 C CA . SER A 1 324 ? -6.824 -12.008 -14.242 1 91.5 324 SER A CA 1
ATOM 2502 C C . SER A 1 324 ? -8.266 -11.992 -14.727 1 91.5 324 SER A C 1
ATOM 2504 O O . SER A 1 324 ? -9.062 -11.141 -14.312 1 91.5 324 SER A O 1
ATOM 2506 N N . ALA A 1 325 ? -8.562 -12.867 -15.68 1 87.56 325 ALA A N 1
ATOM 2507 C CA . ALA A 1 325 ? -9.922 -13.055 -16.172 1 87.56 325 ALA A CA 1
ATOM 2508 C C . ALA A 1 325 ? -10.75 -13.875 -15.18 1 87.56 325 ALA A C 1
ATOM 2510 O O . ALA A 1 325 ? -10.953 -15.078 -15.375 1 87.56 325 ALA A O 1
ATOM 2511 N N . HIS A 1 326 ? -11.195 -13.273 -14.203 1 87.5 326 HIS A N 1
ATOM 2512 C CA . HIS A 1 326 ? -12.016 -13.875 -13.148 1 87.5 326 HIS A CA 1
ATOM 2513 C C . HIS A 1 326 ? -11.195 -14.828 -12.297 1 87.5 326 HIS A C 1
ATOM 2515 O O . HIS A 1 326 ? -11.703 -15.859 -11.844 1 87.5 326 HIS A O 1
ATOM 2521 N N . GLY A 1 327 ? -9.922 -14.555 -12.227 1 93.56 327 GLY A N 1
ATOM 2522 C CA . GLY A 1 327 ? -9.016 -15.305 -11.375 1 93.56 327 GLY A CA 1
ATOM 2523 C C . GLY A 1 327 ? -9.273 -15.086 -9.891 1 93.56 327 GLY A C 1
ATOM 2524 O O . GLY A 1 327 ? -9.867 -14.078 -9.508 1 93.56 327 GLY A O 1
ATOM 2525 N N . ARG A 1 328 ? -8.867 -16.062 -9.086 1 96.56 328 ARG A N 1
ATOM 2526 C CA . ARG A 1 328 ? -9.023 -16 -7.633 1 96.56 328 ARG A CA 1
ATOM 2527 C C . ARG A 1 328 ? -8.148 -17.047 -6.945 1 96.56 328 ARG A C 1
ATOM 2529 O O . ARG A 1 328 ? -7.77 -18.047 -7.559 1 96.56 328 ARG A O 1
ATOM 2536 N N . GLU A 1 329 ? -7.836 -16.766 -5.707 1 97.69 329 GLU A N 1
ATOM 2537 C CA . GLU A 1 329 ? -7.281 -17.812 -4.852 1 97.69 329 GLU A CA 1
ATOM 2538 C C . GLU A 1 329 ? -8.383 -18.609 -4.164 1 97.69 329 GLU A C 1
ATOM 2540 O O . GLU A 1 329 ? -9.539 -18.172 -4.121 1 97.69 329 GLU A O 1
ATOM 2545 N N . ARG A 1 330 ? -8.023 -19.75 -3.699 1 97.19 330 ARG A N 1
ATOM 2546 C CA . ARG A 1 330 ? -8.992 -20.688 -3.158 1 97.19 330 ARG A CA 1
ATOM 2547 C C . ARG A 1 330 ? -8.531 -21.25 -1.813 1 97.19 330 ARG A C 1
ATOM 2549 O O . ARG A 1 330 ? -7.332 -21.344 -1.552 1 97.19 330 ARG A O 1
ATOM 2556 N N . ASP A 1 331 ? -9.508 -21.516 -0.933 1 94.88 331 ASP A N 1
ATOM 2557 C CA . ASP A 1 331 ? -9.148 -22.219 0.295 1 94.88 331 ASP A CA 1
ATOM 2558 C C . ASP A 1 331 ? -9.078 -23.719 0.069 1 94.88 331 ASP A C 1
ATOM 2560 O O . ASP A 1 331 ? -9.312 -24.203 -1.043 1 94.88 331 ASP A O 1
ATOM 2564 N N . ALA A 1 332 ? -8.688 -24.484 1.105 1 96.44 332 ALA A N 1
ATOM 2565 C CA . ALA A 1 332 ? -8.438 -25.922 0.976 1 96.44 332 ALA A CA 1
ATOM 2566 C C . ALA A 1 332 ? -9.695 -26.656 0.524 1 96.44 332 ALA A C 1
ATOM 2568 O O . ALA A 1 332 ? -9.617 -27.562 -0.305 1 96.44 332 ALA A O 1
ATOM 2569 N N . GLU A 1 333 ? -10.812 -26.266 1.029 1 95.25 333 GLU A N 1
ATOM 2570 C CA . GLU A 1 333 ? -12.07 -26.906 0.664 1 95.25 333 GLU A CA 1
ATOM 2571 C C . GLU A 1 333 ? -12.398 -26.688 -0.807 1 95.25 333 GLU A C 1
ATOM 2573 O O . GLU A 1 333 ? -12.859 -27.594 -1.497 1 95.25 333 GLU A O 1
ATOM 2578 N N . GLU A 1 334 ? -12.211 -25.484 -1.235 1 95.69 334 GLU A N 1
ATOM 2579 C CA . GLU A 1 334 ? -12.477 -25.156 -2.633 1 95.69 334 GLU A CA 1
ATOM 2580 C C . GLU A 1 334 ? -11.539 -25.922 -3.566 1 95.69 334 GLU A C 1
ATOM 2582 O O . GLU A 1 334 ? -11.953 -26.359 -4.645 1 95.69 334 GLU A O 1
ATOM 2587 N N . TRP A 1 335 ? -10.297 -26.094 -3.191 1 97.75 335 TRP A N 1
ATOM 2588 C CA . TRP A 1 335 ? -9.352 -26.875 -3.971 1 97.75 335 TRP A CA 1
ATOM 2589 C C . TRP A 1 335 ? -9.789 -28.328 -4.059 1 97.75 335 TRP A C 1
ATOM 2591 O O . TRP A 1 335 ? -9.75 -28.938 -5.133 1 97.75 335 TRP A O 1
ATOM 2601 N N . GLU A 1 336 ? -10.188 -28.859 -2.949 1 98 336 GLU A N 1
ATOM 2602 C CA . GLU A 1 336 ? -10.656 -30.25 -2.916 1 98 336 GLU A CA 1
ATOM 2603 C C . GLU A 1 336 ? -11.875 -30.438 -3.812 1 98 336 GLU A C 1
ATOM 2605 O O . GLU A 1 336 ? -11.969 -31.422 -4.539 1 98 336 GLU A O 1
ATOM 2610 N N . ASN A 1 337 ? -12.75 -29.484 -3.713 1 97.31 337 ASN A N 1
ATOM 2611 C CA . ASN A 1 337 ? -13.953 -29.547 -4.543 1 97.31 337 ASN A CA 1
ATOM 2612 C C . ASN A 1 337 ? -13.602 -29.5 -6.031 1 97.31 337 ASN A C 1
ATOM 2614 O O . ASN A 1 337 ? -14.188 -30.234 -6.832 1 97.31 337 ASN A O 1
ATOM 2618 N N . LEU A 1 338 ? -12.711 -28.641 -6.402 1 97.62 338 LEU A N 1
ATOM 2619 C CA . LEU A 1 338 ? -12.281 -28.516 -7.789 1 97.62 338 LEU A CA 1
ATOM 2620 C C . LEU A 1 338 ? -11.672 -29.828 -8.281 1 97.62 338 LEU A C 1
ATOM 2622 O O . LEU A 1 338 ? -12 -30.281 -9.375 1 97.62 338 LEU A O 1
ATOM 2626 N N . ALA A 1 339 ? -10.805 -30.391 -7.504 1 98.25 339 ALA A N 1
ATOM 2627 C CA . ALA A 1 339 ? -10.117 -31.625 -7.879 1 98.25 339 ALA A CA 1
ATOM 2628 C C . ALA A 1 339 ? -11.094 -32.781 -7.965 1 98.25 339 ALA A C 1
ATOM 2630 O O . ALA A 1 339 ? -11.062 -33.562 -8.93 1 98.25 339 ALA A O 1
ATOM 2631 N N . THR A 1 340 ? -11.984 -32.875 -6.977 1 98.25 340 THR A N 1
ATOM 2632 C CA . THR A 1 340 ? -12.922 -34 -6.934 1 98.25 340 THR A CA 1
ATOM 2633 C C . THR A 1 340 ? -13.93 -33.906 -8.078 1 98.25 340 THR A C 1
ATOM 2635 O O . THR A 1 340 ? -14.281 -34.938 -8.672 1 98.25 340 THR A O 1
ATOM 2638 N N . THR A 1 341 ? -14.375 -32.719 -8.344 1 98.12 341 THR A N 1
ATOM 2639 C CA . THR A 1 341 ? -15.297 -32.5 -9.453 1 98.12 341 THR A CA 1
ATOM 2640 C C . THR A 1 341 ? -14.656 -32.906 -10.781 1 98.12 341 THR A C 1
ATOM 2642 O O . THR A 1 341 ? -15.352 -33.344 -11.695 1 98.12 341 THR A O 1
ATOM 2645 N N . SER A 1 342 ? -13.367 -32.844 -10.859 1 98.19 342 SER A N 1
ATOM 2646 C CA . SER A 1 342 ? -12.641 -33.156 -12.086 1 98.19 342 SER A CA 1
ATOM 2647 C C . SER A 1 342 ? -12.203 -34.594 -12.133 1 98.19 342 SER A C 1
ATOM 2649 O O . SER A 1 342 ? -11.484 -35.031 -13.039 1 98.19 342 SER A O 1
ATOM 2651 N N . GLY A 1 343 ? -12.562 -35.375 -11.117 1 98 343 GLY A N 1
ATOM 2652 C CA . GLY A 1 343 ? -12.375 -36.844 -11.156 1 98 343 GLY A CA 1
ATOM 2653 C C . GLY A 1 343 ? -11.164 -37.281 -10.367 1 98 343 GLY A C 1
ATOM 2654 O O . GLY A 1 343 ? -10.828 -38.469 -10.359 1 98 343 GLY A O 1
ATOM 2655 N N . PHE A 1 344 ? -10.492 -36.406 -9.68 1 98.62 344 PHE A N 1
ATOM 2656 C CA . PHE A 1 344 ? -9.281 -36.781 -8.945 1 98.62 344 PHE A CA 1
ATOM 2657 C C . PHE A 1 344 ? -9.617 -37.156 -7.508 1 98.62 344 PHE A C 1
ATOM 2659 O O . PHE A 1 344 ? -10.695 -36.844 -7.008 1 98.62 344 PHE A O 1
ATOM 2666 N N . THR A 1 345 ? -8.68 -37.875 -6.891 1 98 345 THR A N 1
ATOM 2667 C CA . THR A 1 345 ? -8.797 -38.344 -5.508 1 98 345 THR A CA 1
ATOM 2668 C C . THR A 1 345 ? -7.465 -38.188 -4.773 1 98 345 THR A C 1
ATOM 2670 O O . THR A 1 345 ? -6.504 -37.625 -5.324 1 98 345 THR A O 1
ATOM 2673 N N . ASN A 1 346 ? -7.477 -38.531 -3.467 1 97.06 346 ASN A N 1
ATOM 2674 C CA . ASN A 1 346 ? -6.273 -38.531 -2.643 1 97.06 346 ASN A CA 1
ATOM 2675 C C . ASN A 1 346 ? -5.562 -37.188 -2.725 1 97.06 346 ASN A C 1
ATOM 2677 O O . ASN A 1 346 ? -4.379 -37.125 -3.055 1 97.06 346 ASN A O 1
ATOM 2681 N N . ILE A 1 347 ? -6.293 -36.188 -2.455 1 98.12 347 ILE A N 1
ATOM 2682 C CA . ILE A 1 347 ? -5.773 -34.812 -2.541 1 98.12 347 ILE A CA 1
ATOM 2683 C C . ILE A 1 347 ? -4.938 -34.5 -1.302 1 98.12 347 ILE A C 1
ATOM 2685 O O . ILE A 1 347 ? -5.406 -34.656 -0.172 1 98.12 347 ILE A O 1
ATOM 2689 N N . THR A 1 348 ? -3.711 -34.062 -1.452 1 97.81 348 THR A N 1
ATOM 2690 C CA . THR A 1 348 ? -2.811 -33.75 -0.356 1 97.81 348 THR A CA 1
ATOM 2691 C C . THR A 1 348 ? -2.26 -32.312 -0.524 1 97.81 348 THR A C 1
ATOM 2693 O O . THR A 1 348 ? -2.189 -31.812 -1.643 1 97.81 348 THR A O 1
ATOM 2696 N N . PHE A 1 349 ? -1.914 -31.703 0.562 1 97.94 349 PHE A N 1
ATOM 2697 C CA . PHE A 1 349 ? -1.356 -30.359 0.602 1 97.94 349 PHE A CA 1
ATOM 2698 C C . PHE A 1 349 ? 0.003 -30.359 1.291 1 97.94 349 PHE A C 1
ATOM 2700 O O . PHE A 1 349 ? 0.148 -30.891 2.393 1 97.94 349 PHE A O 1
ATOM 2707 N N . VAL A 1 350 ? 0.985 -29.797 0.64 1 97.25 350 VAL A N 1
ATOM 2708 C CA . VAL A 1 350 ? 2.283 -29.531 1.249 1 97.25 350 VAL A CA 1
ATOM 2709 C C . VAL A 1 350 ? 2.551 -28.031 1.261 1 97.25 350 VAL A C 1
ATOM 2711 O O . VAL A 1 350 ? 2.648 -27.406 0.203 1 97.25 350 VAL A O 1
ATOM 2714 N N . LYS A 1 351 ? 2.717 -27.469 2.402 1 95 351 LYS A N 1
ATOM 2715 C CA . LYS A 1 351 ? 2.906 -26.031 2.529 1 95 351 LYS A CA 1
ATOM 2716 C C . LYS A 1 351 ? 4.332 -25.625 2.172 1 95 351 LYS A C 1
ATOM 2718 O O . LYS A 1 351 ? 5.293 -26.234 2.645 1 95 351 LYS A O 1
ATOM 2723 N N . LEU A 1 352 ? 4.48 -24.656 1.323 1 93.75 352 LEU A N 1
ATOM 2724 C CA . LEU A 1 352 ? 5.762 -24.031 1.023 1 93.75 352 LEU A CA 1
ATOM 2725 C C . LEU A 1 352 ? 5.906 -22.719 1.777 1 93.75 352 LEU A C 1
ATOM 2727 O O . LEU A 1 352 ? 6.633 -22.641 2.771 1 93.75 352 LEU A O 1
ATOM 2731 N N . ASP A 1 353 ? 5.25 -21.75 1.487 1 91 353 ASP A N 1
ATOM 2732 C CA . ASP A 1 353 ? 5.012 -20.484 2.18 1 91 353 ASP A CA 1
ATOM 2733 C C . ASP A 1 353 ? 3.533 -20.094 2.125 1 91 353 ASP A C 1
ATOM 2735 O O . ASP A 1 353 ? 2.672 -20.859 2.576 1 91 353 ASP A O 1
ATOM 2739 N N . TYR A 1 354 ? 3.246 -19.031 1.39 1 91.5 354 TYR A N 1
ATOM 2740 C CA . TYR A 1 354 ? 1.821 -18.797 1.19 1 91.5 354 TYR A CA 1
ATOM 2741 C C . TYR A 1 354 ? 1.27 -19.703 0.087 1 91.5 354 TYR A C 1
ATOM 2743 O O . TYR A 1 354 ? 0.053 -19.844 -0.049 1 91.5 354 TYR A O 1
ATOM 2751 N N . MET A 1 355 ? 2.16 -20.344 -0.58 1 95.44 355 MET A N 1
ATOM 2752 C CA . MET A 1 355 ? 1.866 -21.312 -1.635 1 95.44 355 MET A CA 1
ATOM 2753 C C . MET A 1 355 ? 1.904 -22.734 -1.095 1 95.44 355 MET A C 1
ATOM 2755 O O . MET A 1 355 ? 2.576 -23.016 -0.098 1 95.44 355 MET A O 1
ATOM 2759 N N . TYR A 1 356 ? 1.227 -23.594 -1.796 1 97.5 356 TYR A N 1
ATOM 2760 C CA . TYR A 1 356 ? 1.166 -25.016 -1.479 1 97.5 356 TYR A CA 1
ATOM 2761 C C . TYR A 1 356 ? 1.396 -25.875 -2.727 1 97.5 356 TYR A C 1
ATOM 2763 O O . TYR A 1 356 ? 1.101 -25.438 -3.842 1 97.5 356 TYR A O 1
ATOM 2771 N N . VAL A 1 357 ? 1.974 -26.984 -2.502 1 98.19 357 VAL A N 1
ATOM 2772 C CA . VAL A 1 357 ? 1.831 -28.062 -3.486 1 98.19 357 VAL A CA 1
ATOM 2773 C C . VAL A 1 357 ? 0.551 -28.844 -3.213 1 98.19 357 VAL A C 1
ATOM 2775 O O . VAL A 1 357 ? 0.365 -29.375 -2.117 1 98.19 357 VAL A O 1
ATOM 2778 N N . ILE A 1 358 ? -0.312 -28.844 -4.129 1 98.62 358 ILE A N 1
ATOM 2779 C CA . ILE A 1 358 ? -1.553 -29.609 -4.074 1 98.62 358 ILE A CA 1
ATOM 2780 C C . ILE A 1 358 ? -1.481 -30.781 -5.055 1 98.62 358 ILE A C 1
ATOM 2782 O O . ILE A 1 358 ? -1.5 -30.578 -6.27 1 98.62 358 ILE A O 1
ATOM 2786 N N . GLU A 1 359 ? -1.41 -31.938 -4.535 1 98.25 359 GLU A N 1
ATOM 2787 C CA . GLU A 1 359 ? -1.323 -33.125 -5.363 1 98.25 359 GLU A CA 1
ATOM 2788 C C . GLU A 1 359 ? -2.643 -33.906 -5.363 1 98.25 359 GLU A C 1
ATOM 2790 O O . GLU A 1 359 ? -3.281 -34.062 -4.32 1 98.25 359 GLU A O 1
ATOM 2795 N N . ALA A 1 360 ? -3.057 -34.25 -6.516 1 98.38 360 ALA A N 1
ATOM 2796 C CA . ALA A 1 360 ? -4.266 -35.062 -6.684 1 98.38 360 ALA A CA 1
ATOM 2797 C C . ALA A 1 360 ? -4.02 -36.25 -7.633 1 98.38 360 ALA A C 1
ATOM 2799 O O . ALA A 1 360 ? -3.287 -36.094 -8.617 1 98.38 360 ALA A O 1
ATOM 2800 N N . MET A 1 361 ? -4.656 -37.375 -7.379 1 97.94 361 MET A N 1
ATOM 2801 C CA . MET A 1 361 ? -4.352 -38.594 -8.109 1 97.94 361 MET A CA 1
ATOM 2802 C C . MET A 1 361 ? -5.57 -39.094 -8.883 1 97.94 361 MET A C 1
ATOM 2804 O O . MET A 1 361 ? -6.699 -38.969 -8.398 1 97.94 361 MET A O 1
ATOM 2808 N N . LYS A 1 362 ? -5.262 -39.562 -10.055 1 97.88 362 LYS A N 1
ATOM 2809 C CA . LYS A 1 362 ? -6.305 -40.281 -10.773 1 97.88 362 LYS A CA 1
ATOM 2810 C C . LYS A 1 362 ? -6.508 -41.656 -10.18 1 97.88 362 LYS A C 1
ATOM 2812 O O . LYS A 1 362 ? -5.543 -42.406 -9.969 1 97.88 362 LYS A O 1
ATOM 2817 N N . PRO A 1 363 ? -7.797 -41.938 -9.867 1 95.81 363 PRO A N 1
ATOM 2818 C CA . PRO A 1 363 ? -8.031 -43.281 -9.32 1 95.81 363 PRO A CA 1
ATOM 2819 C C . PRO A 1 363 ? -7.668 -44.406 -10.305 1 95.81 363 PRO A C 1
ATOM 2821 O O . PRO A 1 363 ? -7.723 -44.188 -11.523 1 95.81 363 PRO A O 1
ATOM 2824 N N . MET B 1 1 ? 16.578 -28.969 9.844 1 47.53 1 MET B N 1
ATOM 2825 C CA . MET B 1 1 ? 16.906 -28.406 8.539 1 47.53 1 MET B CA 1
ATOM 2826 C C . MET B 1 1 ? 18.391 -28.062 8.461 1 47.53 1 MET B C 1
ATOM 2828 O O . MET B 1 1 ? 18.938 -27.422 9.359 1 47.53 1 MET B O 1
ATOM 2832 N N . ASP B 1 2 ? 19.188 -28.75 7.629 1 67.56 2 ASP B N 1
ATOM 2833 C CA . ASP B 1 2 ? 20.625 -28.516 7.484 1 67.56 2 ASP B CA 1
ATOM 2834 C C . ASP B 1 2 ? 20.906 -27.047 7.121 1 67.56 2 ASP B C 1
ATOM 2836 O O . ASP B 1 2 ? 19.969 -26.266 6.926 1 67.56 2 ASP B O 1
ATOM 2840 N N . LEU B 1 3 ? 22.109 -26.625 7.355 1 61.19 3 LEU B N 1
ATOM 2841 C CA . LEU B 1 3 ? 22.562 -25.266 7.129 1 61.19 3 LEU B CA 1
ATOM 2842 C C . LEU B 1 3 ? 22.078 -24.75 5.777 1 61.19 3 LEU B C 1
ATOM 2844 O O . LEU B 1 3 ? 21.672 -23.578 5.66 1 61.19 3 LEU B O 1
ATOM 2848 N N . GLU B 1 4 ? 22.047 -25.609 4.816 1 70.38 4 GLU B N 1
ATOM 2849 C CA . GLU B 1 4 ? 21.578 -25.234 3.486 1 70.38 4 GLU B CA 1
ATOM 2850 C C . GLU B 1 4 ? 20.062 -24.984 3.482 1 70.38 4 GLU B C 1
ATOM 2852 O O . GLU B 1 4 ? 19.594 -24.016 2.865 1 70.38 4 GLU B O 1
ATOM 2857 N N . GLY B 1 5 ? 19.391 -25.797 4.152 1 71.31 5 GLY B N 1
ATOM 2858 C CA . GLY B 1 5 ? 17.953 -25.625 4.254 1 71.31 5 GLY B CA 1
ATOM 2859 C C . GLY B 1 5 ? 17.562 -24.344 4.953 1 71.31 5 GLY B C 1
ATOM 2860 O O . GLY B 1 5 ? 16.625 -23.656 4.523 1 71.31 5 GLY B O 1
ATOM 2861 N N . ARG B 1 6 ? 18.391 -24.016 5.906 1 70.69 6 ARG B N 1
ATOM 2862 C CA . ARG B 1 6 ? 18.094 -22.797 6.648 1 70.69 6 ARG B CA 1
ATOM 2863 C C . ARG B 1 6 ? 18.344 -21.562 5.789 1 70.69 6 ARG B C 1
ATOM 2865 O O . ARG B 1 6 ? 17.578 -20.594 5.855 1 70.69 6 ARG B O 1
ATOM 2872 N N . ALA B 1 7 ? 19.391 -21.656 5.035 1 77.75 7 ALA B N 1
ATOM 2873 C CA . ALA B 1 7 ? 19.703 -20.547 4.141 1 77.75 7 ALA B CA 1
ATOM 2874 C C . ALA B 1 7 ? 18.609 -20.359 3.094 1 77.75 7 ALA B C 1
ATOM 2876 O O . ALA B 1 7 ? 18.25 -19.219 2.773 1 77.75 7 ALA B O 1
ATOM 2877 N N . ILE B 1 8 ? 18.141 -21.406 2.705 1 79.94 8 ILE B N 1
ATOM 2878 C CA . ILE B 1 8 ? 17.062 -21.375 1.715 1 79.94 8 ILE B CA 1
ATOM 2879 C C . ILE B 1 8 ? 15.805 -20.781 2.34 1 79.94 8 ILE B C 1
ATOM 2881 O O . ILE B 1 8 ? 15.133 -19.938 1.725 1 79.94 8 ILE B O 1
ATOM 2885 N N . GLU B 1 9 ? 15.57 -21.125 3.512 1 82.38 9 GLU B N 1
ATOM 2886 C CA . GLU B 1 9 ? 14.375 -20.656 4.191 1 82.38 9 GLU B CA 1
ATOM 2887 C C . GLU B 1 9 ? 14.484 -19.156 4.512 1 82.38 9 GLU B C 1
ATOM 2889 O O . GLU B 1 9 ? 13.5 -18.422 4.418 1 82.38 9 GLU B O 1
ATOM 2894 N N . GLU B 1 10 ? 15.664 -18.781 4.891 1 83.62 10 GLU B N 1
ATOM 2895 C CA . GLU B 1 10 ? 15.875 -17.375 5.199 1 83.62 10 GLU B CA 1
ATOM 2896 C C . GLU B 1 10 ? 15.727 -16.516 3.949 1 83.62 10 GLU B C 1
ATOM 2898 O O . GLU B 1 10 ? 15.133 -15.438 4 1 83.62 10 GLU B O 1
ATOM 2903 N N . LEU B 1 11 ? 16.266 -17.016 2.902 1 85 11 LEU B N 1
ATOM 2904 C CA . LEU B 1 11 ? 16.141 -16.312 1.633 1 85 11 LEU B CA 1
ATOM 2905 C C . LEU B 1 11 ? 14.688 -16.266 1.186 1 85 11 LEU B C 1
ATOM 2907 O O . LEU B 1 11 ? 14.211 -15.219 0.718 1 85 11 LEU B O 1
ATOM 2911 N N . ALA B 1 12 ? 14.055 -17.375 1.354 1 87.19 12 ALA B N 1
ATOM 2912 C CA . ALA B 1 12 ? 12.648 -17.453 0.968 1 87.19 12 ALA B CA 1
ATOM 2913 C C . ALA B 1 12 ? 11.797 -16.484 1.791 1 87.19 12 ALA B C 1
ATOM 2915 O O . ALA B 1 12 ? 10.867 -15.859 1.269 1 87.19 12 ALA B O 1
ATOM 2916 N N . LYS B 1 13 ? 12.133 -16.438 3.008 1 90.62 13 LYS B N 1
ATOM 2917 C CA . LYS B 1 13 ? 11.398 -15.539 3.879 1 90.62 13 LYS B CA 1
ATOM 2918 C C . LYS B 1 13 ? 11.602 -14.086 3.457 1 90.62 13 LYS B C 1
ATOM 2920 O O . LYS B 1 13 ? 10.641 -13.312 3.4 1 90.62 13 LYS B O 1
ATOM 2925 N N . ALA B 1 14 ? 12.828 -13.703 3.168 1 92.69 14 ALA B N 1
ATOM 2926 C CA . ALA B 1 14 ? 13.148 -12.344 2.725 1 92.69 14 ALA B CA 1
ATOM 2927 C C . ALA B 1 14 ? 12.43 -12.016 1.418 1 92.69 14 ALA B C 1
ATOM 2929 O O . ALA B 1 14 ? 11.906 -10.914 1.251 1 92.69 14 ALA B O 1
ATOM 2930 N N . GLN B 1 15 ? 12.406 -12.906 0.548 1 92.06 15 GLN B N 1
ATOM 2931 C CA . GLN B 1 15 ? 11.742 -12.711 -0.739 1 92.06 15 GLN B CA 1
ATOM 2932 C C . GLN B 1 15 ? 10.234 -12.57 -0.569 1 92.06 15 GLN B C 1
ATOM 2934 O O . GLN B 1 15 ? 9.602 -11.766 -1.254 1 92.06 15 GLN B O 1
ATOM 2939 N N . LEU B 1 16 ? 9.688 -13.367 0.336 1 93.31 16 LEU B N 1
ATOM 2940 C CA . LEU B 1 16 ? 8.266 -13.273 0.621 1 93.31 16 LEU B CA 1
ATOM 2941 C C . LEU B 1 16 ? 7.914 -11.922 1.234 1 93.31 16 LEU B C 1
ATOM 2943 O O . LEU B 1 16 ? 6.863 -11.352 0.937 1 93.31 16 LEU B O 1
ATOM 2947 N N . GLU B 1 17 ? 8.766 -11.453 2.123 1 95.69 17 GLU B N 1
ATOM 2948 C CA . GLU B 1 17 ? 8.562 -10.133 2.719 1 95.69 17 GLU B CA 1
ATOM 2949 C C . GLU B 1 17 ? 8.562 -9.039 1.653 1 95.69 17 GLU B C 1
ATOM 2951 O O . GLU B 1 17 ? 7.738 -8.125 1.689 1 95.69 17 GLU B O 1
ATOM 2956 N N . VAL B 1 18 ? 9.492 -9.133 0.684 1 96.31 18 VAL B N 1
ATOM 2957 C CA . VAL B 1 18 ? 9.562 -8.172 -0.408 1 96.31 18 VAL B CA 1
ATOM 2958 C C . VAL B 1 18 ? 8.305 -8.273 -1.273 1 96.31 18 VAL B C 1
ATOM 2960 O O . VAL B 1 18 ? 7.727 -7.258 -1.665 1 96.31 18 VAL B O 1
ATOM 2963 N N . LEU B 1 19 ? 7.91 -9.5 -1.524 1 95.38 19 LEU B N 1
ATOM 2964 C CA . LEU B 1 19 ? 6.715 -9.734 -2.324 1 95.38 19 LEU B CA 1
ATOM 2965 C C . LEU B 1 19 ? 5.492 -9.086 -1.675 1 95.38 19 LEU B C 1
ATOM 2967 O O . LEU B 1 19 ? 4.738 -8.375 -2.336 1 95.38 19 LEU B O 1
ATOM 2971 N N . GLY B 1 20 ? 5.316 -9.336 -0.417 1 96.25 20 GLY B N 1
ATOM 2972 C CA . GLY B 1 20 ? 4.195 -8.766 0.309 1 96.25 20 GLY B CA 1
ATOM 2973 C C . GLY B 1 20 ? 4.176 -7.25 0.281 1 96.25 20 GLY B C 1
ATOM 2974 O O . GLY B 1 20 ? 3.119 -6.637 0.098 1 96.25 20 GLY B O 1
ATOM 2975 N N . LEU B 1 21 ? 5.32 -6.664 0.426 1 97.38 21 LEU B N 1
ATOM 2976 C CA . LEU B 1 21 ? 5.43 -5.211 0.401 1 97.38 21 LEU B CA 1
ATOM 2977 C C . LEU B 1 21 ? 5.156 -4.668 -0.997 1 97.38 21 LEU B C 1
ATOM 2979 O O . LEU B 1 21 ? 4.504 -3.633 -1.148 1 97.38 21 LEU B O 1
ATOM 2983 N N . ALA B 1 22 ? 5.594 -5.332 -2.006 1 97.25 22 ALA B N 1
ATOM 2984 C CA . ALA B 1 22 ? 5.508 -4.883 -3.393 1 97.25 22 ALA B CA 1
ATOM 2985 C C . ALA B 1 22 ? 4.055 -4.789 -3.85 1 97.25 22 ALA B C 1
ATOM 2987 O O . ALA B 1 22 ? 3.688 -3.877 -4.594 1 97.25 22 ALA B O 1
ATOM 2988 N N . VAL B 1 23 ? 3.203 -5.715 -3.385 1 96.88 23 VAL B N 1
ATOM 2989 C CA . VAL B 1 23 ? 1.837 -5.773 -3.895 1 96.88 23 VAL B CA 1
ATOM 2990 C C . VAL B 1 23 ? 0.878 -5.164 -2.873 1 96.88 23 VAL B C 1
ATOM 2992 O O . VAL B 1 23 ? -0.342 -5.281 -3.012 1 96.88 23 VAL B O 1
ATOM 2995 N N . SER B 1 24 ? 1.387 -4.477 -1.883 1 97.38 24 SER B N 1
ATOM 2996 C CA . SER B 1 24 ? 0.587 -4.059 -0.736 1 97.38 24 SER B CA 1
ATOM 2997 C C . SER B 1 24 ? -0.42 -2.984 -1.128 1 97.38 24 SER B C 1
ATOM 2999 O O . SER B 1 24 ? -1.33 -2.668 -0.358 1 97.38 24 SER B O 1
ATOM 3001 N N . VAL B 1 25 ? -0.385 -2.484 -2.35 1 97.31 25 VAL B N 1
ATOM 3002 C CA . VAL B 1 25 ? -1.328 -1.478 -2.822 1 97.31 25 VAL B CA 1
ATOM 3003 C C . VAL B 1 25 ? -2.738 -2.062 -2.852 1 97.31 25 VAL B C 1
ATOM 3005 O O . VAL B 1 25 ? -3.725 -1.322 -2.832 1 97.31 25 VAL B O 1
ATOM 3008 N N . VAL B 1 26 ? -2.863 -3.346 -2.766 1 97.94 26 VAL B N 1
ATOM 3009 C CA . VAL B 1 26 ? -4.172 -3.982 -2.852 1 97.94 26 VAL B CA 1
ATOM 3010 C C . VAL B 1 26 ? -5.012 -3.604 -1.634 1 97.94 26 VAL B C 1
ATOM 3012 O O . VAL B 1 26 ? -6.242 -3.58 -1.704 1 97.94 26 VAL B O 1
ATOM 3015 N N . PHE B 1 27 ? -4.375 -3.281 -0.512 1 97.75 27 PHE B N 1
ATOM 3016 C CA . PHE B 1 27 ? -5.117 -2.951 0.7 1 97.75 27 PHE B CA 1
ATOM 3017 C C . PHE B 1 27 ? -5.816 -1.606 0.559 1 97.75 27 PHE B C 1
ATOM 3019 O O . PHE B 1 27 ? -7.039 -1.521 0.691 1 97.75 27 PHE B O 1
ATOM 3026 N N . PRO B 1 28 ? -5.047 -0.562 0.203 1 98 28 PRO B N 1
ATOM 3027 C CA . PRO B 1 28 ? -5.773 0.692 -0.011 1 98 28 PRO B CA 1
ATOM 3028 C C . PRO B 1 28 ? -6.707 0.635 -1.219 1 98 28 PRO B C 1
ATOM 3030 O O . PRO B 1 28 ? -7.734 1.317 -1.243 1 98 28 PRO B O 1
ATOM 3033 N N . ALA B 1 29 ? -6.434 -0.164 -2.234 1 98.19 29 ALA B N 1
ATOM 3034 C CA . ALA B 1 29 ? -7.348 -0.335 -3.359 1 98.19 29 ALA B CA 1
ATOM 3035 C C . ALA B 1 29 ? -8.68 -0.933 -2.9 1 98.19 29 ALA B C 1
ATOM 3037 O O . ALA B 1 29 ? -9.742 -0.467 -3.303 1 98.19 29 ALA B O 1
ATOM 3038 N N . ALA B 1 30 ? -8.578 -1.971 -2.08 1 98.62 30 ALA B N 1
ATOM 3039 C CA . ALA B 1 30 ? -9.781 -2.588 -1.53 1 98.62 30 ALA B CA 1
ATOM 3040 C C . ALA B 1 30 ? -10.555 -1.602 -0.661 1 98.62 30 ALA B C 1
ATOM 3042 O O . ALA B 1 30 ? -11.781 -1.549 -0.717 1 98.62 30 ALA B O 1
ATOM 3043 N N . LEU B 1 31 ? -9.812 -0.854 0.128 1 98.69 31 LEU B N 1
ATOM 3044 C CA . LEU B 1 31 ? -10.422 0.155 0.985 1 98.69 31 LEU B CA 1
ATOM 3045 C C . LEU B 1 31 ? -11.172 1.192 0.155 1 98.69 31 LEU B C 1
ATOM 3047 O O . LEU B 1 31 ? -12.297 1.565 0.489 1 98.69 31 LEU B O 1
ATOM 3051 N N . ASN B 1 32 ? -10.547 1.679 -0.899 1 98.19 32 ASN B N 1
ATOM 3052 C CA . ASN B 1 32 ? -11.172 2.621 -1.824 1 98.19 32 ASN B CA 1
ATOM 3053 C C . ASN B 1 32 ? -12.469 2.064 -2.404 1 98.19 32 ASN B C 1
ATOM 3055 O O . ASN B 1 32 ? -13.477 2.768 -2.459 1 98.19 32 ASN B O 1
ATOM 3059 N N . ALA B 1 33 ? -12.469 0.841 -2.781 1 97.62 33 ALA B N 1
ATOM 3060 C CA . ALA B 1 33 ? -13.625 0.207 -3.406 1 97.62 33 ALA B CA 1
ATOM 3061 C C . ALA B 1 33 ? -14.805 0.136 -2.436 1 97.62 33 ALA B C 1
ATOM 3063 O O . ALA B 1 33 ? -15.938 0.464 -2.799 1 97.62 33 ALA B O 1
ATOM 3064 N N . VAL B 1 34 ? -14.57 -0.269 -1.193 1 97.88 34 VAL B N 1
ATOM 3065 C CA . VAL B 1 34 ? -15.672 -0.454 -0.25 1 97.88 34 VAL B CA 1
ATOM 3066 C C . VAL B 1 34 ? -16.25 0.904 0.142 1 97.88 34 VAL B C 1
ATOM 3068 O O . VAL B 1 34 ? -17.438 1.015 0.438 1 97.88 34 VAL B O 1
ATOM 3071 N N . VAL B 1 35 ? -15.391 1.939 0.177 1 96.94 35 VAL B N 1
ATOM 3072 C CA . VAL B 1 35 ? -15.875 3.287 0.46 1 96.94 35 VAL B CA 1
ATOM 3073 C C . VAL B 1 35 ? -16.766 3.77 -0.681 1 96.94 35 VAL B C 1
ATOM 3075 O O . VAL B 1 35 ? -17.859 4.293 -0.445 1 96.94 35 VAL B O 1
ATOM 3078 N N . LYS B 1 36 ? -16.328 3.557 -1.911 1 95.38 36 LYS B N 1
ATOM 3079 C CA . LYS B 1 36 ? -17.109 3.965 -3.08 1 95.38 36 LYS B CA 1
ATOM 3080 C C . LYS B 1 36 ? -18.453 3.246 -3.127 1 95.38 36 LYS B C 1
ATOM 3082 O O . LYS B 1 36 ? -19.453 3.824 -3.543 1 95.38 36 LYS B O 1
ATOM 3087 N N . MET B 1 37 ? -18.453 2.041 -2.633 1 95.81 37 MET B N 1
ATOM 3088 C CA . MET B 1 37 ? -19.672 1.245 -2.695 1 95.81 37 MET B CA 1
ATOM 3089 C C . MET B 1 37 ? -20.531 1.449 -1.444 1 95.81 37 MET B C 1
ATOM 3091 O O . MET B 1 37 ? -21.594 0.858 -1.313 1 95.81 37 MET B O 1
ATOM 3095 N N . GLN B 1 38 ? -20.031 2.176 -0.504 1 96.31 38 GLN B N 1
ATOM 3096 C CA . GLN B 1 38 ? -20.734 2.559 0.713 1 96.31 38 GLN B CA 1
ATOM 3097 C C . GLN B 1 38 ? -21.094 1.333 1.546 1 96.31 38 GLN B C 1
ATOM 3099 O O . GLN B 1 38 ? -22.219 1.238 2.068 1 96.31 38 GLN B O 1
ATOM 3104 N N . VAL B 1 39 ? -20.203 0.404 1.632 1 97.62 39 VAL B N 1
ATOM 3105 C CA . VAL B 1 39 ? -20.438 -0.854 2.336 1 97.62 39 VAL B CA 1
ATOM 3106 C C . VAL B 1 39 ? -20.641 -0.583 3.824 1 97.62 39 VAL B C 1
ATOM 3108 O O . VAL B 1 39 ? -21.516 -1.174 4.457 1 97.62 39 VAL B O 1
ATOM 3111 N N . ALA B 1 40 ? -19.812 0.291 4.418 1 97.62 40 ALA B N 1
ATOM 3112 C CA . ALA B 1 40 ? -19.938 0.606 5.84 1 97.62 40 ALA B CA 1
ATOM 3113 C C . ALA B 1 40 ? -21.297 1.188 6.16 1 97.62 40 ALA B C 1
ATOM 3115 O O . ALA B 1 40 ? -21.891 0.875 7.195 1 97.62 40 ALA B O 1
ATOM 3116 N N . GLU B 1 41 ? -21.812 2.023 5.273 1 96.81 41 GLU B N 1
ATOM 3117 C CA . GLU B 1 41 ? -23.141 2.605 5.461 1 96.81 41 GLU B CA 1
ATOM 3118 C C . GLU B 1 41 ? -24.219 1.529 5.449 1 96.81 41 GLU B C 1
ATOM 3120 O O . GLU B 1 41 ? -25.141 1.562 6.262 1 96.81 41 GLU B O 1
ATOM 3125 N N . VAL B 1 42 ? -24.125 0.631 4.551 1 97.31 42 VAL B N 1
ATOM 3126 C CA . VAL B 1 42 ? -25.078 -0.465 4.445 1 97.31 42 VAL B CA 1
ATOM 3127 C C . VAL B 1 42 ? -25.078 -1.273 5.742 1 97.31 42 VAL B C 1
ATOM 3129 O O . VAL B 1 42 ? -26.141 -1.59 6.281 1 97.31 42 VAL B O 1
ATOM 3132 N N . LEU B 1 43 ? -23.922 -1.622 6.203 1 97.94 43 LEU B N 1
ATOM 3133 C CA . LEU B 1 43 ? -23.797 -2.41 7.426 1 97.94 43 LEU B CA 1
ATOM 3134 C C . LEU B 1 43 ? -24.328 -1.635 8.625 1 97.94 43 LEU B C 1
ATOM 3136 O O . LEU B 1 43 ? -24.938 -2.217 9.523 1 97.94 43 LEU B O 1
ATOM 3140 N N . ALA B 1 44 ? -24.078 -0.358 8.68 1 96.25 44 ALA B N 1
ATOM 3141 C CA . ALA B 1 44 ? -24.578 0.479 9.773 1 96.25 44 ALA B CA 1
ATOM 3142 C C . ALA B 1 44 ? -26.109 0.496 9.797 1 96.25 44 ALA B C 1
ATOM 3144 O O . ALA B 1 44 ? -26.719 0.363 10.859 1 96.25 44 ALA B O 1
ATOM 3145 N N . THR B 1 45 ? -26.672 0.693 8.625 1 96 45 THR B N 1
ATOM 3146 C CA . THR B 1 45 ? -28.125 0.69 8.516 1 96 45 THR B CA 1
ATOM 3147 C C . THR B 1 45 ? -28.688 -0.655 8.953 1 96 45 THR B C 1
ATOM 3149 O O . THR B 1 45 ? -29.688 -0.706 9.672 1 96 45 THR B O 1
ATOM 3152 N N . ALA B 1 46 ? -28.078 -1.703 8.547 1 96.69 46 ALA B N 1
ATOM 3153 C CA . ALA B 1 46 ? -28.531 -3.041 8.93 1 96.69 46 ALA B CA 1
ATOM 3154 C C . ALA B 1 46 ? -28.438 -3.238 10.438 1 96.69 46 ALA B C 1
ATOM 3156 O O . ALA B 1 46 ? -29.297 -3.895 11.031 1 96.69 46 ALA B O 1
ATOM 3157 N N . ALA B 1 47 ? -27.391 -2.77 10.992 1 95.56 47 ALA B N 1
ATOM 3158 C CA . ALA B 1 47 ? -27.234 -2.875 12.438 1 95.56 47 ALA B CA 1
ATOM 3159 C C . ALA B 1 47 ? -28.359 -2.162 13.172 1 95.56 47 ALA B C 1
ATOM 3161 O O . ALA B 1 47 ? -28.844 -2.646 14.203 1 95.56 47 ALA B O 1
ATOM 3162 N N . GLU B 1 48 ? -28.75 -1.072 12.688 1 94.69 48 GLU B N 1
ATOM 3163 C CA . GLU B 1 48 ? -29.875 -0.333 13.258 1 94.69 48 GLU B CA 1
ATOM 3164 C C . GLU B 1 48 ? -31.172 -1.131 13.156 1 94.69 48 GLU B C 1
ATOM 3166 O O . GLU B 1 48 ? -32.062 -0.977 13.992 1 94.69 48 GLU B O 1
ATOM 3171 N N . GLU B 1 49 ? -31.234 -1.942 12.172 1 96.38 49 GLU B N 1
ATOM 3172 C CA . GLU B 1 49 ? -32.438 -2.766 11.938 1 96.38 49 GLU B CA 1
ATOM 3173 C C . GLU B 1 49 ? -32.344 -4.07 12.727 1 96.38 49 GLU B C 1
ATOM 3175 O O . GLU B 1 49 ? -33.25 -4.914 12.625 1 96.38 49 GLU B O 1
ATOM 3180 N N . GLY B 1 50 ? -31.25 -4.297 13.445 1 94.69 50 GLY B N 1
ATOM 3181 C CA . GLY B 1 50 ? -31.156 -5.449 14.328 1 94.69 50 GLY B CA 1
ATOM 3182 C C . GLY B 1 50 ? -30.281 -6.559 13.758 1 94.69 50 GLY B C 1
ATOM 3183 O O . GLY B 1 50 ? -30.141 -7.617 14.375 1 94.69 50 GLY B O 1
ATOM 3184 N N . HIS B 1 51 ? -29.672 -6.289 12.602 1 93.56 51 HIS B N 1
ATOM 3185 C CA . HIS B 1 51 ? -28.797 -7.297 12.023 1 93.56 51 HIS B CA 1
ATOM 3186 C C . HIS B 1 51 ? -27.359 -7.121 12.516 1 93.56 51 HIS B C 1
ATOM 3188 O O . HIS B 1 51 ? -26.734 -6.086 12.258 1 93.56 51 HIS B O 1
ATOM 3194 N N . ARG B 1 52 ? -26.859 -8.023 13.102 1 90.44 52 ARG B N 1
ATOM 3195 C CA . ARG B 1 52 ? -25.5 -7.938 13.641 1 90.44 52 ARG B CA 1
ATOM 3196 C C . ARG B 1 52 ? -24.469 -7.945 12.523 1 90.44 52 ARG B C 1
ATOM 3198 O O . ARG B 1 52 ? -23.453 -7.246 12.602 1 90.44 52 ARG B O 1
ATOM 3205 N N . SER B 1 53 ? -24.609 -8.789 11.555 1 95.56 53 SER B N 1
ATOM 3206 C CA . SER B 1 53 ? -23.703 -8.977 10.43 1 95.56 53 SER B CA 1
ATOM 3207 C C . SER B 1 53 ? -24.469 -9.375 9.164 1 95.56 53 SER B C 1
ATOM 3209 O O . SER B 1 53 ? -25.625 -9.789 9.234 1 95.56 53 SER B O 1
ATOM 3211 N N . LEU B 1 54 ? -23.875 -9.078 8.039 1 97.06 54 LEU B N 1
ATOM 3212 C CA . LEU B 1 54 ? -24.484 -9.422 6.754 1 97.06 54 LEU B CA 1
ATOM 3213 C C . LEU B 1 54 ? -23.5 -10.203 5.891 1 97.06 54 LEU B C 1
ATOM 3215 O O . LEU B 1 54 ? -22.281 -10.008 5.98 1 97.06 54 LEU B O 1
ATOM 3219 N N . SER B 1 55 ? -24.031 -11.109 5.102 1 96.5 55 SER B N 1
ATOM 3220 C CA . SER B 1 55 ? -23.234 -11.734 4.055 1 96.5 55 SER B CA 1
ATOM 3221 C C . SER B 1 55 ? -23 -10.781 2.891 1 96.5 55 SER B C 1
ATOM 3223 O O . SER B 1 55 ? -23.672 -9.75 2.781 1 96.5 55 SER B O 1
ATOM 3225 N N . ALA B 1 56 ? -22.047 -11.125 2.059 1 96.56 56 ALA B N 1
ATOM 3226 C CA . ALA B 1 56 ? -21.797 -10.305 0.878 1 96.56 56 ALA B CA 1
ATOM 3227 C C . ALA B 1 56 ? -23.047 -10.188 0.008 1 96.56 56 ALA B C 1
ATOM 3229 O O . ALA B 1 56 ? -23.328 -9.117 -0.539 1 96.56 56 ALA B O 1
ATOM 3230 N N . ASP B 1 57 ? -23.75 -11.258 -0.121 1 95.56 57 ASP B N 1
ATOM 3231 C CA . ASP B 1 57 ? -24.984 -11.25 -0.886 1 95.56 57 ASP B CA 1
ATOM 3232 C C . ASP B 1 57 ? -26 -10.266 -0.292 1 95.56 57 ASP B C 1
ATOM 3234 O O . ASP B 1 57 ? -26.656 -9.523 -1.025 1 95.56 57 ASP B O 1
ATOM 3238 N N . GLU B 1 58 ? -26.125 -10.312 0.986 1 96.12 58 GLU B N 1
ATOM 3239 C CA . GLU B 1 58 ? -27.062 -9.43 1.672 1 96.12 58 GLU B CA 1
ATOM 3240 C C . GLU B 1 58 ? -26.641 -7.969 1.551 1 96.12 58 GLU B C 1
ATOM 3242 O O . GLU B 1 58 ? -27.484 -7.078 1.425 1 96.12 58 GLU B O 1
ATOM 3247 N N . ILE B 1 59 ? -25.375 -7.707 1.609 1 97.31 59 ILE B N 1
ATOM 3248 C CA . ILE B 1 59 ? -24.859 -6.348 1.48 1 97.31 59 ILE B CA 1
ATOM 3249 C C . ILE B 1 59 ? -25.188 -5.801 0.095 1 97.31 59 ILE B C 1
ATOM 3251 O O . ILE B 1 59 ? -25.734 -4.695 -0.031 1 97.31 59 ILE B O 1
ATOM 3255 N N . VAL B 1 60 ? -24.922 -6.609 -0.908 1 96.38 60 VAL B N 1
ATOM 3256 C CA . VAL B 1 60 ? -25.188 -6.188 -2.281 1 96.38 60 VAL B CA 1
ATOM 3257 C C . VAL B 1 60 ? -26.672 -5.91 -2.467 1 96.38 60 VAL B C 1
ATOM 3259 O O . VAL B 1 60 ? -27.047 -4.938 -3.121 1 96.38 60 VAL B O 1
ATOM 3262 N N . ALA B 1 61 ? -27.469 -6.676 -1.888 1 94.88 61 ALA B N 1
ATOM 3263 C CA . ALA B 1 61 ? -28.922 -6.555 -2.018 1 94.88 61 ALA B CA 1
ATOM 3264 C C . ALA B 1 61 ? -29.422 -5.262 -1.379 1 94.88 61 ALA B C 1
ATOM 3266 O O . ALA B 1 61 ? -30.5 -4.762 -1.737 1 94.88 61 ALA B O 1
ATOM 3267 N N . ARG B 1 62 ? -28.672 -4.703 -0.468 1 95.06 62 ARG B N 1
ATOM 3268 C CA . ARG B 1 62 ? -29.109 -3.533 0.292 1 95.06 62 ARG B CA 1
ATOM 3269 C C . ARG B 1 62 ? -28.453 -2.264 -0.245 1 95.06 62 ARG B C 1
ATOM 3271 O O . ARG B 1 62 ? -28.734 -1.165 0.244 1 95.06 62 ARG B O 1
ATOM 3278 N N . MET B 1 63 ? -27.641 -2.434 -1.216 1 93.31 63 MET B N 1
ATOM 3279 C CA . MET B 1 63 ? -26.953 -1.26 -1.759 1 93.31 63 MET B CA 1
ATOM 3280 C C . MET B 1 63 ? -27.953 -0.308 -2.408 1 93.31 63 MET B C 1
ATOM 3282 O O . MET B 1 63 ? -28.906 -0.747 -3.057 1 93.31 63 MET B O 1
ATOM 3286 N N . PRO B 1 64 ? -27.797 0.989 -2.162 1 85.06 64 PRO B N 1
ATOM 3287 C CA . PRO B 1 64 ? -28.75 1.953 -2.734 1 85.06 64 PRO B CA 1
ATOM 3288 C C . PRO B 1 64 ? -28.797 1.894 -4.262 1 85.06 64 PRO B C 1
ATOM 3290 O O . PRO B 1 64 ? -29.859 2.045 -4.852 1 85.06 64 PRO B O 1
ATOM 3293 N N . ASN B 1 65 ? -27.703 1.796 -4.945 1 80.81 65 ASN B N 1
ATOM 3294 C CA . ASN B 1 65 ? -27.656 1.622 -6.395 1 80.81 65 ASN B CA 1
ATOM 3295 C C . ASN B 1 65 ? -27.297 0.189 -6.773 1 80.81 65 ASN B C 1
ATOM 3297 O O . ASN B 1 65 ? -26.25 -0.049 -7.391 1 80.81 65 ASN B O 1
ATOM 3301 N N . ARG B 1 66 ? -28.391 -0.63 -6.461 1 82.88 66 ARG B N 1
ATOM 3302 C CA . ARG B 1 66 ? -28.125 -2.047 -6.691 1 82.88 66 ARG B CA 1
ATOM 3303 C C . ARG B 1 66 ? -27.641 -2.291 -8.117 1 82.88 66 ARG B C 1
ATOM 3305 O O . ARG B 1 66 ? -28.297 -1.877 -9.078 1 82.88 66 ARG B O 1
ATOM 3312 N N . PRO B 1 67 ? -26.609 -2.977 -8.117 1 82.25 67 PRO B N 1
ATOM 3313 C CA . PRO B 1 67 ? -26.047 -3.246 -9.445 1 82.25 67 PRO B CA 1
ATOM 3314 C C . PRO B 1 67 ? -26.828 -4.316 -10.211 1 82.25 67 PRO B C 1
ATOM 3316 O O . PRO B 1 67 ? -27.453 -5.18 -9.602 1 82.25 67 PRO B O 1
ATOM 3319 N N . SER B 1 68 ? -26.812 -4.195 -11.492 1 83.38 68 SER B N 1
ATOM 3320 C CA . SER B 1 68 ? -27.578 -5.094 -12.359 1 83.38 68 SER B CA 1
ATOM 3321 C C . SER B 1 68 ? -26.953 -6.484 -12.398 1 83.38 68 SER B C 1
ATOM 3323 O O . SER B 1 68 ? -27.656 -7.492 -12.461 1 83.38 68 SER B O 1
ATOM 3325 N N . GLN B 1 69 ? -25.734 -6.621 -12.336 1 90.19 69 GLN B N 1
ATOM 3326 C CA . GLN B 1 69 ? -25.031 -7.891 -12.391 1 90.19 69 GLN B CA 1
ATOM 3327 C C . GLN B 1 69 ? -23.922 -7.945 -11.328 1 90.19 69 GLN B C 1
ATOM 3329 O O . GLN B 1 69 ? -22.75 -8.055 -11.664 1 90.19 69 GLN B O 1
ATOM 3334 N N . PRO B 1 70 ? -24.438 -7.949 -10.086 1 91.75 70 PRO B N 1
ATOM 3335 C CA . PRO B 1 70 ? -23.438 -7.91 -9.016 1 91.75 70 PRO B CA 1
ATOM 3336 C C . PRO B 1 70 ? -22.703 -9.234 -8.859 1 91.75 70 PRO B C 1
ATOM 3338 O O . PRO B 1 70 ? -23.234 -10.297 -9.18 1 91.75 70 PRO B O 1
ATOM 3341 N N . ASN B 1 71 ? -21.484 -9.164 -8.516 1 95.25 71 ASN B N 1
ATOM 3342 C CA . ASN B 1 71 ? -20.672 -10.312 -8.109 1 95.25 71 ASN B CA 1
ATOM 3343 C C . ASN B 1 71 ? -20.375 -10.273 -6.617 1 95.25 71 ASN B C 1
ATOM 3345 O O . ASN B 1 71 ? -19.297 -9.812 -6.207 1 95.25 71 ASN B O 1
ATOM 3349 N N . SER B 1 72 ? -21.266 -10.859 -5.859 1 96.06 72 SER B N 1
ATOM 3350 C CA . SER B 1 72 ? -21.156 -10.82 -4.406 1 96.06 72 SER B CA 1
ATOM 3351 C C . SER B 1 72 ? -19.922 -11.586 -3.926 1 96.06 72 SER B C 1
ATOM 3353 O O . SER B 1 72 ? -19.375 -11.281 -2.865 1 96.06 72 SER B O 1
ATOM 3355 N N . LYS B 1 73 ? -19.469 -12.531 -4.688 1 95.56 73 LYS B N 1
ATOM 3356 C CA . LYS B 1 73 ? -18.266 -13.266 -4.312 1 95.56 73 LYS B CA 1
ATOM 3357 C C . LYS B 1 73 ? -17.031 -12.352 -4.316 1 95.56 73 LYS B C 1
ATOM 3359 O O . LYS B 1 73 ? -16.156 -12.484 -3.467 1 95.56 73 LYS B O 1
ATOM 3364 N N . ASN B 1 74 ? -17 -11.461 -5.309 1 97.31 74 ASN B N 1
ATOM 3365 C CA . ASN B 1 74 ? -15.906 -10.5 -5.344 1 97.31 74 ASN B CA 1
ATOM 3366 C C . ASN B 1 74 ? -15.969 -9.531 -4.164 1 97.31 74 ASN B C 1
ATOM 3368 O O . ASN B 1 74 ? -14.93 -9.141 -3.621 1 97.31 74 ASN B O 1
ATOM 3372 N N . LEU B 1 75 ? -17.203 -9.133 -3.799 1 97.62 75 LEU B N 1
ATOM 3373 C CA . LEU B 1 75 ? -17.328 -8.305 -2.607 1 97.62 75 LEU B CA 1
ATOM 3374 C C . LEU B 1 75 ? -16.828 -9.047 -1.371 1 97.62 75 LEU B C 1
ATOM 3376 O O . LEU B 1 75 ? -16.141 -8.469 -0.528 1 97.62 75 LEU B O 1
ATOM 3380 N N . GLU B 1 76 ? -17.203 -10.305 -1.263 1 97.25 76 GLU B N 1
ATOM 3381 C CA . GLU B 1 76 ? -16.75 -11.117 -0.133 1 97.25 76 GLU B CA 1
ATOM 3382 C C . GLU B 1 76 ? -15.227 -11.141 -0.038 1 97.25 76 GLU B C 1
ATOM 3384 O O . GLU B 1 76 ? -14.664 -11.023 1.055 1 97.25 76 GLU B O 1
ATOM 3389 N N . ARG B 1 77 ? -14.562 -11.289 -1.122 1 97.38 77 ARG B N 1
ATOM 3390 C CA . ARG B 1 77 ? -13.102 -11.328 -1.174 1 97.38 77 ARG B CA 1
ATOM 3391 C C . ARG B 1 77 ? -12.5 -10.008 -0.704 1 97.38 77 ARG B C 1
ATOM 3393 O O . ARG B 1 77 ? -11.523 -9.992 0.046 1 97.38 77 ARG B O 1
ATOM 3400 N N . LEU B 1 78 ? -13.102 -8.852 -1.146 1 98.38 78 LEU B N 1
ATOM 3401 C CA . LEU B 1 78 ? -12.664 -7.543 -0.673 1 98.38 78 LEU B CA 1
ATOM 3402 C C . LEU B 1 78 ? -12.867 -7.414 0.833 1 98.38 78 LEU B C 1
ATOM 3404 O O . LEU B 1 78 ? -11.992 -6.895 1.537 1 98.38 78 LEU B O 1
ATOM 3408 N N . LEU B 1 79 ? -13.984 -7.938 1.311 1 98.25 79 LEU B N 1
ATOM 3409 C CA . LEU B 1 79 ? -14.297 -7.836 2.732 1 98.25 79 LEU B CA 1
ATOM 3410 C C . LEU B 1 79 ? -13.367 -8.719 3.557 1 98.25 79 LEU B C 1
ATOM 3412 O O . LEU B 1 79 ? -12.992 -8.359 4.676 1 98.25 79 LEU B O 1
ATOM 3416 N N . ARG B 1 80 ? -12.961 -9.859 3.045 1 96.31 80 ARG B N 1
ATOM 3417 C CA . ARG B 1 80 ? -12.062 -10.75 3.762 1 96.31 80 ARG B CA 1
ATOM 3418 C C . ARG B 1 80 ? -10.68 -10.125 3.912 1 96.31 80 ARG B C 1
ATOM 3420 O O . ARG B 1 80 ? -10.094 -10.148 5 1 96.31 80 ARG B O 1
ATOM 3427 N N . VAL B 1 81 ? -10.148 -9.547 2.834 1 96.88 81 VAL B N 1
ATOM 3428 C CA . VAL B 1 81 ? -8.82 -8.953 2.906 1 96.88 81 VAL B CA 1
ATOM 3429 C C . VAL B 1 81 ? -8.836 -7.77 3.867 1 96.88 81 VAL B C 1
ATOM 3431 O O . VAL B 1 81 ? -7.883 -7.562 4.621 1 96.88 81 VAL B O 1
ATOM 3434 N N . LEU B 1 82 ? -9.906 -6.996 3.863 1 97.81 82 LEU B N 1
ATOM 3435 C CA . LEU B 1 82 ? -10.023 -5.848 4.754 1 97.81 82 LEU B CA 1
ATOM 3436 C C . LEU B 1 82 ? -10.297 -6.293 6.188 1 97.81 82 LEU B C 1
ATOM 3438 O O . LEU B 1 82 ? -9.961 -5.582 7.141 1 97.81 82 LEU B O 1
ATOM 3442 N N . SER B 1 83 ? -10.953 -7.496 6.352 1 96.62 83 SER B N 1
ATOM 3443 C CA . SER B 1 83 ? -11.086 -8.07 7.688 1 96.62 83 SER B CA 1
ATOM 3444 C C . SER B 1 83 ? -9.734 -8.516 8.242 1 96.62 83 SER B C 1
ATOM 3446 O O . SER B 1 83 ? -9.492 -8.414 9.445 1 96.62 83 SER B O 1
ATOM 3448 N N . PHE B 1 84 ? -8.922 -9 7.359 1 94.81 84 PHE B N 1
ATOM 3449 C CA . PHE B 1 84 ? -7.566 -9.367 7.758 1 94.81 84 PHE B CA 1
ATOM 3450 C C . PHE B 1 84 ? -6.824 -8.172 8.328 1 94.81 84 PHE B C 1
ATOM 3452 O O . PHE B 1 84 ? -6.02 -8.312 9.258 1 94.81 84 PHE B O 1
ATOM 3459 N N . LYS B 1 85 ? -7.109 -6.949 7.801 1 95.06 85 LYS B N 1
ATOM 3460 C CA . LYS B 1 85 ? -6.469 -5.719 8.258 1 95.06 85 LYS B CA 1
ATOM 3461 C C . LYS B 1 85 ? -7.262 -5.078 9.391 1 95.06 85 LYS B C 1
ATOM 3463 O O . LYS B 1 85 ? -6.934 -3.977 9.844 1 95.06 85 LYS B O 1
ATOM 3468 N N . GLY B 1 86 ? -8.391 -5.688 9.805 1 95.12 86 GLY B N 1
ATOM 3469 C CA . GLY B 1 86 ? -9.156 -5.23 10.961 1 95.12 86 GLY B CA 1
ATOM 3470 C C . GLY B 1 86 ? -10.234 -4.219 10.602 1 95.12 86 GLY B C 1
ATOM 3471 O O . GLY B 1 86 ? -10.891 -3.662 11.477 1 95.12 86 GLY B O 1
ATOM 3472 N N . VAL B 1 87 ? -10.484 -3.941 9.32 1 97.38 87 VAL B N 1
ATOM 3473 C CA . VAL B 1 87 ? -11.453 -2.938 8.898 1 97.38 87 VAL B CA 1
ATOM 3474 C C . VAL B 1 87 ? -12.867 -3.451 9.148 1 97.38 87 VAL B C 1
ATOM 3476 O O . VAL B 1 87 ? -13.742 -2.697 9.586 1 97.38 87 VAL B O 1
ATOM 3479 N N . PHE B 1 88 ? -13.086 -4.688 8.82 1 97.62 88 PHE B N 1
ATOM 3480 C CA . PHE B 1 88 ? -14.336 -5.371 9.141 1 97.62 88 PHE B CA 1
ATOM 3481 C C . PHE B 1 88 ? -14.078 -6.59 10.016 1 97.62 88 PHE B C 1
ATOM 3483 O O . PHE B 1 88 ? -12.922 -6.977 10.234 1 97.62 88 PHE B O 1
ATOM 3490 N N . LYS B 1 89 ? -15.125 -7.094 10.602 1 96.5 89 LYS B N 1
ATOM 3491 C CA . LYS B 1 89 ? -15.039 -8.344 11.352 1 96.5 89 LYS B CA 1
ATOM 3492 C C . LYS B 1 89 ? -15.789 -9.461 10.641 1 96.5 89 LYS B C 1
ATOM 3494 O O . LYS B 1 89 ? -16.984 -9.352 10.383 1 96.5 89 LYS B O 1
ATOM 3499 N N . GLU B 1 90 ? -15.008 -10.445 10.258 1 95.62 90 GLU B N 1
ATOM 3500 C CA . GLU B 1 90 ? -15.602 -11.641 9.656 1 95.62 90 GLU B CA 1
ATOM 3501 C C . GLU B 1 90 ? -16.172 -12.57 10.719 1 95.62 90 GLU B C 1
ATOM 3503 O O . GLU B 1 90 ? -15.547 -12.789 11.766 1 95.62 90 GLU B O 1
ATOM 3508 N N . GLU B 1 91 ? -17.297 -13.016 10.484 1 92.62 91 GLU B N 1
ATOM 3509 C CA . GLU B 1 91 ? -17.953 -13.961 11.383 1 92.62 91 GLU B CA 1
ATOM 3510 C C . GLU B 1 91 ? -18.531 -15.148 10.617 1 92.62 91 GLU B C 1
ATOM 3512 O O . GLU B 1 91 ? -18.953 -15 9.469 1 92.62 91 GLU B O 1
ATOM 3517 N N . ALA B 1 92 ? -18.375 -16.312 11.234 1 83.62 92 ALA B N 1
ATOM 3518 C CA . ALA B 1 92 ? -19.016 -17.5 10.656 1 83.62 92 ALA B CA 1
ATOM 3519 C C . ALA B 1 92 ? -20.438 -17.672 11.172 1 83.62 92 ALA B C 1
ATOM 3521 O O . ALA B 1 92 ? -20.703 -17.484 12.367 1 83.62 92 ALA B O 1
ATOM 3522 N N . ARG B 1 93 ? -21.281 -17.812 10.18 1 71.88 93 ARG B N 1
ATOM 3523 C CA . ARG B 1 93 ? -22.656 -18.109 10.594 1 71.88 93 ARG B CA 1
ATOM 3524 C C . ARG B 1 93 ? -22.875 -19.625 10.664 1 71.88 93 ARG B C 1
ATOM 3526 O O . ARG B 1 93 ? -22.078 -20.406 10.148 1 71.88 93 ARG B O 1
ATOM 3533 N N . HIS B 1 94 ? -23.938 -19.875 11.344 1 62.53 94 HIS B N 1
ATOM 3534 C CA . HIS B 1 94 ? -24.344 -21.25 11.57 1 62.53 94 HIS B CA 1
ATOM 3535 C C . HIS B 1 94 ? -24.5 -22.016 10.258 1 62.53 94 HIS B C 1
ATOM 3537 O O . HIS B 1 94 ? -24.266 -23.219 10.203 1 62.53 94 HIS B O 1
ATOM 3543 N N . ASP B 1 95 ? -24.859 -21.344 9.188 1 67.44 95 ASP B N 1
ATOM 3544 C CA . ASP B 1 95 ? -25.062 -22 7.891 1 67.44 95 ASP B CA 1
ATOM 3545 C C . ASP B 1 95 ? -23.766 -22 7.078 1 67.44 95 ASP B C 1
ATOM 3547 O O . ASP B 1 95 ? -23.797 -22.203 5.859 1 67.44 95 ASP B O 1
ATOM 3551 N N . LYS B 1 96 ? -22.703 -21.578 7.668 1 70.44 96 LYS B N 1
ATOM 3552 C CA . LYS B 1 96 ? -21.359 -21.656 7.109 1 70.44 96 LYS B CA 1
ATOM 3553 C C . LYS B 1 96 ? -21.078 -20.484 6.168 1 70.44 96 LYS B C 1
ATOM 3555 O O . LYS B 1 96 ? -20.031 -20.438 5.512 1 70.44 96 LYS B O 1
ATOM 3560 N N . ARG B 1 97 ? -22.125 -19.656 6.125 1 84.06 97 ARG B N 1
ATOM 3561 C CA . ARG B 1 97 ? -21.875 -18.453 5.328 1 84.06 97 ARG B CA 1
ATOM 3562 C C . ARG B 1 97 ? -21 -17.469 6.09 1 84.06 97 ARG B C 1
ATOM 3564 O O . ARG B 1 97 ? -21.156 -17.297 7.301 1 84.06 97 ARG B O 1
ATOM 3571 N N . ARG B 1 98 ? -20.188 -16.859 5.348 1 92.81 98 ARG B N 1
ATOM 3572 C CA . ARG B 1 98 ? -19.359 -15.805 5.918 1 92.81 98 ARG B CA 1
ATOM 3573 C C . ARG B 1 98 ? -20.141 -14.5 6.008 1 92.81 98 ARG B C 1
ATOM 3575 O O . ARG B 1 98 ? -20.797 -14.094 5.051 1 92.81 98 ARG B O 1
ATOM 3582 N N . THR B 1 99 ? -20.172 -13.891 7.16 1 96.19 99 THR B N 1
ATOM 3583 C CA . THR B 1 99 ? -20.812 -12.594 7.344 1 96.19 99 THR B CA 1
ATOM 3584 C C . THR B 1 99 ? -19.812 -11.57 7.879 1 96.19 99 THR B C 1
ATOM 3586 O O . THR B 1 99 ? -18.719 -11.938 8.32 1 96.19 99 THR B O 1
ATOM 3589 N N . PHE B 1 100 ? -20.203 -10.32 7.754 1 97.44 100 PHE B N 1
ATOM 3590 C CA . PHE B 1 100 ? -19.297 -9.234 8.109 1 97.44 100 PHE B CA 1
ATOM 3591 C C . PHE B 1 100 ? -20.031 -8.164 8.914 1 97.44 100 PHE B C 1
ATOM 3593 O O . PHE B 1 100 ? -21.203 -7.875 8.648 1 97.44 100 PHE B O 1
ATOM 3600 N N . ARG B 1 101 ? -19.375 -7.598 9.828 1 97.38 101 ARG B N 1
ATOM 3601 C CA . ARG B 1 101 ? -19.938 -6.492 10.594 1 97.38 101 ARG B CA 1
ATOM 3602 C C . ARG B 1 101 ? -18.922 -5.359 10.742 1 97.38 101 ARG B C 1
ATOM 3604 O O . ARG B 1 101 ? -17.75 -5.523 10.414 1 97.38 101 ARG B O 1
ATOM 3611 N N . LEU B 1 102 ? -19.391 -4.258 11.305 1 97.06 102 LEU B N 1
ATOM 3612 C CA . LEU B 1 102 ? -18.578 -3.055 11.469 1 97.06 102 LEU B CA 1
ATOM 3613 C C . LEU B 1 102 ? -17.547 -3.232 12.586 1 97.06 102 LEU B C 1
ATOM 3615 O O . LEU B 1 102 ? -17.781 -4 13.516 1 97.06 102 LEU B O 1
ATOM 3619 N N . THR B 1 103 ? -16.469 -2.67 12.445 1 96.5 103 THR B N 1
ATOM 3620 C CA . THR B 1 103 ? -15.469 -2.398 13.477 1 96.5 103 THR B CA 1
ATOM 3621 C C . THR B 1 103 ? -15.32 -0.897 13.703 1 96.5 103 THR B C 1
ATOM 3623 O O . THR B 1 103 ? -15.938 -0.094 13 1 96.5 103 THR B O 1
ATOM 3626 N N . PRO B 1 104 ? -14.523 -0.474 14.664 1 94.75 104 PRO B N 1
ATOM 3627 C CA . PRO B 1 104 ? -14.266 0.961 14.797 1 94.75 104 PRO B CA 1
ATOM 3628 C C . PRO B 1 104 ? -13.664 1.569 13.531 1 94.75 104 PRO B C 1
ATOM 3630 O O . PRO B 1 104 ? -14 2.695 13.164 1 94.75 104 PRO B O 1
ATOM 3633 N N . MET B 1 105 ? -12.859 0.831 12.812 1 96.25 105 MET B N 1
ATOM 3634 C CA . MET B 1 105 ? -12.25 1.33 11.578 1 96.25 105 MET B CA 1
ATOM 3635 C C . MET B 1 105 ? -13.305 1.568 10.508 1 96.25 105 MET B C 1
ATOM 3637 O O . MET B 1 105 ? -13.352 2.641 9.898 1 96.25 105 MET B O 1
ATOM 3641 N N . SER B 1 106 ? -14.117 0.57 10.281 1 97.38 106 SER B N 1
ATOM 3642 C CA . SER B 1 106 ? -15.133 0.738 9.25 1 97.38 106 SER B CA 1
ATOM 3643 C C . SER B 1 106 ? -16.188 1.753 9.672 1 97.38 106 SER B C 1
ATOM 3645 O O . SER B 1 106 ? -16.766 2.443 8.828 1 97.38 106 SER B O 1
ATOM 3647 N N . SER B 1 107 ? -16.438 1.898 10.945 1 95.56 107 SER B N 1
ATOM 3648 C CA . SER B 1 107 ? -17.344 2.934 11.422 1 95.56 107 SER B CA 1
ATOM 3649 C C . SER B 1 107 ? -16.828 4.328 11.086 1 95.56 107 SER B C 1
ATOM 3651 O O . SER B 1 107 ? -17.609 5.234 10.805 1 95.56 107 SER B O 1
ATOM 3653 N N . ALA B 1 108 ? -15.523 4.477 11.055 1 93.69 108 ALA B N 1
ATOM 3654 C CA . ALA B 1 108 ? -14.898 5.762 10.75 1 93.69 108 ALA B CA 1
ATOM 3655 C C . ALA B 1 108 ? -15.031 6.098 9.266 1 93.69 108 ALA B C 1
ATOM 3657 O O . ALA B 1 108 ? -14.75 7.227 8.852 1 93.69 108 ALA B O 1
ATOM 3658 N N . LEU B 1 109 ? -15.547 5.164 8.484 1 96.19 109 LEU B N 1
ATOM 3659 C CA . LEU B 1 109 ? -15.68 5.379 7.043 1 96.19 109 LEU B CA 1
ATOM 3660 C C . LEU B 1 109 ? -17.094 5.848 6.691 1 96.19 109 LEU B C 1
ATOM 3662 O O . LEU B 1 109 ? -17.359 6.238 5.551 1 96.19 109 LEU B O 1
ATOM 3666 N N . ILE B 1 110 ? -17.969 5.746 7.617 1 94.94 110 ILE B N 1
ATOM 3667 C CA . ILE B 1 110 ? -19.359 6.125 7.375 1 94.94 110 ILE B CA 1
ATOM 3668 C C . ILE B 1 110 ? -19.453 7.633 7.164 1 94.94 110 ILE B C 1
ATOM 3670 O O . ILE B 1 110 ? -18.922 8.414 7.953 1 94.94 110 ILE B O 1
ATOM 3674 N N . ARG B 1 111 ? -20.078 8.023 6.145 1 90 111 ARG B N 1
ATOM 3675 C CA . ARG B 1 111 ? -20.188 9.438 5.797 1 90 111 ARG B CA 1
ATOM 3676 C C . ARG B 1 111 ? -21.328 10.102 6.578 1 90 111 ARG B C 1
ATOM 3678 O O . ARG B 1 111 ? -22.234 9.422 7.066 1 90 111 ARG B O 1
ATOM 3685 N N . ASN B 1 112 ? -21.219 11.391 6.707 1 80.5 112 ASN B N 1
ATOM 3686 C CA . ASN B 1 112 ? -22.25 12.258 7.27 1 80.5 112 ASN B CA 1
ATOM 3687 C C . ASN B 1 112 ? -22.469 11.969 8.75 1 80.5 112 ASN B C 1
ATOM 3689 O O . ASN B 1 112 ? -23.609 12 9.227 1 80.5 112 ASN B O 1
ATOM 3693 N N . LEU B 1 113 ? -21.375 11.539 9.43 1 79.69 113 LEU B N 1
ATOM 3694 C CA . LEU B 1 113 ? -21.453 11.43 10.883 1 79.69 113 LEU B CA 1
ATOM 3695 C C . LEU B 1 113 ? -20.969 12.719 11.547 1 79.69 113 LEU B C 1
ATOM 3697 O O . LEU B 1 113 ? -20.062 13.383 11.023 1 79.69 113 LEU B O 1
ATOM 3701 N N . PRO B 1 114 ? -21.562 13 12.633 1 73.12 114 PRO B N 1
ATOM 3702 C CA . PRO B 1 114 ? -21.156 14.211 13.352 1 73.12 114 PRO B CA 1
ATOM 3703 C C . PRO B 1 114 ? -19.672 14.211 13.703 1 73.12 114 PRO B C 1
ATOM 3705 O O . PRO B 1 114 ? -19.031 15.266 13.703 1 73.12 114 PRO B O 1
ATOM 3708 N N . GLU B 1 115 ? -19.156 13.047 13.984 1 73.81 115 GLU B N 1
ATOM 3709 C CA . GLU B 1 115 ? -17.75 12.922 14.398 1 73.81 115 GLU B CA 1
ATOM 3710 C C . GLU B 1 115 ? -16.812 13.008 13.195 1 73.81 115 GLU B C 1
ATOM 3712 O O . GLU B 1 115 ? -15.602 13.133 13.359 1 73.81 115 GLU B O 1
ATOM 3717 N N . GLY B 1 116 ? -17.438 13.062 12.062 1 80.69 116 GLY B N 1
ATOM 3718 C CA . GLY B 1 116 ? -16.625 13.117 10.852 1 80.69 116 GLY B CA 1
ATOM 3719 C C . GLY B 1 116 ? -16.438 11.766 10.203 1 80.69 116 GLY B C 1
ATOM 3720 O O . GLY B 1 116 ? -16.969 10.758 10.672 1 80.69 116 GLY B O 1
ATOM 3721 N N . THR B 1 117 ? -15.812 11.719 9.055 1 92.19 117 THR B N 1
ATOM 3722 C CA . THR B 1 117 ? -15.57 10.508 8.289 1 92.19 117 THR B CA 1
ATOM 3723 C C . THR B 1 117 ? -14.164 10.508 7.699 1 92.19 117 THR B C 1
ATOM 3725 O O . THR B 1 117 ? -13.57 11.57 7.496 1 92.19 117 THR B O 1
ATOM 3728 N N . MET B 1 118 ? -13.617 9.352 7.543 1 93.69 118 MET B N 1
ATOM 3729 C CA . MET B 1 118 ? -12.336 9.227 6.855 1 93.69 118 MET B CA 1
ATOM 3730 C C . MET B 1 118 ? -12.539 8.805 5.402 1 93.69 118 MET B C 1
ATOM 3732 O O . MET B 1 118 ? -11.562 8.617 4.664 1 93.69 118 MET B O 1
ATOM 3736 N N . ALA B 1 119 ? -13.781 8.734 4.98 1 95.31 119 ALA B N 1
ATOM 3737 C CA . ALA B 1 119 ? -14.094 8.289 3.623 1 95.31 119 ALA B CA 1
ATOM 3738 C C . ALA B 1 119 ? -13.461 9.203 2.584 1 95.31 119 ALA B C 1
ATOM 3740 O O . ALA B 1 119 ? -12.891 8.742 1.598 1 95.31 119 ALA B O 1
ATOM 3741 N N . ASN B 1 120 ? -13.531 10.5 2.812 1 93.75 120 ASN B N 1
ATOM 3742 C CA . ASN B 1 120 ? -12.984 11.445 1.849 1 93.75 120 ASN B CA 1
ATOM 3743 C C . ASN B 1 120 ? -11.461 11.359 1.782 1 93.75 120 ASN B C 1
ATOM 3745 O O . ASN B 1 120 ? -10.867 11.531 0.714 1 93.75 120 ASN B O 1
ATOM 3749 N N . TYR B 1 121 ? -10.867 11.148 2.936 1 94.31 121 TYR B N 1
ATOM 3750 C CA . TYR B 1 121 ? -9.422 10.984 2.965 1 94.31 121 TYR B CA 1
ATOM 3751 C C . TYR B 1 121 ? -8.992 9.75 2.174 1 94.31 121 TYR B C 1
ATOM 3753 O O . TYR B 1 121 ? -7.992 9.781 1.456 1 94.31 121 TYR B O 1
ATOM 3761 N N . VAL B 1 122 ? -9.75 8.664 2.328 1 96.5 122 VAL B N 1
ATOM 3762 C CA . VAL B 1 122 ? -9.492 7.434 1.578 1 96.5 122 VAL B CA 1
ATOM 3763 C C . VAL B 1 122 ? -9.602 7.711 0.081 1 96.5 122 VAL B C 1
ATOM 3765 O O . VAL B 1 122 ? -8.727 7.32 -0.696 1 96.5 122 VAL B O 1
ATOM 3768 N N . LEU B 1 123 ? -10.602 8.438 -0.336 1 95.06 123 LEU B N 1
ATOM 3769 C CA . LEU B 1 123 ? -10.828 8.719 -1.75 1 95.06 123 LEU B CA 1
ATOM 3770 C C . LEU B 1 123 ? -9.719 9.602 -2.314 1 95.06 123 LEU B C 1
ATOM 3772 O O . LEU B 1 123 ? -9.352 9.469 -3.484 1 95.06 123 LEU B O 1
ATOM 3776 N N . LEU B 1 124 ? -9.164 10.469 -1.478 1 95.25 124 LEU B N 1
ATOM 3777 C CA . LEU B 1 124 ? -8.086 11.367 -1.887 1 95.25 124 LEU B CA 1
ATOM 3778 C C . LEU B 1 124 ? -6.781 10.602 -2.078 1 95.25 124 LEU B C 1
ATOM 3780 O O . LEU B 1 124 ? -6.004 10.914 -2.98 1 95.25 124 LEU B O 1
ATOM 3784 N N . THR B 1 125 ? -6.559 9.531 -1.273 1 94.94 125 THR B N 1
ATOM 3785 C CA . THR B 1 125 ? -5.215 8.969 -1.179 1 94.94 125 THR B CA 1
ATOM 3786 C C . THR B 1 125 ? -5.184 7.539 -1.719 1 94.94 125 THR B C 1
ATOM 3788 O O . THR B 1 125 ? -4.289 7.176 -2.48 1 94.94 125 THR B O 1
ATOM 3791 N N . SER B 1 126 ? -6.129 6.668 -1.322 1 94.94 126 SER B N 1
ATOM 3792 C CA . SER B 1 126 ? -6.164 5.258 -1.704 1 94.94 126 SER B CA 1
ATOM 3793 C C . SER B 1 126 ? -6.496 5.094 -3.184 1 94.94 126 SER B C 1
ATOM 3795 O O . SER B 1 126 ? -7.59 4.645 -3.531 1 94.94 126 SER B O 1
ATOM 3797 N N . LEU B 1 127 ? -5.504 5.43 -4.012 1 90.56 127 LEU B N 1
ATOM 3798 C CA . LEU B 1 127 ? -5.551 5.336 -5.469 1 90.56 127 LEU B CA 1
ATOM 3799 C C . LEU B 1 127 ? -6.16 6.598 -6.074 1 90.56 127 LEU B C 1
ATOM 3801 O O . LEU B 1 127 ? -6.656 6.57 -7.199 1 90.56 127 LEU B O 1
ATOM 3805 N N . GLY B 1 128 ? -6.262 7.648 -5.246 1 92.62 128 GLY B N 1
ATOM 3806 C CA . GLY B 1 128 ? -6.57 8.914 -5.887 1 92.62 128 GLY B CA 1
ATOM 3807 C C . GLY B 1 128 ? -5.656 9.234 -7.055 1 92.62 128 GLY B C 1
ATOM 3808 O O . GLY B 1 128 ? -4.438 9.047 -6.965 1 92.62 128 GLY B O 1
ATOM 3809 N N . GLN B 1 129 ? -6.242 9.625 -8.109 1 91.31 129 GLN B N 1
ATOM 3810 C CA . GLN B 1 129 ? -5.512 9.781 -9.359 1 91.31 129 GLN B CA 1
ATOM 3811 C C . GLN B 1 129 ? -4.309 10.703 -9.188 1 91.31 129 GLN B C 1
ATOM 3813 O O . GLN B 1 129 ? -3.188 10.352 -9.562 1 91.31 129 GLN B O 1
ATOM 3818 N N . GLU B 1 130 ? -4.488 11.836 -8.602 1 94.19 130 GLU B N 1
ATOM 3819 C CA . GLU B 1 130 ? -3.424 12.828 -8.477 1 94.19 130 GLU B CA 1
ATOM 3820 C C . GLU B 1 130 ? -2.316 12.328 -7.551 1 94.19 130 GLU B C 1
ATOM 3822 O O . GLU B 1 130 ? -1.133 12.523 -7.832 1 94.19 130 GLU B O 1
ATOM 3827 N N . PHE B 1 131 ? -2.729 11.664 -6.551 1 95.5 131 PHE B N 1
ATOM 3828 C CA . PHE B 1 131 ? -1.766 11.188 -5.566 1 95.5 131 PHE B CA 1
ATOM 3829 C C . PHE B 1 131 ? -0.908 10.07 -6.145 1 95.5 131 PHE B C 1
ATOM 3831 O O . PHE B 1 131 ? 0.321 10.117 -6.055 1 95.5 131 PHE B O 1
ATOM 3838 N N . ILE B 1 132 ? -1.505 9.102 -6.742 1 95.56 132 ILE B N 1
ATOM 3839 C CA . ILE B 1 132 ? -0.786 7.938 -7.25 1 95.56 132 ILE B CA 1
ATOM 3840 C C . ILE B 1 132 ? 0.148 8.367 -8.383 1 95.56 132 ILE B C 1
ATOM 3842 O O . ILE B 1 132 ? 1.278 7.879 -8.477 1 95.56 132 ILE B O 1
ATOM 3846 N N . GLU B 1 133 ? -0.312 9.227 -9.266 1 95.5 133 GLU B N 1
ATOM 3847 C CA . GLU B 1 133 ? 0.541 9.695 -10.352 1 95.5 133 GLU B CA 1
ATOM 3848 C C . GLU B 1 133 ? 1.766 10.43 -9.812 1 95.5 133 GLU B C 1
ATOM 3850 O O . GLU B 1 133 ? 2.855 10.328 -10.383 1 95.5 133 GLU B O 1
ATOM 3855 N N . SER B 1 134 ? 1.575 11.133 -8.758 1 96.56 134 SER B N 1
ATOM 3856 C CA . SER B 1 134 ? 2.689 11.828 -8.117 1 96.56 134 SER B CA 1
ATOM 3857 C C . SER B 1 134 ? 3.695 10.836 -7.539 1 96.56 134 SER B C 1
ATOM 3859 O O . SER B 1 134 ? 4.906 11.023 -7.68 1 96.56 134 SER B O 1
ATOM 3861 N N . CYS B 1 135 ? 3.225 9.781 -6.934 1 97.12 135 CYS B N 1
ATOM 3862 C CA . CYS B 1 135 ? 4.07 8.789 -6.277 1 97.12 135 CYS B CA 1
ATOM 3863 C C . CYS B 1 135 ? 4.98 8.094 -7.289 1 97.12 135 CYS B C 1
ATOM 3865 O O . CYS B 1 135 ? 6.039 7.578 -6.926 1 97.12 135 CYS B O 1
ATOM 3867 N N . LYS B 1 136 ? 4.621 8.117 -8.523 1 95.56 136 LYS B N 1
ATOM 3868 C CA . LYS B 1 136 ? 5.41 7.473 -9.57 1 95.56 136 LYS B CA 1
ATOM 3869 C C . LYS B 1 136 ? 6.691 8.25 -9.852 1 95.56 136 LYS B C 1
ATOM 3871 O O . LYS B 1 136 ? 7.594 7.75 -10.531 1 95.56 136 LYS B O 1
ATOM 3876 N N . HIS B 1 137 ? 6.805 9.438 -9.273 1 96.44 137 HIS B N 1
ATOM 3877 C CA . HIS B 1 137 ? 7.93 10.305 -9.617 1 96.44 137 HIS B CA 1
ATOM 3878 C C . HIS B 1 137 ? 8.844 10.516 -8.414 1 96.44 137 HIS B C 1
ATOM 3880 O O . HIS B 1 137 ? 9.57 11.508 -8.344 1 96.44 137 HIS B O 1
ATOM 3886 N N . LEU B 1 138 ? 8.883 9.602 -7.496 1 97.19 138 LEU B N 1
ATOM 3887 C CA . LEU B 1 138 ? 9.734 9.75 -6.324 1 97.19 138 LEU B CA 1
ATOM 3888 C C . LEU B 1 138 ? 11.211 9.68 -6.707 1 97.19 138 LEU B C 1
ATOM 3890 O O . LEU B 1 138 ? 12.047 10.32 -6.074 1 97.19 138 LEU B O 1
ATOM 3894 N N . THR B 1 139 ? 11.539 8.922 -7.793 1 95.69 139 THR B N 1
ATOM 3895 C CA . THR B 1 139 ? 12.922 8.852 -8.258 1 95.69 139 THR B CA 1
ATOM 3896 C C . THR B 1 139 ? 13.414 10.234 -8.688 1 95.69 139 THR B C 1
ATOM 3898 O O . THR B 1 139 ? 14.555 10.602 -8.406 1 95.69 139 THR B O 1
ATOM 3901 N N . ALA B 1 140 ? 12.562 10.992 -9.312 1 94.75 140 ALA B N 1
ATOM 3902 C CA . ALA B 1 140 ? 12.93 12.328 -9.781 1 94.75 140 ALA B CA 1
ATOM 3903 C C . ALA B 1 140 ? 13.164 13.273 -8.609 1 94.75 140 ALA B C 1
ATOM 3905 O O . ALA B 1 140 ? 13.984 14.195 -8.703 1 94.75 140 ALA B O 1
ATOM 3906 N N . ALA B 1 141 ? 12.414 13.055 -7.531 1 95.69 141 ALA B N 1
ATOM 3907 C CA . ALA B 1 141 ? 12.633 13.859 -6.332 1 95.69 141 ALA B CA 1
ATOM 3908 C C . ALA B 1 141 ? 14.062 13.695 -5.816 1 95.69 141 ALA B C 1
ATOM 3910 O O . ALA B 1 141 ? 14.648 14.633 -5.277 1 95.69 141 ALA B O 1
ATOM 3911 N N . VAL B 1 142 ? 14.641 12.508 -6.004 1 95.94 142 VAL B N 1
ATOM 3912 C CA . VAL B 1 142 ? 15.984 12.211 -5.52 1 95.94 142 VAL B CA 1
ATOM 3913 C C . VAL B 1 142 ? 17.016 12.586 -6.586 1 95.94 142 VAL B C 1
ATOM 3915 O O . VAL B 1 142 ? 17.953 13.328 -6.316 1 95.94 142 VAL B O 1
ATOM 3918 N N . LEU B 1 143 ? 16.828 12.203 -7.812 1 95.31 143 LEU B N 1
ATOM 3919 C CA . LEU B 1 143 ? 17.859 12.273 -8.852 1 95.31 143 LEU B CA 1
ATOM 3920 C C . LEU B 1 143 ? 17.938 13.68 -9.445 1 95.31 143 LEU B C 1
ATOM 3922 O O . LEU B 1 143 ? 19 14.109 -9.891 1 95.31 143 LEU B O 1
ATOM 3926 N N . GLU B 1 144 ? 16.797 14.438 -9.375 1 93.75 144 GLU B N 1
ATOM 3927 C CA . GLU B 1 144 ? 16.734 15.719 -10.07 1 93.75 144 GLU B CA 1
ATOM 3928 C C . GLU B 1 144 ? 16.234 16.828 -9.156 1 93.75 144 GLU B C 1
ATOM 3930 O O . GLU B 1 144 ? 16.078 17.969 -9.578 1 93.75 144 GLU B O 1
ATOM 3935 N N . SER B 1 145 ? 15.938 16.5 -7.926 1 93.19 145 SER B N 1
ATOM 3936 C CA . SER B 1 145 ? 15.414 17.453 -6.953 1 93.19 145 SER B CA 1
ATOM 3937 C C . SER B 1 145 ? 14.117 18.078 -7.445 1 93.19 145 SER B C 1
ATOM 3939 O O . SER B 1 145 ? 13.859 19.266 -7.195 1 93.19 145 SER B O 1
ATOM 3941 N N . LYS B 1 146 ? 13.391 17.344 -8.242 1 93.44 146 LYS B N 1
ATOM 3942 C CA . LYS B 1 146 ? 12.125 17.844 -8.758 1 93.44 146 LYS B CA 1
ATOM 3943 C C . LYS B 1 146 ? 10.977 17.516 -7.809 1 93.44 146 LYS B C 1
ATOM 3945 O O . LYS B 1 146 ? 11.117 16.688 -6.914 1 93.44 146 LYS B O 1
ATOM 3950 N N . VAL B 1 147 ? 9.906 18.266 -7.996 1 94 147 VAL B N 1
ATOM 3951 C CA . VAL B 1 147 ? 8.688 18.047 -7.219 1 94 147 VAL B CA 1
ATOM 3952 C C . VAL B 1 147 ? 7.797 17.031 -7.926 1 94 147 VAL B C 1
ATOM 3954 O O . VAL B 1 147 ? 7.254 17.297 -8.992 1 94 147 VAL B O 1
ATOM 3957 N N . PRO B 1 148 ? 7.551 15.906 -7.309 1 96.75 148 PRO B N 1
ATOM 3958 C CA . PRO B 1 148 ? 6.816 14.82 -7.973 1 96.75 148 PRO B CA 1
ATOM 3959 C C . PRO B 1 148 ? 5.434 15.258 -8.461 1 96.75 148 PRO B C 1
ATOM 3961 O O . PRO B 1 148 ? 5.066 14.992 -9.609 1 96.75 148 PRO B O 1
ATOM 3964 N N . PHE B 1 149 ? 4.715 15.938 -7.625 1 96.81 149 PHE B N 1
ATOM 3965 C CA . PHE B 1 149 ? 3.375 16.375 -8 1 96.81 149 PHE B CA 1
ATOM 3966 C C . PHE B 1 149 ? 3.428 17.281 -9.227 1 96.81 149 PHE B C 1
ATOM 3968 O O . PHE B 1 149 ? 2.605 17.156 -10.133 1 96.81 149 PHE B O 1
ATOM 3975 N N . ALA B 1 150 ? 4.367 18.203 -9.25 1 95.5 150 ALA B N 1
ATOM 3976 C CA . ALA B 1 150 ? 4.516 19.094 -10.391 1 95.5 150 ALA B CA 1
ATOM 3977 C C . ALA B 1 150 ? 4.863 18.328 -11.664 1 95.5 150 ALA B C 1
ATOM 3979 O O . ALA B 1 150 ? 4.387 18.656 -12.75 1 95.5 150 ALA B O 1
ATOM 3980 N N . MET B 1 151 ? 5.633 17.344 -11.531 1 95.19 151 MET B N 1
ATOM 3981 C CA . MET B 1 151 ? 6 16.516 -12.68 1 95.19 151 MET B CA 1
ATOM 3982 C C . MET B 1 151 ? 4.777 15.797 -13.234 1 95.19 151 MET B C 1
ATOM 3984 O O . MET B 1 151 ? 4.633 15.664 -14.453 1 95.19 151 MET B O 1
ATOM 3988 N N . ALA B 1 152 ? 3.926 15.406 -12.336 1 95.56 152 ALA B N 1
ATOM 3989 C CA . ALA B 1 152 ? 2.768 14.609 -12.734 1 95.56 152 ALA B CA 1
ATOM 3990 C C . ALA B 1 152 ? 1.64 15.5 -13.25 1 95.56 152 ALA B C 1
ATOM 3992 O O . ALA B 1 152 ? 0.801 15.055 -14.039 1 95.56 152 ALA B O 1
ATOM 3993 N N . HIS B 1 153 ? 1.597 16.734 -12.836 1 95.62 153 HIS B N 1
ATOM 3994 C CA . HIS B 1 153 ? 0.395 17.516 -13.07 1 95.62 153 HIS B CA 1
ATOM 3995 C C . HIS B 1 153 ? 0.74 18.891 -13.648 1 95.62 153 HIS B C 1
ATOM 3997 O O . HIS B 1 153 ? 0.213 19.906 -13.203 1 95.62 153 HIS B O 1
ATOM 4003 N N . GLY B 1 154 ? 1.595 18.922 -14.57 1 92.12 154 GLY B N 1
ATOM 4004 C CA . GLY B 1 154 ? 1.805 20.062 -15.438 1 92.12 154 GLY B CA 1
ATOM 4005 C C . GLY B 1 154 ? 2.6 21.172 -14.781 1 92.12 154 GLY B C 1
ATOM 4006 O O . GLY B 1 154 ? 2.344 22.359 -15.023 1 92.12 154 GLY B O 1
ATOM 4007 N N . GLY B 1 155 ? 3.396 20.859 -13.805 1 92 155 GLY B N 1
ATOM 4008 C CA . GLY B 1 155 ? 4.316 21.828 -13.234 1 92 155 GLY B CA 1
ATOM 4009 C C . GLY B 1 155 ? 3.744 22.562 -12.031 1 92 155 GLY B C 1
ATOM 4010 O O . GLY B 1 155 ? 4.41 23.406 -11.438 1 92 155 GLY B O 1
ATOM 4011 N N . LYS B 1 156 ? 2.594 22.234 -11.664 1 89.69 156 LYS B N 1
ATOM 4012 C CA . LYS B 1 156 ? 1.937 22.859 -10.516 1 89.69 156 LYS B CA 1
ATOM 4013 C C . LYS B 1 156 ? 2.105 22.016 -9.258 1 89.69 156 LYS B C 1
ATOM 4015 O O . LYS B 1 156 ? 2.012 20.781 -9.312 1 89.69 156 LYS B O 1
ATOM 4020 N N . HIS B 1 157 ? 2.453 22.703 -8.188 1 84.69 157 HIS B N 1
ATOM 4021 C CA . HIS B 1 157 ? 2.357 21.953 -6.941 1 84.69 157 HIS B CA 1
ATOM 4022 C C . HIS B 1 157 ? 0.907 21.812 -6.496 1 84.69 157 HIS B C 1
ATOM 4024 O O . HIS B 1 157 ? 0.003 22.375 -7.113 1 84.69 157 HIS B O 1
ATOM 4030 N N . GLN B 1 158 ? 0.623 21.109 -5.449 1 89.88 158 GLN B N 1
ATOM 4031 C CA . GLN B 1 158 ? -0.709 20.625 -5.082 1 89.88 158 GLN B CA 1
ATOM 4032 C C . GLN B 1 158 ? -1.673 21.797 -4.891 1 89.88 158 GLN B C 1
ATOM 4034 O O . GLN B 1 158 ? -2.805 21.766 -5.379 1 89.88 158 GLN B O 1
ATOM 4039 N N . PHE B 1 159 ? -1.236 22.859 -4.234 1 87.25 159 PHE B N 1
ATOM 4040 C CA . PHE B 1 159 ? -2.139 23.969 -3.922 1 87.25 159 PHE B CA 1
ATOM 4041 C C . PHE B 1 159 ? -2.441 24.781 -5.168 1 87.25 159 PHE B C 1
ATOM 4043 O O . PHE B 1 159 ? -3.553 25.297 -5.332 1 87.25 159 PHE B O 1
ATOM 4050 N N . GLN B 1 160 ? -1.479 24.938 -6.055 1 87.56 160 GLN B N 1
ATOM 4051 C CA . GLN B 1 160 ? -1.723 25.562 -7.352 1 87.56 160 GLN B CA 1
ATOM 4052 C C . GLN B 1 160 ? -2.707 24.75 -8.18 1 87.56 160 GLN B C 1
ATOM 4054 O O . GLN B 1 160 ? -3.566 25.312 -8.867 1 87.56 160 GLN B O 1
ATOM 4059 N N . TYR B 1 161 ? -2.488 23.484 -8.117 1 92.12 161 TYR B N 1
ATOM 4060 C CA . TYR B 1 161 ? -3.367 22.562 -8.836 1 92.12 161 TYR B CA 1
ATOM 4061 C C . TYR B 1 161 ? -4.797 22.656 -8.32 1 92.12 161 TYR B C 1
ATOM 4063 O O . TYR B 1 161 ? -5.75 22.641 -9.102 1 92.12 161 TYR B O 1
ATOM 4071 N N . CYS B 1 162 ? -4.996 22.766 -7.02 1 88.88 162 CYS B N 1
ATOM 4072 C CA . CYS B 1 162 ? -6.312 22.938 -6.414 1 88.88 162 CYS B CA 1
ATOM 4073 C C . CYS B 1 162 ? -7.012 24.172 -6.965 1 88.88 162 CYS B C 1
ATOM 4075 O O . CYS B 1 162 ? -8.203 24.125 -7.289 1 88.88 162 CYS B O 1
ATOM 4077 N N . ALA B 1 163 ? -6.289 25.203 -7.055 1 87.06 163 ALA B N 1
ATOM 4078 C CA . ALA B 1 163 ? -6.859 26.469 -7.543 1 87.06 163 ALA B CA 1
ATOM 4079 C C . ALA B 1 163 ? -7.367 26.312 -8.977 1 87.06 163 ALA B C 1
ATOM 4081 O O . ALA B 1 163 ? -8.375 26.922 -9.352 1 87.06 163 ALA B O 1
ATOM 4082 N N . ALA B 1 164 ? -6.734 25.469 -9.789 1 91 164 ALA B N 1
ATOM 4083 C CA . ALA B 1 164 ? -7.043 25.328 -11.203 1 91 164 ALA B CA 1
ATOM 4084 C C . ALA B 1 164 ? -8 24.172 -11.438 1 91 164 ALA B C 1
ATOM 4086 O O . ALA B 1 164 ? -8.594 24.047 -12.516 1 91 164 ALA B O 1
ATOM 4087 N N . ASN B 1 165 ? -8.195 23.312 -10.461 1 92.69 165 ASN B N 1
ATOM 4088 C CA . ASN B 1 165 ? -9.016 22.109 -10.578 1 92.69 165 ASN B CA 1
ATOM 4089 C C . ASN B 1 165 ? -10.008 22 -9.438 1 92.69 165 ASN B C 1
ATOM 4091 O O . ASN B 1 165 ? -9.773 21.266 -8.469 1 92.69 165 ASN B O 1
ATOM 4095 N N . PRO B 1 166 ? -11.148 22.547 -9.578 1 90.12 166 PRO B N 1
ATOM 4096 C CA . PRO B 1 166 ? -12.125 22.641 -8.492 1 90.12 166 PRO B CA 1
ATOM 4097 C C . PRO B 1 166 ? -12.57 21.266 -7.984 1 90.12 166 PRO B C 1
ATOM 4099 O O . PRO B 1 166 ? -12.828 21.094 -6.789 1 90.12 166 PRO B O 1
ATOM 4102 N N . ASP B 1 167 ? -12.703 20.328 -8.898 1 90 167 ASP B N 1
ATOM 4103 C CA . ASP B 1 167 ? -13.117 18.984 -8.469 1 90 167 ASP B CA 1
ATOM 4104 C C . ASP B 1 167 ? -12.102 18.391 -7.492 1 90 167 ASP B C 1
ATOM 4106 O O . ASP B 1 167 ? -12.484 17.859 -6.449 1 90 167 ASP B O 1
ATOM 4110 N N . TYR B 1 168 ? -10.891 18.516 -7.859 1 91.19 168 TYR B N 1
ATOM 4111 C CA . TYR B 1 168 ? -9.836 18.047 -6.961 1 91.19 168 TYR B CA 1
ATOM 4112 C C . TYR B 1 168 ? -9.82 18.859 -5.672 1 91.19 168 TYR B C 1
ATOM 4114 O O . TYR B 1 168 ? -9.648 18.297 -4.582 1 91.19 168 TYR B O 1
ATOM 4122 N N . SER B 1 169 ? -9.953 20.125 -5.801 1 89.56 169 SER B N 1
ATOM 4123 C CA . SER B 1 169 ? -9.953 21.016 -4.641 1 89.56 169 SER B CA 1
ATOM 4124 C C . SER B 1 169 ? -11.031 20.625 -3.639 1 89.56 169 SER B C 1
ATOM 4126 O O . SER B 1 169 ? -10.797 20.641 -2.43 1 89.56 169 SER B O 1
ATOM 4128 N N . ASN B 1 170 ? -12.18 20.281 -4.141 1 88.19 170 ASN B N 1
ATOM 4129 C CA . ASN B 1 170 ? -13.289 19.891 -3.277 1 88.19 170 ASN B CA 1
ATOM 4130 C C . ASN B 1 170 ? -12.977 18.609 -2.508 1 88.19 170 ASN B C 1
ATOM 4132 O O . ASN B 1 170 ? -13.273 18.516 -1.316 1 88.19 170 ASN B O 1
ATOM 4136 N N . VAL B 1 171 ? -12.422 17.688 -3.232 1 88.88 171 VAL B N 1
ATOM 4137 C CA . VAL B 1 171 ? -12.062 16.422 -2.6 1 88.88 171 VAL B CA 1
ATOM 4138 C C . VAL B 1 171 ? -10.977 16.656 -1.554 1 88.88 171 VAL B C 1
ATOM 4140 O O . VAL B 1 171 ? -11.047 16.109 -0.447 1 88.88 171 VAL B O 1
ATOM 4143 N N . PHE B 1 172 ? -10.023 17.484 -1.94 1 91.94 172 PHE B N 1
ATOM 4144 C CA . PHE B 1 172 ? -8.922 17.797 -1.045 1 91.94 172 PHE B CA 1
ATOM 4145 C C . PHE B 1 172 ? -9.422 18.484 0.215 1 91.94 172 PHE B C 1
ATOM 4147 O O . PHE B 1 172 ? -9.094 18.078 1.33 1 91.94 172 PHE B O 1
ATOM 4154 N N . GLN B 1 173 ? -10.211 19.422 0.096 1 86.88 173 GLN B N 1
ATOM 4155 C CA . GLN B 1 173 ? -10.734 20.203 1.219 1 86.88 173 GLN B CA 1
ATOM 4156 C C . GLN B 1 173 ? -11.586 19.328 2.137 1 86.88 173 GLN B C 1
ATOM 4158 O O . GLN B 1 173 ? -11.5 19.438 3.363 1 86.88 173 GLN B O 1
ATOM 4163 N N . ALA B 1 174 ? -12.391 18.516 1.523 1 88.44 174 ALA B N 1
ATOM 4164 C CA . ALA B 1 174 ? -13.227 17.609 2.318 1 88.44 174 ALA B CA 1
ATOM 4165 C C . ALA B 1 174 ? -12.367 16.656 3.15 1 88.44 174 ALA B C 1
ATOM 4167 O O . ALA B 1 174 ? -12.648 16.438 4.328 1 88.44 174 ALA B O 1
ATOM 4168 N N . ALA B 1 175 ? -11.359 16.156 2.525 1 91.25 175 ALA B N 1
ATOM 4169 C CA . ALA B 1 175 ? -10.453 15.234 3.215 1 91.25 175 ALA B CA 1
ATOM 4170 C C . ALA B 1 175 ? -9.727 15.938 4.359 1 91.25 175 ALA B C 1
ATOM 4172 O O . ALA B 1 175 ? -9.602 15.391 5.453 1 91.25 175 ALA B O 1
ATOM 4173 N N . MET B 1 176 ? -9.227 17.156 4.121 1 88.44 176 MET B N 1
ATOM 4174 C CA . MET B 1 176 ? -8.5 17.906 5.148 1 88.44 176 MET B CA 1
ATOM 4175 C C . MET B 1 176 ? -9.422 18.281 6.301 1 88.44 176 MET B C 1
ATOM 4177 O O . MET B 1 176 ? -9.016 18.25 7.461 1 88.44 176 MET B O 1
ATOM 4181 N N . THR B 1 177 ? -10.641 18.609 5.93 1 84.94 177 THR B N 1
ATOM 4182 C CA . THR B 1 177 ? -11.633 18.938 6.945 1 84.94 177 THR B CA 1
ATOM 4183 C C . THR B 1 177 ? -11.898 17.734 7.852 1 84.94 177 THR B C 1
ATOM 4185 O O . THR B 1 177 ? -11.945 17.875 9.078 1 84.94 177 THR B O 1
ATOM 4188 N N . ASP B 1 178 ? -12.031 16.641 7.242 1 84.94 178 ASP B N 1
ATOM 4189 C CA . ASP B 1 178 ? -12.289 15.414 8.008 1 84.94 178 ASP B CA 1
ATOM 4190 C C . ASP B 1 178 ? -11.102 15.07 8.898 1 84.94 178 ASP B C 1
ATOM 4192 O O . ASP B 1 178 ? -11.289 14.672 10.055 1 84.94 178 ASP B O 1
ATOM 4196 N N . HIS B 1 179 ? -9.969 15.164 8.359 1 84.94 179 HIS B N 1
ATOM 4197 C CA . HIS B 1 179 ? -8.766 14.906 9.148 1 84.94 179 HIS B CA 1
ATOM 4198 C C . HIS B 1 179 ? -8.656 15.875 10.32 1 84.94 179 HIS B C 1
ATOM 4200 O O . HIS B 1 179 ? -8.266 15.484 11.422 1 84.94 179 HIS B O 1
ATOM 4206 N N . SER B 1 180 ? -9.031 17.078 10.117 1 85.62 180 SER B N 1
ATOM 4207 C CA . SER B 1 180 ? -8.969 18.109 11.148 1 85.62 180 SER B CA 1
ATOM 4208 C C . SER B 1 180 ? -9.953 17.812 12.273 1 85.62 180 SER B C 1
ATOM 4210 O O . SER B 1 180 ? -9.648 18.016 13.453 1 85.62 180 SER B O 1
ATOM 4212 N N . HIS B 1 181 ? -11.102 17.375 11.891 1 80.69 181 HIS B N 1
ATOM 4213 C CA . HIS B 1 181 ? -12.109 17.094 12.906 1 80.69 181 HIS B CA 1
ATOM 4214 C C . HIS B 1 181 ? -11.594 16.094 13.93 1 80.69 181 HIS B C 1
ATOM 4216 O O . HIS B 1 181 ? -11.789 16.266 15.133 1 80.69 181 HIS B O 1
ATOM 4222 N N . GLN B 1 182 ? -10.977 15.148 13.453 1 77.88 182 GLN B N 1
ATOM 4223 C CA . GLN B 1 182 ? -10.438 14.133 14.352 1 77.88 182 GLN B CA 1
ATOM 4224 C C . GLN B 1 182 ? -9.305 14.695 15.211 1 77.88 182 GLN B C 1
ATOM 4226 O O . GLN B 1 182 ? -9.273 14.477 16.422 1 77.88 182 GLN B O 1
ATOM 4231 N N . LEU B 1 183 ? -8.461 15.414 14.68 1 86.88 183 LEU B N 1
ATOM 4232 C CA . LEU B 1 183 ? -7.25 15.883 15.344 1 86.88 183 LEU B CA 1
ATOM 4233 C C . LEU B 1 183 ? -7.574 16.984 16.344 1 86.88 183 LEU B C 1
ATOM 4235 O O . LEU B 1 183 ? -6.941 17.062 17.406 1 86.88 183 LEU B O 1
ATOM 4239 N N . VAL B 1 184 ? -8.578 17.766 16.047 1 89.56 184 VAL B N 1
ATOM 4240 C CA . VAL B 1 184 ? -8.898 18.906 16.875 1 89.56 184 VAL B CA 1
ATOM 4241 C C . VAL B 1 184 ? -9.477 18.438 18.219 1 89.56 184 VAL B C 1
ATOM 4243 O O . VAL B 1 184 ? -9.156 19 19.266 1 89.56 184 VAL B O 1
ATOM 4246 N N . ASP B 1 185 ? -10.273 17.359 18.156 1 86.56 185 ASP B N 1
ATOM 4247 C CA . ASP B 1 185 ? -10.805 16.812 19.406 1 86.56 185 ASP B CA 1
ATOM 4248 C C . ASP B 1 185 ? -9.68 16.344 20.312 1 86.56 185 ASP B C 1
ATOM 4250 O O . ASP B 1 185 ? -9.695 16.609 21.516 1 86.56 185 ASP B O 1
ATOM 4254 N N . LEU B 1 186 ? -8.773 15.727 19.734 1 88.25 186 LEU B N 1
ATOM 4255 C CA . LEU B 1 186 ? -7.633 15.234 20.5 1 88.25 186 LEU B CA 1
ATOM 4256 C C . LEU B 1 186 ? -6.789 16.391 21.016 1 88.25 186 LEU B C 1
ATOM 4258 O O . LEU B 1 186 ? -6.32 16.344 22.156 1 88.25 186 LEU B O 1
ATOM 4262 N N . MET B 1 187 ? -6.594 17.344 20.25 1 94 187 MET B N 1
ATOM 4263 C CA . MET B 1 187 ? -5.801 18.516 20.609 1 94 187 MET B CA 1
ATOM 4264 C C . MET B 1 187 ? -6.449 19.281 21.766 1 94 187 MET B C 1
ATOM 4266 O O . MET B 1 187 ? -5.773 19.625 22.734 1 94 187 MET B O 1
ATOM 4270 N N . LEU B 1 188 ? -7.762 19.469 21.672 1 92.94 188 LEU B N 1
ATOM 4271 C CA . LEU B 1 188 ? -8.477 20.234 22.688 1 92.94 188 LEU B CA 1
ATOM 4272 C C . LEU B 1 188 ? -8.531 19.484 24.016 1 92.94 188 LEU B C 1
ATOM 4274 O O . LEU B 1 188 ? -8.602 20.094 25.078 1 92.94 188 LEU B O 1
ATOM 4278 N N . ALA B 1 189 ? -8.414 18.156 23.922 1 88.94 189 ALA B N 1
ATOM 4279 C CA . ALA B 1 189 ? -8.422 17.328 25.125 1 88.94 189 ALA B CA 1
ATOM 4280 C C . ALA B 1 189 ? -7.051 17.328 25.797 1 88.94 189 ALA B C 1
ATOM 4282 O O . ALA B 1 189 ? -6.953 17.156 27.016 1 88.94 189 ALA B O 1
ATOM 4283 N N . LYS B 1 190 ? -5.988 17.578 25.047 1 91.94 190 LYS B N 1
ATOM 4284 C CA . LYS B 1 190 ? -4.652 17.328 25.578 1 91.94 190 LYS B CA 1
ATOM 4285 C C . LYS B 1 190 ? -3.873 18.625 25.75 1 91.94 190 LYS B C 1
ATOM 4287 O O . LYS B 1 190 ? -2.893 18.672 26.5 1 91.94 190 LYS B O 1
ATOM 4292 N N . PHE B 1 191 ? -4.25 19.625 25.047 1 95.31 191 PHE B N 1
ATOM 4293 C CA . PHE B 1 191 ? -3.486 20.859 25.031 1 95.31 191 PHE B CA 1
ATOM 4294 C C . PHE B 1 191 ? -4.254 21.984 25.719 1 95.31 191 PHE B C 1
ATOM 4296 O O . PHE B 1 191 ? -5.395 22.281 25.344 1 95.31 191 PHE B O 1
ATOM 4303 N N . GLU B 1 192 ? -3.611 22.734 26.609 1 94.12 192 GLU B N 1
ATOM 4304 C CA . GLU B 1 192 ? -4.281 23.75 27.406 1 94.12 192 GLU B CA 1
ATOM 4305 C C . GLU B 1 192 ? -3.74 25.141 27.094 1 94.12 192 GLU B C 1
ATOM 4307 O O . GLU B 1 192 ? -4.098 26.109 27.766 1 94.12 192 GLU B O 1
ATOM 4312 N N . GLY B 1 193 ? -2.951 25.219 26.094 1 94.69 193 GLY B N 1
ATOM 4313 C CA . GLY B 1 193 ? -2.248 26.469 25.812 1 94.69 193 GLY B CA 1
ATOM 4314 C C . GLY B 1 193 ? -3.146 27.547 25.25 1 94.69 193 GLY B C 1
ATOM 4315 O O . GLY B 1 193 ? -2.729 28.703 25.109 1 94.69 193 GLY B O 1
ATOM 4316 N N . PHE B 1 194 ? -4.438 27.234 25.062 1 96.88 194 PHE B N 1
ATOM 4317 C CA . PHE B 1 194 ? -5.367 28.203 24.5 1 96.88 194 PHE B CA 1
ATOM 4318 C C . PHE B 1 194 ? -5.965 29.078 25.609 1 96.88 194 PHE B C 1
ATOM 4320 O O . PHE B 1 194 ? -6.551 30.125 25.328 1 96.88 194 PHE B O 1
ATOM 4327 N N . LYS B 1 195 ? -5.871 28.688 26.797 1 95.56 195 LYS B N 1
ATOM 4328 C CA . LYS B 1 195 ? -6.57 29.312 27.922 1 95.56 195 LYS B CA 1
ATOM 4329 C C . LYS B 1 195 ? -6.172 30.766 28.078 1 95.56 195 LYS B C 1
ATOM 4331 O O . LYS B 1 195 ? -6.996 31.609 28.453 1 95.56 195 LYS B O 1
ATOM 4336 N N . ASP B 1 196 ? -4.965 31.094 27.766 1 93.44 196 ASP B N 1
ATOM 4337 C CA . ASP B 1 196 ? -4.465 32.438 28.016 1 93.44 196 ASP B CA 1
ATOM 4338 C C . ASP B 1 196 ? -4.383 33.25 26.719 1 93.44 196 ASP B C 1
ATOM 4340 O O . ASP B 1 196 ? -3.779 34.312 26.688 1 93.44 196 ASP B O 1
ATOM 4344 N N . VAL B 1 197 ? -4.918 32.75 25.672 1 97.56 197 VAL B N 1
ATOM 4345 C CA . VAL B 1 197 ? -4.887 33.406 24.375 1 97.56 197 VAL B CA 1
ATOM 4346 C C . VAL B 1 197 ? -6.109 34.312 24.234 1 97.56 197 VAL B C 1
ATOM 4348 O O . VAL B 1 197 ? -7.223 33.938 24.578 1 97.56 197 VAL B O 1
ATOM 4351 N N . GLN B 1 198 ? -5.93 35.562 23.797 1 97.88 198 GLN B N 1
ATOM 4352 C CA . GLN B 1 198 ? -7.039 36.5 23.625 1 97.88 198 GLN B CA 1
ATOM 4353 C C . GLN B 1 198 ? -7.414 36.625 22.156 1 97.88 198 GLN B C 1
ATOM 4355 O O . GLN B 1 198 ? -8.594 36.594 21.797 1 97.88 198 GLN B O 1
ATOM 4360 N N . ARG B 1 199 ? -6.488 36.875 21.297 1 98.44 199 ARG B N 1
ATOM 4361 C CA . ARG B 1 199 ? -6.672 37 19.859 1 98.44 199 ARG B CA 1
ATOM 4362 C C . ARG B 1 199 ? -5.703 36.094 19.094 1 98.44 199 ARG B C 1
ATOM 4364 O O . ARG B 1 199 ? -4.488 36.156 19.312 1 98.44 199 ARG B O 1
ATOM 4371 N N . MET B 1 200 ? -6.234 35.219 18.266 1 98.69 200 MET B N 1
ATOM 4372 C CA . MET B 1 200 ? -5.398 34.219 17.594 1 98.69 200 MET B CA 1
ATOM 4373 C C . MET B 1 200 ? -5.738 34.125 16.125 1 98.69 200 MET B C 1
ATOM 4375 O O . MET B 1 200 ? -6.914 34.125 15.742 1 98.69 200 MET B O 1
ATOM 4379 N N . ALA B 1 201 ? -4.746 34.125 15.297 1 98.81 201 ALA B N 1
ATOM 4380 C CA . ALA B 1 201 ? -4.93 33.906 13.859 1 98.81 201 ALA B CA 1
ATOM 4381 C C . ALA B 1 201 ? -4.496 32.5 13.469 1 98.81 201 ALA B C 1
ATOM 4383 O O . ALA B 1 201 ? -3.396 32.062 13.828 1 98.81 201 ALA B O 1
ATOM 4384 N N . ASP B 1 202 ? -5.41 31.75 12.875 1 98.62 202 ASP B N 1
ATOM 4385 C CA . ASP B 1 202 ? -5.098 30.484 12.195 1 98.62 202 ASP B CA 1
ATOM 4386 C C . ASP B 1 202 ? -4.516 30.734 10.805 1 98.62 202 ASP B C 1
ATOM 4388 O O . ASP B 1 202 ? -5.25 31.031 9.867 1 98.62 202 ASP B O 1
ATOM 4392 N N . VAL B 1 203 ? -3.186 30.656 10.695 1 98.62 203 VAL B N 1
ATOM 4393 C CA . VAL B 1 203 ? -2.467 30.953 9.469 1 98.62 203 VAL B CA 1
ATOM 4394 C C . VAL B 1 203 ? -2.531 29.766 8.516 1 98.62 203 VAL B C 1
ATOM 4396 O O . VAL B 1 203 ? -2.072 28.672 8.852 1 98.62 203 VAL B O 1
ATOM 4399 N N . GLY B 1 204 ? -3.039 29.984 7.32 1 96.19 204 GLY B N 1
ATOM 4400 C CA . GLY B 1 204 ? -3.346 28.859 6.434 1 96.19 204 GLY B CA 1
ATOM 4401 C C . GLY B 1 204 ? -4.527 28.031 6.902 1 96.19 204 GLY B C 1
ATOM 4402 O O . GLY B 1 204 ? -4.508 26.812 6.812 1 96.19 204 GLY B O 1
ATOM 4403 N N . GLY B 1 205 ? -5.543 28.656 7.391 1 95.62 205 GLY B N 1
ATOM 4404 C CA . GLY B 1 205 ? -6.609 27.984 8.117 1 95.62 205 GLY B CA 1
ATOM 4405 C C . GLY B 1 205 ? -7.676 27.406 7.215 1 95.62 205 GLY B C 1
ATOM 4406 O O . GLY B 1 205 ? -8.609 26.75 7.688 1 95.62 205 GLY B O 1
ATOM 4407 N N . GLY B 1 206 ? -7.555 27.625 5.895 1 92.62 206 GLY B N 1
ATOM 4408 C CA . GLY B 1 206 ? -8.547 27.109 4.973 1 92.62 206 GLY B CA 1
ATOM 4409 C C . GLY B 1 206 ? -9.906 27.766 5.133 1 92.62 206 GLY B C 1
ATOM 4410 O O . GLY B 1 206 ? -10.023 28.984 5.129 1 92.62 206 GLY B O 1
ATOM 4411 N N . VAL B 1 207 ? -10.891 26.891 5.391 1 91.25 207 VAL B N 1
ATOM 4412 C CA . VAL B 1 207 ? -12.242 27.422 5.484 1 91.25 207 VAL B CA 1
ATOM 4413 C C . VAL B 1 207 ? -12.586 27.703 6.945 1 91.25 207 VAL B C 1
ATOM 4415 O O . VAL B 1 207 ? -13.75 27.938 7.281 1 91.25 207 VAL B O 1
ATOM 4418 N N . GLY B 1 208 ? -11.633 27.578 7.832 1 94.5 208 GLY B N 1
ATOM 4419 C CA . GLY B 1 208 ? -11.789 28.062 9.195 1 94.5 208 GLY B CA 1
ATOM 4420 C C . GLY B 1 208 ? -12.344 27 10.133 1 94.5 208 GLY B C 1
ATOM 4421 O O . GLY B 1 208 ? -12.836 27.312 11.219 1 94.5 208 GLY B O 1
ATOM 4422 N N . THR B 1 209 ? -12.242 25.734 9.766 1 90.88 209 THR B N 1
ATOM 4423 C CA . THR B 1 209 ? -12.797 24.656 10.578 1 90.88 209 THR B CA 1
ATOM 4424 C C . THR B 1 209 ? -12.102 24.578 11.93 1 90.88 209 THR B C 1
ATOM 4426 O O . THR B 1 209 ? -12.75 24.531 12.969 1 90.88 209 THR B O 1
ATOM 4429 N N . THR B 1 210 ? -10.828 24.562 11.953 1 95.38 210 THR B N 1
ATOM 4430 C CA . THR B 1 210 ? -10.062 24.359 13.18 1 95.38 210 THR B CA 1
ATOM 4431 C C . THR B 1 210 ? -10.219 25.547 14.117 1 95.38 210 THR B C 1
ATOM 4433 O O . THR B 1 210 ? -10.516 25.375 15.305 1 95.38 210 THR B O 1
ATOM 4436 N N . ILE B 1 211 ? -10.047 26.75 13.633 1 97.44 211 ILE B N 1
ATOM 4437 C CA . ILE B 1 211 ? -10.156 27.938 14.477 1 97.44 211 ILE B CA 1
ATOM 4438 C C . ILE B 1 211 ? -11.586 28.062 14.992 1 97.44 211 ILE B C 1
ATOM 4440 O O . ILE B 1 211 ? -11.805 28.516 16.125 1 97.44 211 ILE B O 1
ATOM 4444 N N . GLY B 1 212 ? -12.539 27.703 14.133 1 95.94 212 GLY B N 1
ATOM 4445 C CA . GLY B 1 212 ? -13.922 27.688 14.594 1 95.94 212 GLY B CA 1
ATOM 4446 C C . GLY B 1 212 ? -14.141 26.797 15.797 1 95.94 212 GLY B C 1
ATOM 4447 O O . GLY B 1 212 ? -14.789 27.188 16.766 1 95.94 212 GLY B O 1
ATOM 4448 N N . ARG B 1 213 ? -13.594 25.625 15.766 1 93.69 213 ARG B N 1
ATOM 4449 C CA . ARG B 1 213 ? -13.734 24.672 16.859 1 93.69 213 ARG B CA 1
ATOM 4450 C C . ARG B 1 213 ? -13.008 25.141 18.109 1 93.69 213 ARG B C 1
ATOM 4452 O O . ARG B 1 213 ? -13.477 24.906 19.219 1 93.69 213 ARG B O 1
ATOM 4459 N N . ILE B 1 214 ? -11.852 25.75 17.953 1 96.62 214 ILE B N 1
ATOM 4460 C CA . ILE B 1 214 ? -11.102 26.266 19.094 1 96.62 214 ILE B CA 1
ATOM 4461 C C . ILE B 1 214 ? -11.906 27.375 19.781 1 96.62 214 ILE B C 1
ATOM 4463 O O . ILE B 1 214 ? -12.039 27.375 21 1 96.62 214 ILE B O 1
ATOM 4467 N N . VAL B 1 215 ? -12.5 28.25 18.984 1 97.44 215 VAL B N 1
ATOM 4468 C CA . VAL B 1 215 ? -13.25 29.391 19.516 1 97.44 215 VAL B CA 1
ATOM 4469 C C . VAL B 1 215 ? -14.531 28.891 20.188 1 97.44 215 VAL B C 1
ATOM 4471 O O . VAL B 1 215 ? -14.984 29.453 21.188 1 97.44 215 VAL B O 1
ATOM 4474 N N . GLU B 1 216 ? -15.086 27.844 19.641 1 95.06 216 GLU B N 1
ATOM 4475 C CA . GLU B 1 216 ? -16.25 27.234 20.281 1 95.06 216 GLU B CA 1
ATOM 4476 C C . GLU B 1 216 ? -15.914 26.75 21.688 1 95.06 216 GLU B C 1
ATOM 4478 O O . GLU B 1 216 ? -16.719 26.891 22.609 1 95.06 216 GLU B O 1
ATOM 4483 N N . GLN B 1 217 ? -14.797 26.188 21.906 1 94.38 217 GLN B N 1
ATOM 4484 C CA . GLN B 1 217 ? -14.367 25.672 23.203 1 94.38 217 GLN B CA 1
ATOM 4485 C C . GLN B 1 217 ? -13.867 26.812 24.094 1 94.38 217 GLN B C 1
ATOM 4487 O O . GLN B 1 217 ? -13.984 26.734 25.312 1 94.38 217 GLN B O 1
ATOM 4492 N N . TYR B 1 218 ? -13.289 27.797 23.438 1 97.12 218 TYR B N 1
ATOM 4493 C CA . TYR B 1 218 ? -12.766 28.953 24.141 1 97.12 218 TYR B CA 1
ATOM 4494 C C . TYR B 1 218 ? -13.383 30.234 23.609 1 97.12 218 TYR B C 1
ATOM 4496 O O . TYR B 1 218 ? -12.711 31.016 22.922 1 97.12 218 TYR B O 1
ATOM 4504 N N . PRO B 1 219 ? -14.523 30.562 24.031 1 96.94 219 PRO B N 1
ATOM 4505 C CA . PRO B 1 219 ? -15.289 31.656 23.422 1 96.94 219 PRO B CA 1
ATOM 4506 C C . PRO B 1 219 ? -14.664 33.031 23.688 1 96.94 219 PRO B C 1
ATOM 4508 O O . PRO B 1 219 ? -15.039 34 23.047 1 96.94 219 PRO B O 1
ATOM 4511 N N . HIS B 1 220 ? -13.844 33.062 24.656 1 97.56 220 HIS B N 1
ATOM 4512 C CA . HIS B 1 220 ? -13.195 34.344 24.938 1 97.56 220 HIS B CA 1
ATOM 4513 C C . HIS B 1 220 ? -12.164 34.688 23.875 1 97.56 220 HIS B C 1
ATOM 4515 O O . HIS B 1 220 ? -11.727 35.812 23.766 1 97.56 220 HIS B O 1
ATOM 4521 N N . ILE B 1 221 ? -11.719 33.75 23.062 1 98.25 221 ILE B N 1
ATOM 4522 C CA . ILE B 1 221 ? -10.719 33.969 22.016 1 98.25 221 ILE B CA 1
ATOM 4523 C C . ILE B 1 221 ? -11.367 34.656 20.812 1 98.25 221 ILE B C 1
ATOM 4525 O O . ILE B 1 221 ? -12.391 34.188 20.312 1 98.25 221 ILE B O 1
ATOM 4529 N N . GLN B 1 222 ? -10.828 35.812 20.453 1 98.38 222 GLN B N 1
ATOM 4530 C CA . GLN B 1 222 ? -11.141 36.375 19.141 1 98.38 222 GLN B CA 1
ATOM 4531 C C . GLN B 1 222 ? -10.352 35.688 18.031 1 98.38 222 GLN B C 1
ATOM 4533 O O . GLN B 1 222 ? -9.141 35.875 17.922 1 98.38 222 GLN B O 1
ATOM 4538 N N . GLY B 1 223 ? -11.055 34.938 17.219 1 98.5 223 GLY B N 1
ATOM 4539 C CA . GLY B 1 223 ? -10.391 34.125 16.203 1 98.5 223 GLY B CA 1
ATOM 4540 C C . GLY B 1 223 ? -10.297 34.812 14.852 1 98.5 223 GLY B C 1
ATOM 4541 O O . GLY B 1 223 ? -11.227 35.5 14.445 1 98.5 223 GLY B O 1
ATOM 4542 N N . ILE B 1 224 ? -9.203 34.625 14.164 1 98.75 224 ILE B N 1
ATOM 4543 C CA . ILE B 1 224 ? -9 35.062 12.781 1 98.75 224 ILE B CA 1
ATOM 4544 C C . ILE B 1 224 ? -8.641 33.844 11.922 1 98.75 224 ILE B C 1
ATOM 4546 O O . ILE B 1 224 ? -7.754 33.062 12.266 1 98.75 224 ILE B O 1
ATOM 4550 N N . ASN B 1 225 ? -9.375 33.594 10.891 1 98.62 225 ASN B N 1
ATOM 4551 C CA . ASN B 1 225 ? -8.977 32.656 9.844 1 98.62 225 ASN B CA 1
ATOM 4552 C C . ASN B 1 225 ? -8.25 33.375 8.711 1 98.62 225 ASN B C 1
ATOM 4554 O O . ASN B 1 225 ? -8.828 34.25 8.039 1 98.62 225 ASN B O 1
ATOM 4558 N N . PHE B 1 226 ? -7.012 33.062 8.531 1 98.62 226 PHE B N 1
ATOM 4559 C CA . PHE B 1 226 ? -6.16 33.75 7.574 1 98.62 226 PHE B CA 1
ATOM 4560 C C . PHE B 1 226 ? -5.688 32.812 6.477 1 98.62 226 PHE B C 1
ATOM 4562 O O . PHE B 1 226 ? -4.988 31.828 6.75 1 98.62 226 PHE B O 1
ATOM 4569 N N . ASP B 1 227 ? -6.039 33.031 5.258 1 96.56 227 ASP B N 1
ATOM 4570 C CA . ASP B 1 227 ? -5.645 32.219 4.105 1 96.56 227 ASP B CA 1
ATOM 4571 C C . ASP B 1 227 ? -5.688 33.062 2.82 1 96.56 227 ASP B C 1
ATOM 4573 O O . ASP B 1 227 ? -5.969 34.25 2.854 1 96.56 227 ASP B O 1
ATOM 4577 N N . LEU B 1 228 ? -5.336 32.469 1.741 1 93.81 228 LEU B N 1
ATOM 4578 C CA . LEU B 1 228 ? -5.336 33.125 0.442 1 93.81 228 LEU B CA 1
ATOM 4579 C C . LEU B 1 228 ? -6.734 33.625 0.08 1 93.81 228 LEU B C 1
ATOM 4581 O O . LEU B 1 228 ? -7.73 33.031 0.525 1 93.81 228 LEU B O 1
ATOM 4585 N N . PRO B 1 229 ? -6.812 34.625 -0.794 1 93.62 229 PRO B N 1
ATOM 4586 C CA . PRO B 1 229 ? -8.102 35.219 -1.152 1 93.62 229 PRO B CA 1
ATOM 4587 C C . PRO B 1 229 ? -9.086 34.188 -1.733 1 93.62 229 PRO B C 1
ATOM 4589 O O . PRO B 1 229 ? -10.258 34.188 -1.355 1 93.62 229 PRO B O 1
ATOM 4592 N N . HIS B 1 230 ? -8.625 33.344 -2.555 1 87.88 230 HIS B N 1
ATOM 4593 C CA . HIS B 1 230 ? -9.531 32.406 -3.225 1 87.88 230 HIS B CA 1
ATOM 4594 C C . HIS B 1 230 ? -10.055 31.344 -2.256 1 87.88 230 HIS B C 1
ATOM 4596 O O . HIS B 1 230 ? -11.117 30.766 -2.488 1 87.88 230 HIS B O 1
ATOM 4602 N N . VAL B 1 231 ? -9.336 31.141 -1.204 1 89.94 231 VAL B N 1
ATOM 4603 C CA . VAL B 1 231 ? -9.773 30.188 -0.188 1 89.94 231 VAL B CA 1
ATOM 4604 C C . VAL B 1 231 ? -10.805 30.844 0.727 1 89.94 231 VAL B C 1
ATOM 4606 O O . VAL B 1 231 ? -11.867 30.266 0.982 1 89.94 231 VAL B O 1
ATOM 4609 N N . ILE B 1 232 ? -10.523 32.062 1.16 1 94.12 232 ILE B N 1
ATOM 4610 C CA . ILE B 1 232 ? -11.359 32.812 2.09 1 94.12 232 ILE B CA 1
ATOM 4611 C C . ILE B 1 232 ? -12.719 33.094 1.449 1 94.12 232 ILE B C 1
ATOM 4613 O O . ILE B 1 232 ? -13.742 33.125 2.135 1 94.12 232 ILE B O 1
ATOM 4617 N N . ALA B 1 233 ? -12.719 33.188 0.131 1 90.31 233 ALA B N 1
ATOM 4618 C CA . ALA B 1 233 ? -13.945 33.5 -0.604 1 90.31 233 ALA B CA 1
ATOM 4619 C C . ALA B 1 233 ? -14.992 32.406 -0.398 1 90.31 233 ALA B C 1
ATOM 4621 O O . ALA B 1 233 ? -16.188 32.656 -0.501 1 90.31 233 ALA B O 1
ATOM 4622 N N . HIS B 1 234 ? -14.531 31.234 -0.007 1 86.75 234 HIS B N 1
ATOM 4623 C CA . HIS B 1 234 ? -15.43 30.094 0.128 1 86.75 234 HIS B CA 1
ATOM 4624 C C . HIS B 1 234 ? -15.625 29.719 1.591 1 86.75 234 HIS B C 1
ATOM 4626 O O . HIS B 1 234 ? -16.281 28.719 1.896 1 86.75 234 HIS B O 1
ATOM 4632 N N . ALA B 1 235 ? -15.086 30.484 2.479 1 93.44 235 ALA B N 1
ATOM 4633 C CA . ALA B 1 235 ? -15.156 30.141 3.895 1 93.44 235 ALA B CA 1
ATOM 4634 C C . ALA B 1 235 ? -16.516 30.516 4.484 1 93.44 235 ALA B C 1
ATOM 4636 O O . ALA B 1 235 ? -16.984 31.641 4.293 1 93.44 235 ALA B O 1
ATOM 4637 N N . PRO B 1 236 ? -17.141 29.641 5.137 1 94.5 236 PRO B N 1
ATOM 4638 C CA . PRO B 1 236 ? -18.422 29.969 5.766 1 94.5 236 PRO B CA 1
ATOM 4639 C C . PRO B 1 236 ? -18.281 30.891 6.965 1 94.5 236 PRO B C 1
ATOM 4641 O O . PRO B 1 236 ? -17.25 30.875 7.645 1 94.5 236 PRO B O 1
ATOM 4644 N N . GLN B 1 237 ? -19.344 31.625 7.188 1 95.44 237 GLN B N 1
ATOM 4645 C CA . GLN B 1 237 ? -19.344 32.469 8.383 1 95.44 237 GLN B CA 1
ATOM 4646 C C . GLN B 1 237 ? -19.328 31.594 9.648 1 95.44 237 GLN B C 1
ATOM 4648 O O . GLN B 1 237 ? -20 30.562 9.711 1 95.44 237 GLN B O 1
ATOM 4653 N N . ARG B 1 238 ? -18.531 32 10.602 1 95.06 238 ARG B N 1
ATOM 4654 C CA . ARG B 1 238 ? -18.406 31.344 11.891 1 95.06 238 ARG B CA 1
ATOM 4655 C C . ARG B 1 238 ? -18.422 32.344 13.031 1 95.06 238 ARG B C 1
ATOM 4657 O O . ARG B 1 238 ? -17.719 33.375 12.977 1 95.06 238 ARG B O 1
ATOM 4664 N N . GLU B 1 239 ? -19.234 32.031 14.016 1 95.12 239 GLU B N 1
ATOM 4665 C CA . GLU B 1 239 ? -19.297 32.938 15.164 1 95.12 239 GLU B CA 1
ATOM 4666 C C . GLU B 1 239 ? -17.938 33.094 15.828 1 95.12 239 GLU B C 1
ATOM 4668 O O . GLU B 1 239 ? -17.266 32.094 16.094 1 95.12 239 GLU B O 1
ATOM 4673 N N . GLY B 1 240 ? -17.547 34.281 16.016 1 97.06 240 GLY B N 1
ATOM 4674 C CA . GLY B 1 240 ? -16.312 34.562 16.75 1 97.06 240 GLY B CA 1
ATOM 4675 C C . GLY B 1 240 ? -15.078 34.469 15.867 1 97.06 240 GLY B C 1
ATOM 4676 O O . GLY B 1 240 ? -13.953 34.656 16.344 1 97.06 240 GLY B O 1
ATOM 4677 N N . VAL B 1 241 ? -15.273 34.25 14.57 1 98.31 241 VAL B N 1
ATOM 4678 C CA . VAL B 1 241 ? -14.133 34.125 13.664 1 98.31 241 VAL B CA 1
ATOM 4679 C C . VAL B 1 241 ? -14.219 35.156 12.555 1 98.31 241 VAL B C 1
ATOM 4681 O O . VAL B 1 241 ? -15.25 35.281 11.891 1 98.31 241 VAL B O 1
ATOM 4684 N N . GLU B 1 242 ? -13.234 35.938 12.438 1 98.25 242 GLU B N 1
ATOM 4685 C CA . GLU B 1 242 ? -13.086 36.844 11.312 1 98.25 242 GLU B CA 1
ATOM 4686 C C . GLU B 1 242 ? -12.227 36.25 10.211 1 98.25 242 GLU B C 1
ATOM 4688 O O . GLU B 1 242 ? -11.148 35.719 10.477 1 98.25 242 GLU B O 1
ATOM 4693 N N . HIS B 1 243 ? -12.719 36.281 8.961 1 98.31 243 HIS B N 1
ATOM 4694 C CA . HIS B 1 243 ? -11.945 35.812 7.824 1 98.31 243 HIS B CA 1
ATOM 4695 C C . HIS B 1 243 ? -11.133 36.938 7.195 1 98.31 243 HIS B C 1
ATOM 4697 O O . HIS B 1 243 ? -11.695 37.938 6.789 1 98.31 243 HIS B O 1
ATOM 4703 N N . ILE B 1 244 ? -9.883 36.781 7.102 1 98.19 244 ILE B N 1
ATOM 4704 C CA . ILE B 1 244 ? -8.992 37.781 6.512 1 98.19 244 ILE B CA 1
ATOM 4705 C C . ILE B 1 244 ? -8.164 37.156 5.398 1 98.19 244 ILE B C 1
ATOM 4707 O O . ILE B 1 244 ? -7.566 36.094 5.594 1 98.19 244 ILE B O 1
ATOM 4711 N N . ALA B 1 245 ? -8.156 37.719 4.199 1 97.69 245 ALA B N 1
ATOM 4712 C CA . ALA B 1 245 ? -7.391 37.219 3.059 1 97.69 245 ALA B CA 1
ATOM 4713 C C . ALA B 1 245 ? -5.977 37.781 3.055 1 97.69 245 ALA B C 1
ATOM 4715 O O . ALA B 1 245 ? -5.77 38.938 3.369 1 97.69 245 ALA B O 1
ATOM 4716 N N . GLY B 1 246 ? -5.008 36.906 2.805 1 97.19 246 GLY B N 1
ATOM 4717 C CA . GLY B 1 246 ? -3.619 37.344 2.682 1 97.19 246 GLY B CA 1
ATOM 4718 C C . GLY B 1 246 ? -2.668 36.188 2.428 1 97.19 246 GLY B C 1
ATOM 4719 O O . GLY B 1 246 ? -3.096 35.031 2.316 1 97.19 246 GLY B O 1
ATOM 4720 N N . ASP B 1 247 ? -1.408 36.531 2.264 1 96.94 247 ASP B N 1
ATOM 4721 C CA . ASP B 1 247 ? -0.334 35.594 1.988 1 96.94 247 ASP B CA 1
ATOM 4722 C C . ASP B 1 247 ? 0.634 35.5 3.166 1 96.94 247 ASP B C 1
ATOM 4724 O O . ASP B 1 247 ? 1.333 36.469 3.477 1 96.94 247 ASP B O 1
ATOM 4728 N N . MET B 1 248 ? 0.717 34.312 3.754 1 97.44 248 MET B N 1
ATOM 4729 C CA . MET B 1 248 ? 1.502 34.125 4.969 1 97.44 248 MET B CA 1
ATOM 4730 C C . MET B 1 248 ? 2.979 34.406 4.715 1 97.44 248 MET B C 1
ATOM 4732 O O . MET B 1 248 ? 3.746 34.625 5.656 1 97.44 248 MET B O 1
ATOM 4736 N N . PHE B 1 249 ? 3.41 34.312 3.465 1 96.75 249 PHE B N 1
ATOM 4737 C CA . PHE B 1 249 ? 4.805 34.562 3.123 1 96.75 249 PHE B CA 1
ATOM 4738 C C . PHE B 1 249 ? 5.105 36.062 3.129 1 96.75 249 PHE B C 1
ATOM 4740 O O . PHE B 1 249 ? 6.266 36.469 3.227 1 96.75 249 PHE B O 1
ATOM 4747 N N . GLU B 1 250 ? 4.09 36.844 2.984 1 97.38 250 GLU B N 1
ATOM 4748 C CA . GLU B 1 250 ? 4.246 38.281 2.99 1 97.38 250 GLU B CA 1
ATOM 4749 C C . GLU B 1 250 ? 4.074 38.844 4.398 1 97.38 250 GLU B C 1
ATOM 4751 O O . GLU B 1 250 ? 4.941 39.594 4.891 1 97.38 250 GLU B O 1
ATOM 4756 N N . SER B 1 251 ? 2.975 38.594 4.953 1 97.38 251 SER B N 1
ATOM 4757 C CA . SER B 1 251 ? 2.688 39.062 6.309 1 97.38 251 SER B CA 1
ATOM 4758 C C . SER B 1 251 ? 1.55 38.25 6.93 1 97.38 251 SER B C 1
ATOM 4760 O O . SER B 1 251 ? 0.882 37.469 6.242 1 97.38 251 SER B O 1
ATOM 4762 N N . VAL B 1 252 ? 1.409 38.406 8.258 1 98.44 252 VAL B N 1
ATOM 4763 C CA . VAL B 1 252 ? 0.288 37.844 9 1 98.44 252 VAL B CA 1
ATOM 4764 C C . VAL B 1 252 ? -0.472 38.969 9.727 1 98.44 252 VAL B C 1
ATOM 4766 O O . VAL B 1 252 ? 0.038 40.062 9.875 1 98.44 252 VAL B O 1
ATOM 4769 N N . PRO B 1 253 ? -1.717 38.625 10.102 1 97.81 253 PRO B N 1
ATOM 4770 C CA . PRO B 1 253 ? -2.506 39.656 10.758 1 97.81 253 PRO B CA 1
ATOM 4771 C C . PRO B 1 253 ? -1.842 40.219 12.016 1 97.81 253 PRO B C 1
ATOM 4773 O O . PRO B 1 253 ? -1.272 39.438 12.797 1 97.81 253 PRO B O 1
ATOM 4776 N N . PRO B 1 254 ? -2.014 41.531 12.242 1 95.12 254 PRO B N 1
ATOM 4777 C CA . PRO B 1 254 ? -1.415 42.156 13.438 1 95.12 254 PRO B CA 1
ATOM 4778 C C . PRO B 1 254 ? -2.273 41.969 14.688 1 95.12 254 PRO B C 1
ATOM 4780 O O . PRO B 1 254 ? -3.395 41.438 14.602 1 95.12 254 PRO B O 1
ATOM 4783 N N . ASP B 1 255 ? -1.7 42.281 15.805 1 95.31 255 ASP B N 1
ATOM 4784 C CA . ASP B 1 255 ? -2.375 42.406 17.094 1 95.31 255 ASP B CA 1
ATOM 4785 C C . ASP B 1 255 ? -2.904 41.062 17.578 1 95.31 255 ASP B C 1
ATOM 4787 O O . ASP B 1 255 ? -4.012 41 18.109 1 95.31 255 ASP B O 1
ATOM 4791 N N . CYS B 1 256 ? -2.279 40.031 17.188 1 98.12 256 CYS B N 1
ATOM 4792 C CA . CYS B 1 256 ? -2.553 38.719 17.75 1 98.12 256 CYS B CA 1
ATOM 4793 C C . CYS B 1 256 ? -1.557 38.344 18.844 1 98.12 256 CYS B C 1
ATOM 4795 O O . CYS B 1 256 ? -0.389 38.75 18.781 1 98.12 256 CYS B O 1
ATOM 4797 N N . ASP B 1 257 ? -2.057 37.656 19.828 1 97.88 257 ASP B N 1
ATOM 4798 C CA . ASP B 1 257 ? -1.115 37.219 20.844 1 97.88 257 ASP B CA 1
ATOM 4799 C C . ASP B 1 257 ? -0.735 35.75 20.625 1 97.88 257 ASP B C 1
ATOM 4801 O O . ASP B 1 257 ? 0.101 35.219 21.359 1 97.88 257 ASP B O 1
ATOM 4805 N N . ALA B 1 258 ? -1.32 35.125 19.625 1 98.69 258 ALA B N 1
ATOM 4806 C CA . ALA B 1 258 ? -0.92 33.781 19.219 1 98.69 258 ALA B CA 1
ATOM 4807 C C . ALA B 1 258 ? -1.188 33.531 17.734 1 98.69 258 ALA B C 1
ATOM 4809 O O . ALA B 1 258 ? -2.154 34.062 17.188 1 98.69 258 ALA B O 1
ATOM 4810 N N . PHE B 1 259 ? -0.341 32.812 17.109 1 98.81 259 PHE B N 1
ATOM 4811 C CA . PHE B 1 259 ? -0.562 32.281 15.773 1 98.81 259 PHE B CA 1
ATOM 4812 C C . PHE B 1 259 ? -0.645 30.766 15.805 1 98.81 259 PHE B C 1
ATOM 4814 O O . PHE B 1 259 ? 0.109 30.125 16.531 1 98.81 259 PHE B O 1
ATOM 4821 N N . PHE B 1 260 ? -1.582 30.234 15.109 1 98.69 260 PHE B N 1
ATOM 4822 C CA . PHE B 1 260 ? -1.828 28.797 15.008 1 98.69 260 PHE B CA 1
ATOM 4823 C C . PHE B 1 260 ? -1.547 28.312 13.594 1 98.69 260 PHE B C 1
ATOM 4825 O O . PHE B 1 260 ? -2.047 28.875 12.617 1 98.69 260 PHE B O 1
ATOM 4832 N N . LEU B 1 261 ? -0.662 27.328 13.43 1 98.38 261 LEU B N 1
ATOM 4833 C CA . LEU B 1 261 ? -0.331 26.719 12.141 1 98.38 261 LEU B CA 1
ATOM 4834 C C . LEU B 1 261 ? -0.499 25.203 12.203 1 98.38 261 LEU B C 1
ATOM 4836 O O . LEU B 1 261 ? 0.303 24.5 12.828 1 98.38 261 LEU B O 1
ATOM 4840 N N . LYS B 1 262 ? -1.507 24.688 11.602 1 97.31 262 LYS B N 1
ATOM 4841 C CA . LYS B 1 262 ? -1.738 23.25 11.555 1 97.31 262 LYS B CA 1
ATOM 4842 C C . LYS B 1 262 ? -1.481 22.688 10.164 1 97.31 262 LYS B C 1
ATOM 4844 O O . LYS B 1 262 ? -2.131 23.094 9.195 1 97.31 262 LYS B O 1
ATOM 4849 N N . ASN B 1 263 ? -0.537 21.734 10.07 1 95.5 263 ASN B N 1
ATOM 4850 C CA . ASN B 1 263 ? -0.212 21.109 8.789 1 95.5 263 ASN B CA 1
ATOM 4851 C C . ASN B 1 263 ? 0.188 22.141 7.742 1 95.5 263 ASN B C 1
ATOM 4853 O O . ASN B 1 263 ? -0.314 22.109 6.617 1 95.5 263 ASN B O 1
ATOM 4857 N N . ILE B 1 264 ? 0.981 23.094 8.156 1 96.38 264 ILE B N 1
ATOM 4858 C CA . ILE B 1 264 ? 1.444 24.156 7.266 1 96.38 264 ILE B CA 1
ATOM 4859 C C . ILE B 1 264 ? 2.941 24 7.012 1 96.38 264 ILE B C 1
ATOM 4861 O O . ILE B 1 264 ? 3.385 23.969 5.863 1 96.38 264 ILE B O 1
ATOM 4865 N N . ILE B 1 265 ? 3.689 23.828 8.086 1 96.94 265 ILE B N 1
ATOM 4866 C CA . ILE B 1 265 ? 5.145 23.875 8.016 1 96.94 265 ILE B CA 1
ATOM 4867 C C . ILE B 1 265 ? 5.664 22.703 7.184 1 96.94 265 ILE B C 1
ATOM 4869 O O . ILE B 1 265 ? 6.629 22.859 6.43 1 96.94 265 ILE B O 1
ATOM 4873 N N . HIS B 1 266 ? 5.031 21.578 7.258 1 96.31 266 HIS B N 1
ATOM 4874 C CA . HIS B 1 266 ? 5.512 20.391 6.547 1 96.31 266 HIS B CA 1
ATOM 4875 C C . HIS B 1 266 ? 5.332 20.547 5.039 1 96.31 266 HIS B C 1
ATOM 4877 O O . HIS B 1 266 ? 5.875 19.766 4.262 1 96.31 266 HIS B O 1
ATOM 4883 N N . ASP B 1 267 ? 4.66 21.578 4.586 1 94.56 267 ASP B N 1
ATOM 4884 C CA . ASP B 1 267 ? 4.395 21.766 3.162 1 94.56 267 ASP B CA 1
ATOM 4885 C C . ASP B 1 267 ? 5.562 22.453 2.465 1 94.56 267 ASP B C 1
ATOM 4887 O O . ASP B 1 267 ? 5.641 22.469 1.235 1 94.56 267 ASP B O 1
ATOM 4891 N N . TRP B 1 268 ? 6.496 23 3.262 1 94 268 TRP B N 1
ATOM 4892 C CA . TRP B 1 268 ? 7.473 23.922 2.676 1 94 268 TRP B CA 1
ATOM 4893 C C . TRP B 1 268 ? 8.883 23.562 3.129 1 94 268 TRP B C 1
ATOM 4895 O O . TRP B 1 268 ? 9.07 22.844 4.105 1 94 268 TRP B O 1
ATOM 4905 N N . ASP B 1 269 ? 9.836 24.125 2.387 1 92 269 ASP B N 1
ATOM 4906 C CA . ASP B 1 269 ? 11.227 23.922 2.781 1 92 269 ASP B CA 1
ATOM 4907 C C . ASP B 1 269 ? 11.602 24.844 3.949 1 92 269 ASP B C 1
ATOM 4909 O O . ASP B 1 269 ? 10.773 25.625 4.422 1 92 269 ASP B O 1
ATOM 4913 N N . ASP B 1 270 ? 12.805 24.734 4.426 1 94.31 270 ASP B N 1
ATOM 4914 C CA . ASP B 1 270 ? 13.219 25.453 5.633 1 94.31 270 ASP B CA 1
ATOM 4915 C C . ASP B 1 270 ? 13.273 26.953 5.398 1 94.31 270 ASP B C 1
ATOM 4917 O O . ASP B 1 270 ? 12.938 27.734 6.285 1 94.31 270 ASP B O 1
ATOM 4921 N N . GLU B 1 271 ? 13.688 27.328 4.238 1 95.12 271 GLU B N 1
ATOM 4922 C CA . GLU B 1 271 ? 13.789 28.75 3.945 1 95.12 271 GLU B CA 1
ATOM 4923 C C . GLU B 1 271 ? 12.422 29.422 4.016 1 95.12 271 GLU B C 1
ATOM 4925 O O . GLU B 1 271 ? 12.273 30.469 4.656 1 95.12 271 GLU B O 1
ATOM 4930 N N . LEU B 1 272 ? 11.469 28.844 3.387 1 95.5 272 LEU B N 1
ATOM 4931 C CA . LEU B 1 272 ? 10.109 29.391 3.396 1 95.5 272 LEU B CA 1
ATOM 4932 C C . LEU B 1 272 ? 9.5 29.297 4.789 1 95.5 272 LEU B C 1
ATOM 4934 O O . LEU B 1 272 ? 8.766 30.188 5.211 1 95.5 272 LEU B O 1
ATOM 4938 N N . ASN B 1 273 ? 9.812 28.25 5.496 1 97.5 273 ASN B N 1
ATOM 4939 C CA . ASN B 1 273 ? 9.273 28.094 6.844 1 97.5 273 ASN B CA 1
ATOM 4940 C C . ASN B 1 273 ? 9.844 29.125 7.805 1 97.5 273 ASN B C 1
ATOM 4942 O O . ASN B 1 273 ? 9.125 29.641 8.664 1 97.5 273 ASN B O 1
ATOM 4946 N N . ILE B 1 274 ? 11.117 29.391 7.656 1 97.81 274 ILE B N 1
ATOM 4947 C CA . ILE B 1 274 ? 11.727 30.438 8.469 1 97.81 274 ILE B CA 1
ATOM 4948 C C . ILE B 1 274 ? 11.078 31.781 8.156 1 97.81 274 ILE B C 1
ATOM 4950 O O . ILE B 1 274 ? 10.797 32.562 9.07 1 97.81 274 ILE B O 1
ATOM 4954 N N . GLN B 1 275 ? 10.766 32 6.887 1 98 275 GLN B N 1
ATOM 4955 C CA . GLN B 1 275 ? 10.078 33.219 6.496 1 98 275 GLN B CA 1
ATOM 4956 C C . GLN B 1 275 ? 8.711 33.312 7.164 1 98 275 GLN B C 1
ATOM 4958 O O . GLN B 1 275 ? 8.352 34.375 7.691 1 98 275 GLN B O 1
ATOM 4963 N N . ILE B 1 276 ? 7.914 32.25 7.164 1 98.31 276 ILE B N 1
ATOM 4964 C CA . ILE B 1 276 ? 6.59 32.219 7.781 1 98.31 276 ILE B CA 1
ATOM 4965 C C . ILE B 1 276 ? 6.715 32.5 9.273 1 98.31 276 ILE B C 1
ATOM 4967 O O . ILE B 1 276 ? 6 33.375 9.812 1 98.31 276 ILE B O 1
ATOM 4971 N N . LEU B 1 277 ? 7.645 31.812 9.93 1 98.5 277 LEU B N 1
ATOM 4972 C CA . LEU B 1 277 ? 7.793 31.938 11.375 1 98.5 277 LEU B CA 1
ATOM 4973 C C . LEU B 1 277 ? 8.336 33.312 11.75 1 98.5 277 LEU B C 1
ATOM 4975 O O . LEU B 1 277 ? 7.98 33.844 12.797 1 98.5 277 LEU B O 1
ATOM 4979 N N . MET B 1 278 ? 9.18 33.875 10.922 1 98.25 278 MET B N 1
ATOM 4980 C CA . MET B 1 278 ? 9.68 35.219 11.172 1 98.25 278 MET B CA 1
ATOM 4981 C C . MET B 1 278 ? 8.562 36.25 11.055 1 98.25 278 MET B C 1
ATOM 4983 O O . MET B 1 278 ? 8.516 37.219 11.82 1 98.25 278 MET B O 1
ATOM 4987 N N . ASN B 1 279 ? 7.723 36.094 10.039 1 98.44 279 ASN B N 1
ATOM 4988 C CA . ASN B 1 279 ? 6.555 36.969 9.922 1 98.44 279 ASN B CA 1
ATOM 4989 C C . ASN B 1 279 ? 5.672 36.906 11.164 1 98.44 279 ASN B C 1
ATOM 4991 O O . ASN B 1 279 ? 5.168 37.906 11.633 1 98.44 279 ASN B O 1
ATOM 4995 N N . CYS B 1 280 ? 5.5 35.688 11.703 1 98.56 280 CYS B N 1
ATOM 4996 C CA . CYS B 1 280 ? 4.742 35.531 12.938 1 98.56 280 CYS B CA 1
ATOM 4997 C C . CYS B 1 280 ? 5.445 36.188 14.109 1 98.56 280 CYS B C 1
ATOM 4999 O O . CYS B 1 280 ? 4.809 36.906 14.898 1 98.56 280 CYS B O 1
ATOM 5001 N N . HIS B 1 281 ? 6.742 35.969 14.211 1 98.38 281 HIS B N 1
ATOM 5002 C CA . HIS B 1 281 ? 7.535 36.531 15.289 1 98.38 281 HIS B CA 1
ATOM 5003 C C . HIS B 1 281 ? 7.422 38.062 15.305 1 98.38 281 HIS B C 1
ATOM 5005 O O . HIS B 1 281 ? 7.219 38.656 16.359 1 98.38 281 HIS B O 1
ATOM 5011 N N . LYS B 1 282 ? 7.52 38.656 14.133 1 97.94 282 LYS B N 1
ATOM 5012 C CA . LYS B 1 282 ? 7.461 40.094 13.992 1 97.94 282 LYS B CA 1
ATOM 5013 C C . LYS B 1 282 ? 6.109 40.656 14.453 1 97.94 282 LYS B C 1
ATOM 5015 O O . LYS B 1 282 ? 6.035 41.719 15.039 1 97.94 282 LYS B O 1
ATOM 5020 N N . ALA B 1 283 ? 5.094 39.906 14.172 1 98.12 283 ALA B N 1
ATOM 5021 C CA . ALA B 1 283 ? 3.736 40.375 14.422 1 98.12 283 ALA B CA 1
ATOM 5022 C C . ALA B 1 283 ? 3.318 40.125 15.859 1 98.12 283 ALA B C 1
ATOM 5024 O O . ALA B 1 283 ? 2.34 40.688 16.344 1 98.12 283 ALA B O 1
ATOM 5025 N N . LEU B 1 284 ? 4.023 39.281 16.609 1 98.25 284 LEU B N 1
ATOM 5026 C CA . LEU B 1 284 ? 3.668 38.906 17.969 1 98.25 284 LEU B CA 1
ATOM 5027 C C . LEU B 1 284 ? 4.207 39.906 18.969 1 98.25 284 LEU B C 1
ATOM 5029 O O . LEU B 1 284 ? 5.297 40.469 18.781 1 98.25 284 LEU B O 1
ATOM 5033 N N . PRO B 1 285 ? 3.424 40.188 20.078 1 97.56 285 PRO B N 1
ATOM 5034 C CA . PRO B 1 285 ? 4.008 40.906 21.219 1 97.56 285 PRO B CA 1
ATOM 5035 C C . PRO B 1 285 ? 4.98 40.031 22.016 1 97.56 285 PRO B C 1
ATOM 5037 O O . PRO B 1 285 ? 5.051 38.812 21.781 1 97.56 285 PRO B O 1
ATOM 5040 N N . SER B 1 286 ? 5.668 40.688 22.875 1 96.06 286 SER B N 1
ATOM 5041 C CA . SER B 1 286 ? 6.477 39.906 23.812 1 96.06 286 SER B CA 1
ATOM 5042 C C . SER B 1 286 ? 5.633 38.875 24.547 1 96.06 286 SER B C 1
ATOM 5044 O O . SER B 1 286 ? 4.496 39.156 24.922 1 96.06 286 SER B O 1
ATOM 5046 N N . ARG B 1 287 ? 6.164 37.688 24.578 1 94.44 287 ARG B N 1
ATOM 5047 C CA . ARG B 1 287 ? 5.547 36.562 25.25 1 94.44 287 ARG B CA 1
ATOM 5048 C C . ARG B 1 287 ? 4.406 35.969 24.406 1 94.44 287 ARG B C 1
ATOM 5050 O O . ARG B 1 287 ? 3.68 35.094 24.859 1 94.44 287 ARG B O 1
ATOM 5057 N N . GLY B 1 288 ? 4.242 36.562 23.25 1 97.44 288 GLY B N 1
ATOM 5058 C CA . GLY B 1 288 ? 3.352 35.906 22.312 1 97.44 288 GLY B CA 1
ATOM 5059 C C . GLY B 1 288 ? 3.84 34.531 21.891 1 97.44 288 GLY B C 1
ATOM 5060 O O . GLY B 1 288 ? 4.98 34.156 22.172 1 97.44 288 GLY B O 1
ATOM 5061 N N . ARG B 1 289 ? 2.961 33.688 21.25 1 97.19 289 ARG B N 1
ATOM 5062 C CA . ARG B 1 289 ? 3.385 32.312 20.969 1 97.19 289 ARG B CA 1
ATOM 5063 C C . ARG B 1 289 ? 2.914 31.875 19.594 1 97.19 289 ARG B C 1
ATOM 5065 O O . ARG B 1 289 ? 1.942 32.438 19.062 1 97.19 289 ARG B O 1
ATOM 5072 N N . VAL B 1 290 ? 3.637 31 19.047 1 98.5 290 VAL B N 1
ATOM 5073 C CA . VAL B 1 290 ? 3.201 30.234 17.891 1 98.5 290 VAL B CA 1
ATOM 5074 C C . VAL B 1 290 ? 2.885 28.797 18.297 1 98.5 290 VAL B C 1
ATOM 5076 O O . VAL B 1 290 ? 3.639 28.188 19.062 1 98.5 290 VAL B O 1
ATOM 5079 N N . ILE B 1 291 ? 1.729 28.359 17.938 1 98.5 291 ILE B N 1
ATOM 5080 C CA . ILE B 1 291 ? 1.255 27 18.188 1 98.5 291 ILE B CA 1
ATOM 5081 C C . ILE B 1 291 ? 1.147 26.234 16.875 1 98.5 291 ILE B C 1
ATOM 5083 O O . ILE B 1 291 ? 0.265 26.5 16.062 1 98.5 291 ILE B O 1
ATOM 5087 N N . MET B 1 292 ? 2.045 25.281 16.703 1 98.5 292 MET B N 1
ATOM 5088 C CA . MET B 1 292 ? 2.086 24.484 15.477 1 98.5 292 MET B CA 1
ATOM 5089 C C . MET B 1 292 ? 1.618 23.062 15.742 1 98.5 292 MET B C 1
ATOM 5091 O O . MET B 1 292 ? 1.867 22.516 16.812 1 98.5 292 MET B O 1
ATOM 5095 N N . VAL B 1 293 ? 0.896 22.531 14.82 1 97.88 293 VAL B N 1
ATOM 5096 C CA . VAL B 1 293 ? 0.461 21.141 14.891 1 97.88 293 VAL B CA 1
ATOM 5097 C C . VAL B 1 293 ? 0.923 20.391 13.641 1 97.88 293 VAL B C 1
ATOM 5099 O O . VAL B 1 293 ? 0.441 20.656 12.539 1 97.88 293 VAL B O 1
ATOM 5102 N N . ASP B 1 294 ? 1.848 19.516 13.773 1 97.38 294 ASP B N 1
ATOM 5103 C CA . ASP B 1 294 ? 2.449 18.75 12.68 1 97.38 294 ASP B CA 1
ATOM 5104 C C . ASP B 1 294 ? 3.041 17.438 13.18 1 97.38 294 ASP B C 1
ATOM 5106 O O . ASP B 1 294 ? 3.104 17.203 14.391 1 97.38 294 ASP B O 1
ATOM 5110 N N . ALA B 1 295 ? 3.373 16.641 12.227 1 96.88 295 ALA B N 1
ATOM 5111 C CA . ALA B 1 295 ? 3.992 15.359 12.586 1 96.88 295 ALA B CA 1
ATOM 5112 C C . ALA B 1 295 ? 5.414 15.57 13.102 1 96.88 295 ALA B C 1
ATOM 5114 O O . ALA B 1 295 ? 6.094 16.516 12.703 1 96.88 295 ALA B O 1
ATOM 5115 N N . VAL B 1 296 ? 5.852 14.773 14.016 1 96.81 296 VAL B N 1
ATOM 5116 C CA . VAL B 1 296 ? 7.238 14.727 14.469 1 96.81 296 VAL B CA 1
ATOM 5117 C C . VAL B 1 296 ? 7.816 13.336 14.227 1 96.81 296 VAL B C 1
ATOM 5119 O O . VAL B 1 296 ? 7.332 12.344 14.781 1 96.81 296 VAL B O 1
ATOM 5122 N N . LEU B 1 297 ? 8.82 13.281 13.391 1 95.38 297 LEU B N 1
ATOM 5123 C CA . LEU B 1 297 ? 9.445 12.008 13.055 1 95.38 297 LEU B CA 1
ATOM 5124 C C . LEU B 1 297 ? 10.25 11.469 14.234 1 95.38 297 LEU B C 1
ATOM 5126 O O . LEU B 1 297 ? 10.914 12.234 14.938 1 95.38 297 LEU B O 1
ATOM 5130 N N . PRO B 1 298 ? 10.148 10.141 14.414 1 91.75 298 PRO B N 1
ATOM 5131 C CA . PRO B 1 298 ? 11.094 9.555 15.367 1 91.75 298 PRO B CA 1
ATOM 5132 C C . PRO B 1 298 ? 12.547 9.773 14.961 1 91.75 298 PRO B C 1
ATOM 5134 O O . PRO B 1 298 ? 12.867 9.797 13.773 1 91.75 298 PRO B O 1
ATOM 5137 N N . ALA B 1 299 ? 13.383 9.82 15.953 1 88 299 ALA B N 1
ATOM 5138 C CA . ALA B 1 299 ? 14.797 10.078 15.711 1 88 299 ALA B CA 1
ATOM 5139 C C . ALA B 1 299 ? 15.453 8.898 15 1 88 299 ALA B C 1
ATOM 5141 O O . ALA B 1 299 ? 16.391 9.078 14.219 1 88 299 ALA B O 1
ATOM 5142 N N . THR B 1 300 ? 14.977 7.703 15.305 1 87.62 300 THR B N 1
ATOM 5143 C CA . THR B 1 300 ? 15.539 6.496 14.703 1 87.62 300 THR B CA 1
ATOM 5144 C C . THR B 1 300 ? 14.43 5.547 14.266 1 87.62 300 THR B C 1
ATOM 5146 O O . THR B 1 300 ? 13.289 5.664 14.719 1 87.62 300 THR B O 1
ATOM 5149 N N . THR B 1 301 ? 14.797 4.668 13.328 1 85.12 301 THR B N 1
ATOM 5150 C CA . THR B 1 301 ? 13.859 3.65 12.883 1 85.12 301 THR B CA 1
ATOM 5151 C C . THR B 1 301 ? 14.031 2.359 13.672 1 85.12 301 THR B C 1
ATOM 5153 O O . THR B 1 301 ? 13.305 1.386 13.453 1 85.12 301 THR B O 1
ATOM 5156 N N . LEU B 1 302 ? 15.016 2.301 14.406 1 67.12 302 LEU B N 1
ATOM 5157 C CA . LEU B 1 302 ? 15.359 1.115 15.188 1 67.12 302 LEU B CA 1
ATOM 5158 C C . LEU B 1 302 ? 14.344 0.883 16.297 1 67.12 302 LEU B C 1
ATOM 5160 O O . LEU B 1 302 ? 14.594 0.09 17.219 1 67.12 302 LEU B O 1
ATOM 5164 N N . LEU B 1 303 ? 13.266 1.399 16.078 1 63.41 303 LEU B N 1
ATOM 5165 C CA . LEU B 1 303 ? 12.352 1.362 17.219 1 63.41 303 LEU B CA 1
ATOM 5166 C C . LEU B 1 303 ? 11.82 -0.048 17.438 1 63.41 303 LEU B C 1
ATOM 5168 O O . LEU B 1 303 ? 11.562 -0.777 16.484 1 63.41 303 LEU B O 1
ATOM 5172 N N . ARG B 1 304 ? 12.125 -0.62 18.562 1 52.91 304 ARG B N 1
ATOM 5173 C CA . ARG B 1 304 ? 11.766 -1.96 19.016 1 52.91 304 ARG B CA 1
ATOM 5174 C C . ARG B 1 304 ? 10.289 -2.24 18.766 1 52.91 304 ARG B C 1
ATOM 5176 O O . ARG B 1 304 ? 9.922 -3.33 18.312 1 52.91 304 ARG B O 1
ATOM 5183 N N . GLU B 1 305 ? 9.523 -1.352 19.172 1 56.94 305 GLU B N 1
ATOM 5184 C CA . GLU B 1 305 ? 8.094 -1.57 18.984 1 56.94 305 GLU B CA 1
ATOM 5185 C C . GLU B 1 305 ? 7.496 -0.523 18.047 1 56.94 305 GLU B C 1
ATOM 5187 O O . GLU B 1 305 ? 7.48 0.667 18.375 1 56.94 305 GLU B O 1
ATOM 5192 N N . SER B 1 306 ? 7.453 -0.917 16.891 1 62.69 306 SER B N 1
ATOM 5193 C CA . SER B 1 306 ? 6.844 -0.053 15.891 1 62.69 306 SER B CA 1
ATOM 5194 C C . SER B 1 306 ? 5.406 0.292 16.266 1 62.69 306 SER B C 1
ATOM 5196 O O . SER B 1 306 ? 4.617 -0.593 16.609 1 62.69 306 SER B O 1
ATOM 5198 N N . SER B 1 307 ? 5.277 1.606 16.391 1 85.38 307 SER B N 1
ATOM 5199 C CA . SER B 1 307 ? 3.932 2.049 16.734 1 85.38 307 SER B CA 1
ATOM 5200 C C . SER B 1 307 ? 3.184 2.559 15.508 1 85.38 307 SER B C 1
ATOM 5202 O O . SER B 1 307 ? 3.799 2.896 14.492 1 85.38 307 SER B O 1
ATOM 5204 N N . LEU B 1 308 ? 1.963 2.395 15.555 1 91.88 308 LEU B N 1
ATOM 5205 C CA . LEU B 1 308 ? 1.073 2.975 14.555 1 91.88 308 LEU B CA 1
ATOM 5206 C C . LEU B 1 308 ? 1.399 4.445 14.328 1 91.88 308 LEU B C 1
ATOM 5208 O O . LEU B 1 308 ? 1.413 4.91 13.18 1 91.88 308 LEU B O 1
ATOM 5212 N N . ASP B 1 309 ? 1.75 5.117 15.391 1 93.12 309 ASP B N 1
ATOM 5213 C CA . ASP B 1 309 ? 2.08 6.535 15.297 1 93.12 309 ASP B CA 1
ATOM 5214 C C . ASP B 1 309 ? 3.348 6.754 14.477 1 93.12 309 ASP B C 1
ATOM 5216 O O . ASP B 1 309 ? 3.398 7.652 13.633 1 93.12 309 ASP B O 1
ATOM 5220 N N . ASP B 1 310 ? 4.348 5.938 14.742 1 94 310 ASP B N 1
ATOM 5221 C CA . ASP B 1 310 ? 5.602 6.055 14 1 94 310 ASP B CA 1
ATOM 5222 C C . ASP B 1 310 ? 5.402 5.746 12.523 1 94 310 ASP B C 1
ATOM 5224 O O . ASP B 1 310 ? 5.938 6.441 11.656 1 94 310 ASP B O 1
ATOM 5228 N N . MET B 1 311 ? 4.645 4.738 12.266 1 94.44 311 MET B N 1
ATOM 5229 C CA . MET B 1 311 ? 4.352 4.375 10.883 1 94.44 311 MET B CA 1
ATOM 5230 C C . MET B 1 311 ? 3.691 5.535 10.141 1 94.44 311 MET B C 1
ATOM 5232 O O . MET B 1 311 ? 4.109 5.895 9.039 1 94.44 311 MET B O 1
ATOM 5236 N N . CYS B 1 312 ? 2.711 6.102 10.773 1 95.81 312 CYS B N 1
ATOM 5237 C CA . CYS B 1 312 ? 1.965 7.188 10.148 1 95.81 312 CYS B CA 1
ATOM 5238 C C . CYS B 1 312 ? 2.852 8.406 9.945 1 95.81 312 CYS B C 1
ATOM 5240 O O . CYS B 1 312 ? 2.705 9.125 8.953 1 95.81 312 CYS B O 1
ATOM 5242 N N . ALA B 1 313 ? 3.779 8.609 10.867 1 96.25 313 ALA B N 1
ATOM 5243 C CA . ALA B 1 313 ? 4.707 9.727 10.719 1 96.25 313 ALA B CA 1
ATOM 5244 C C . ALA B 1 313 ? 5.602 9.539 9.5 1 96.25 313 ALA B C 1
ATOM 5246 O O . ALA B 1 313 ? 5.793 10.477 8.719 1 96.25 313 ALA B O 1
ATOM 5247 N N . PHE B 1 314 ? 6.113 8.383 9.289 1 96.12 314 PHE B N 1
ATOM 5248 C CA . PHE B 1 314 ? 6.965 8.109 8.133 1 96.12 314 PHE B CA 1
ATOM 5249 C C . PHE B 1 314 ? 6.16 8.156 6.844 1 96.12 314 PHE B C 1
ATOM 5251 O O . PHE B 1 314 ? 6.648 8.641 5.82 1 96.12 314 PHE B O 1
ATOM 5258 N N . GLU B 1 315 ? 4.949 7.633 6.898 1 97.06 315 GLU B N 1
ATOM 5259 C CA . GLU B 1 315 ? 4.07 7.719 5.734 1 97.06 315 GLU B CA 1
ATOM 5260 C C . GLU B 1 315 ? 3.805 9.172 5.348 1 97.06 315 GLU B C 1
ATOM 5262 O O . GLU B 1 315 ? 3.822 9.516 4.164 1 97.06 315 GLU B O 1
ATOM 5267 N N . ALA B 1 316 ? 3.564 9.938 6.383 1 96.94 316 ALA B N 1
ATOM 5268 C CA . ALA B 1 316 ? 3.299 11.352 6.145 1 96.94 316 ALA B CA 1
ATOM 5269 C C . ALA B 1 316 ? 4.488 12.023 5.465 1 96.94 316 ALA B C 1
ATOM 5271 O O . ALA B 1 316 ? 4.316 12.883 4.598 1 96.94 316 ALA B O 1
ATOM 5272 N N . ASP B 1 317 ? 5.672 11.648 5.848 1 97.88 317 ASP B N 1
ATOM 5273 C CA . ASP B 1 317 ? 6.875 12.25 5.277 1 97.88 317 ASP B CA 1
ATOM 5274 C C . ASP B 1 317 ? 6.965 11.977 3.775 1 97.88 317 ASP B C 1
ATOM 5276 O O . ASP B 1 317 ? 7.227 12.891 2.988 1 97.88 317 ASP B O 1
ATOM 5280 N N . ILE B 1 318 ? 6.719 10.766 3.367 1 98 318 ILE B N 1
ATOM 5281 C CA . ILE B 1 318 ? 6.793 10.414 1.955 1 98 318 ILE B CA 1
ATOM 5282 C C . ILE B 1 318 ? 5.613 11.023 1.205 1 98 318 ILE B C 1
ATOM 5284 O O . ILE B 1 318 ? 5.75 11.438 0.05 1 98 318 ILE B O 1
ATOM 5288 N N . THR B 1 319 ? 4.508 11.094 1.869 1 97.06 319 THR B N 1
ATOM 5289 C CA . THR B 1 319 ? 3.359 11.766 1.273 1 97.06 319 THR B CA 1
ATOM 5290 C C . THR B 1 319 ? 3.697 13.219 0.936 1 97.06 319 THR B C 1
ATOM 5292 O O . THR B 1 319 ? 3.41 13.688 -0.166 1 97.06 319 THR B O 1
ATOM 5295 N N . MET B 1 320 ? 4.363 13.883 1.865 1 96.56 320 MET B N 1
ATOM 5296 C CA . MET B 1 320 ? 4.746 15.266 1.616 1 96.56 320 MET B CA 1
ATOM 5297 C C . MET B 1 320 ? 5.754 15.359 0.475 1 96.56 320 MET B C 1
ATOM 5299 O O . MET B 1 320 ? 5.703 16.281 -0.332 1 96.56 320 MET B O 1
ATOM 5303 N N . MET B 1 321 ? 6.66 14.445 0.416 1 96.25 321 MET B N 1
ATOM 5304 C CA . MET B 1 321 ? 7.594 14.422 -0.704 1 96.25 321 MET B CA 1
ATOM 5305 C C . MET B 1 321 ? 6.852 14.32 -2.031 1 96.25 321 MET B C 1
ATOM 5307 O O . MET B 1 321 ? 7.238 14.953 -3.014 1 96.25 321 MET B O 1
ATOM 5311 N N . ALA B 1 322 ? 5.785 13.531 -2.047 1 95.94 322 ALA B N 1
ATOM 5312 C CA . ALA B 1 322 ? 5.047 13.234 -3.273 1 95.94 322 ALA B CA 1
ATOM 5313 C C . ALA B 1 322 ? 4.203 14.43 -3.707 1 95.94 322 ALA B C 1
ATOM 5315 O O . ALA B 1 322 ? 4.027 14.672 -4.902 1 95.94 322 ALA B O 1
ATOM 5316 N N . VAL B 1 323 ? 3.701 15.227 -2.711 1 93.94 323 VAL B N 1
ATOM 5317 C CA . VAL B 1 323 ? 2.607 16.094 -3.141 1 93.94 323 VAL B CA 1
ATOM 5318 C C . VAL B 1 323 ? 2.99 17.547 -2.924 1 93.94 323 VAL B C 1
ATOM 5320 O O . VAL B 1 323 ? 2.4 18.453 -3.525 1 93.94 323 VAL B O 1
ATOM 5323 N N . SER B 1 324 ? 3.891 17.828 -2.061 1 91.62 324 SER B N 1
ATOM 5324 C CA . SER B 1 324 ? 4.156 19.203 -1.67 1 91.62 324 SER B CA 1
ATOM 5325 C C . SER B 1 324 ? 5.371 19.766 -2.4 1 91.62 324 SER B C 1
ATOM 5327 O O . SER B 1 324 ? 6.129 19.016 -3.018 1 91.62 324 SER B O 1
ATOM 5329 N N . ALA B 1 325 ? 5.477 21.094 -2.393 1 87.5 325 ALA B N 1
ATOM 5330 C CA . ALA B 1 325 ? 6.648 21.766 -2.945 1 87.5 325 ALA B CA 1
ATOM 5331 C C . ALA B 1 325 ? 7.836 21.672 -1.993 1 87.5 325 ALA B C 1
ATOM 5333 O O . ALA B 1 325 ? 8.133 22.625 -1.27 1 87.5 325 ALA B O 1
ATOM 5334 N N . HIS B 1 326 ? 8.469 20.609 -1.993 1 87.62 326 HIS B N 1
ATOM 5335 C CA . HIS B 1 326 ? 9.633 20.328 -1.169 1 87.62 326 HIS B CA 1
ATOM 5336 C C . HIS B 1 326 ? 9.25 20.188 0.302 1 87.62 326 HIS B C 1
ATOM 5338 O O . HIS B 1 326 ? 10.008 20.594 1.184 1 87.62 326 HIS B O 1
ATOM 5344 N N . GLY B 1 327 ? 8.031 19.781 0.517 1 93.62 327 GLY B N 1
ATOM 5345 C CA . GLY B 1 327 ? 7.539 19.516 1.858 1 93.62 327 GLY B CA 1
ATOM 5346 C C . GLY B 1 327 ? 8.188 18.297 2.494 1 93.62 327 GLY B C 1
ATOM 5347 O O . GLY B 1 327 ? 8.727 17.438 1.795 1 93.62 327 GLY B O 1
ATOM 5348 N N . ARG B 1 328 ? 8.188 18.266 3.822 1 96.69 328 ARG B N 1
ATOM 5349 C CA . ARG B 1 328 ? 8.75 17.172 4.594 1 96.69 328 ARG B CA 1
ATOM 5350 C C . ARG B 1 328 ? 8.273 17.203 6.039 1 96.69 328 ARG B C 1
ATOM 5352 O O . ARG B 1 328 ? 7.875 18.266 6.535 1 96.69 328 ARG B O 1
ATOM 5359 N N . GLU B 1 329 ? 8.312 16.062 6.66 1 97.69 329 GLU B N 1
ATOM 5360 C CA . GLU B 1 329 ? 8.188 16.016 8.109 1 97.69 329 GLU B CA 1
ATOM 5361 C C . GLU B 1 329 ? 9.547 16.188 8.789 1 97.69 329 GLU B C 1
ATOM 5363 O O . GLU B 1 329 ? 10.586 16.031 8.148 1 97.69 329 GLU B O 1
ATOM 5368 N N . ARG B 1 330 ? 9.5 16.547 10.023 1 97.19 330 ARG B N 1
ATOM 5369 C CA . ARG B 1 330 ? 10.711 16.891 10.758 1 97.19 330 ARG B CA 1
ATOM 5370 C C . ARG B 1 330 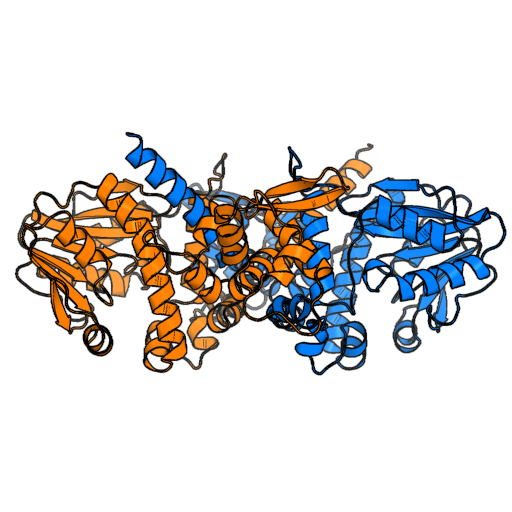? 10.758 16.188 12.109 1 97.19 330 ARG B C 1
ATOM 5372 O O . ARG B 1 330 ? 9.711 15.883 12.695 1 97.19 330 ARG B O 1
ATOM 5379 N N . ASP B 1 331 ? 11.977 15.836 12.539 1 94.88 331 ASP B N 1
ATOM 5380 C CA . ASP B 1 331 ? 12.094 15.32 13.906 1 94.88 331 ASP B CA 1
ATOM 5381 C C . ASP B 1 331 ? 12.172 16.469 14.914 1 94.88 331 ASP B C 1
ATOM 5383 O O . ASP B 1 331 ? 12.133 17.641 14.539 1 94.88 331 ASP B O 1
ATOM 5387 N N . ALA B 1 332 ? 12.219 16.125 16.219 1 96.38 332 ALA B N 1
ATOM 5388 C CA . ALA B 1 332 ? 12.133 17.125 17.281 1 96.38 332 ALA B CA 1
ATOM 5389 C C . ALA B 1 332 ? 13.289 18.125 17.203 1 96.38 332 ALA B C 1
ATOM 5391 O O . ALA B 1 332 ? 13.102 19.312 17.406 1 96.38 332 ALA B O 1
ATOM 5392 N N . GLU B 1 333 ? 14.438 17.641 16.875 1 95.25 333 GLU B N 1
ATOM 5393 C CA . GLU B 1 333 ? 15.602 18.516 16.766 1 95.25 333 GLU B CA 1
ATOM 5394 C C . GLU B 1 333 ? 15.445 19.516 15.617 1 95.25 333 GLU B C 1
ATOM 5396 O O . GLU B 1 333 ? 15.797 20.688 15.758 1 95.25 333 GLU B O 1
ATOM 5401 N N . GLU B 1 334 ? 14.977 19.031 14.523 1 95.69 334 GLU B N 1
ATOM 5402 C CA . GLU B 1 334 ? 14.766 19.891 13.367 1 95.69 334 GLU B CA 1
ATOM 5403 C C . GLU B 1 334 ? 13.711 20.953 13.664 1 95.69 334 GLU B C 1
A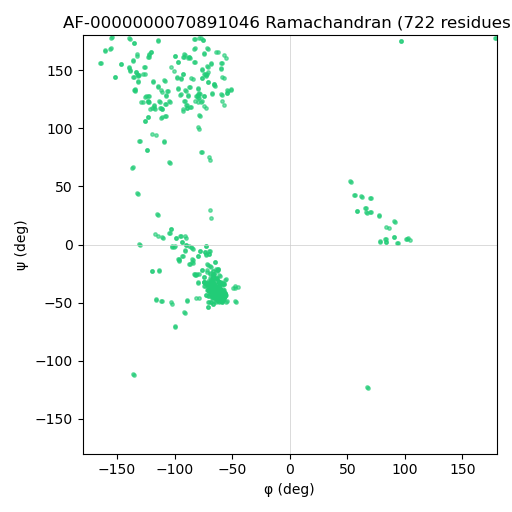TOM 5405 O O . GLU B 1 334 ? 13.844 22.109 13.227 1 95.69 334 GLU B O 1
ATOM 5410 N N . TRP B 1 335 ? 12.672 20.609 14.383 1 97.75 335 TRP B N 1
ATOM 5411 C CA . TRP B 1 335 ? 11.648 21.578 14.789 1 97.75 335 TRP B CA 1
ATOM 5412 C C . TRP B 1 335 ? 12.242 22.656 15.695 1 97.75 335 TRP B C 1
ATOM 5414 O O . TRP B 1 335 ? 11.969 23.844 15.523 1 97.75 335 TRP B O 1
ATOM 5424 N N . GLU B 1 336 ? 13.023 22.219 16.641 1 98 336 GLU B N 1
ATOM 5425 C CA . GLU B 1 336 ? 13.664 23.172 17.547 1 98 336 GLU B CA 1
ATOM 5426 C C . GLU B 1 336 ? 14.578 24.125 16.797 1 98 336 GLU B C 1
ATOM 5428 O O . GLU B 1 336 ? 14.586 25.328 17.078 1 98 336 GLU B O 1
ATOM 5433 N N . ASN B 1 337 ? 15.297 23.562 15.875 1 97.38 337 ASN B N 1
ATOM 5434 C CA . ASN B 1 337 ? 16.188 24.391 15.07 1 97.38 337 ASN B CA 1
ATOM 5435 C C . ASN B 1 337 ? 15.414 25.422 14.258 1 97.38 337 ASN B C 1
ATOM 5437 O O . ASN B 1 337 ? 15.828 26.578 14.156 1 97.38 337 ASN B O 1
ATOM 5441 N N . LEU B 1 338 ? 14.344 25 13.656 1 97.69 338 LEU B N 1
ATOM 5442 C CA . LEU B 1 338 ? 13.5 25.906 12.867 1 97.69 338 LEU B CA 1
ATOM 5443 C C . LEU B 1 338 ? 12.969 27.031 13.734 1 97.69 338 LEU B C 1
ATOM 5445 O O . LEU B 1 338 ? 13.016 28.203 13.336 1 97.69 338 LEU B O 1
ATOM 5449 N N . ALA B 1 339 ? 12.461 26.703 14.875 1 98.25 339 ALA B N 1
ATOM 5450 C CA . ALA B 1 339 ? 11.867 27.688 15.781 1 98.25 339 ALA B CA 1
ATOM 5451 C C . ALA B 1 339 ? 12.93 28.656 16.312 1 98.25 339 ALA B C 1
ATOM 5453 O O . ALA B 1 339 ? 12.719 29.875 16.328 1 98.25 339 ALA B O 1
ATOM 5454 N N . THR B 1 340 ? 14.078 28.094 16.688 1 98.25 340 THR B N 1
ATOM 5455 C CA . THR B 1 340 ? 15.125 28.922 17.281 1 98.25 340 THR B CA 1
ATOM 5456 C C . THR B 1 340 ? 15.719 29.859 16.234 1 98.25 340 THR B C 1
ATOM 5458 O O . THR B 1 340 ? 16.016 31.016 16.531 1 98.25 340 THR B O 1
ATOM 5461 N N . THR B 1 341 ? 15.898 29.359 15.047 1 98.12 341 THR B N 1
ATOM 5462 C CA . THR B 1 341 ? 16.406 30.172 13.953 1 98.12 341 THR B CA 1
ATOM 5463 C C . THR B 1 341 ? 15.461 31.328 13.656 1 98.12 341 THR B C 1
ATOM 5465 O O . THR B 1 341 ? 15.898 32.406 13.234 1 98.12 341 THR B O 1
ATOM 5468 N N . SER B 1 342 ? 14.219 31.172 13.953 1 98.19 342 SER B N 1
ATOM 5469 C CA . SER B 1 342 ? 13.203 32.188 13.664 1 98.19 342 SER B CA 1
ATOM 5470 C C . SER B 1 342 ? 12.984 33.094 14.859 1 98.19 342 SER B C 1
ATOM 5472 O O . SER B 1 342 ? 12.094 33.938 14.836 1 98.19 342 SER B O 1
ATOM 5474 N N . GLY B 1 343 ? 13.727 32.906 15.945 1 98 343 GLY B N 1
ATOM 5475 C CA . GLY B 1 343 ? 13.734 33.844 17.047 1 98 343 GLY B CA 1
ATOM 5476 C C . GLY B 1 343 ? 12.891 33.375 18.234 1 98 343 GLY B C 1
ATOM 5477 O O . GLY B 1 343 ? 12.742 34.094 19.219 1 98 343 GLY B O 1
ATOM 5478 N N . PHE B 1 344 ? 12.344 32.188 18.188 1 98.62 344 PHE B N 1
ATOM 5479 C CA . PHE B 1 344 ? 11.477 31.719 19.25 1 98.62 344 PHE B CA 1
ATOM 5480 C C . PHE B 1 344 ? 12.273 30.953 20.297 1 98.62 344 PHE B C 1
ATOM 5482 O O . PHE B 1 344 ? 13.391 30.516 20.031 1 98.62 344 PHE B O 1
ATOM 5489 N N . THR B 1 345 ? 11.664 30.812 21.484 1 98 345 THR B N 1
ATOM 5490 C CA . THR B 1 345 ? 12.242 30.094 22.609 1 98 345 THR B CA 1
ATOM 5491 C C . THR B 1 345 ? 11.188 29.266 23.328 1 98 345 THR B C 1
ATOM 5493 O O . THR B 1 345 ? 10.039 29.188 22.875 1 98 345 THR B O 1
ATOM 5496 N N . ASN B 1 346 ? 11.625 28.516 24.375 1 97.12 346 ASN B N 1
ATOM 5497 C CA . ASN B 1 346 ? 10.727 27.719 25.203 1 97.12 346 ASN B CA 1
ATOM 5498 C C . ASN B 1 346 ? 9.852 26.812 24.359 1 97.12 346 ASN B C 1
ATOM 5500 O O . ASN B 1 346 ? 8.625 26.844 24.453 1 97.12 346 ASN B O 1
ATOM 5504 N N . ILE B 1 347 ? 10.492 26.062 23.562 1 98.12 347 ILE B N 1
ATOM 5505 C CA . ILE B 1 347 ? 9.789 25.172 22.641 1 98.12 347 ILE B CA 1
ATOM 5506 C C . ILE B 1 347 ? 9.328 23.922 23.406 1 98.12 347 ILE B C 1
ATOM 5508 O O . ILE B 1 347 ? 10.133 23.25 24.047 1 98.12 347 ILE B O 1
ATOM 5512 N N . THR B 1 348 ? 8.062 23.594 23.344 1 97.81 348 THR B N 1
ATOM 5513 C CA . THR B 1 348 ? 7.496 22.422 24 1 97.81 348 THR B CA 1
ATOM 5514 C C . THR B 1 348 ? 6.734 21.547 23.016 1 97.81 348 THR B C 1
ATOM 5516 O O . THR B 1 348 ? 6.266 22.031 21.984 1 97.81 348 THR B O 1
ATOM 5519 N N . PHE B 1 349 ? 6.652 20.281 23.297 1 97.88 349 PHE B N 1
ATOM 5520 C CA . PHE B 1 349 ? 5.953 19.297 22.484 1 97.88 349 PHE B CA 1
ATOM 5521 C C . PHE B 1 349 ? 4.875 18.594 23.297 1 97.88 349 PHE B C 1
ATOM 5523 O O . PHE B 1 349 ? 5.141 18.094 24.391 1 97.88 349 PHE B O 1
ATOM 5530 N N . VAL B 1 350 ? 3.67 18.578 22.781 1 97.19 350 VAL B N 1
ATOM 5531 C CA . VAL B 1 350 ? 2.586 17.766 23.328 1 97.19 350 VAL B CA 1
ATOM 5532 C C . VAL B 1 350 ? 2.127 16.75 22.297 1 97.19 350 VAL B C 1
ATOM 5534 O O . VAL B 1 350 ? 1.63 17.109 21.234 1 97.19 350 VAL B O 1
ATOM 5537 N N . LYS B 1 351 ? 2.227 15.508 22.609 1 94.94 351 LYS B N 1
ATOM 5538 C CA . LYS B 1 351 ? 1.889 14.453 21.656 1 94.94 351 LYS B CA 1
ATOM 5539 C C . LYS B 1 351 ? 0.378 14.258 21.578 1 94.94 351 LYS B C 1
ATOM 5541 O O . LYS B 1 351 ? -0.302 14.164 22.594 1 94.94 351 LYS B O 1
ATOM 5546 N N . LEU B 1 352 ? -0.142 14.234 20.391 1 93.62 352 LEU B N 1
ATOM 5547 C CA . LEU B 1 352 ? -1.527 13.867 20.125 1 93.62 352 LEU B CA 1
ATOM 5548 C C . LEU B 1 352 ? -1.619 12.422 19.641 1 93.62 352 LEU B C 1
ATOM 5550 O O . LEU B 1 352 ? -2.01 11.531 20.391 1 93.62 352 LEU B O 1
ATOM 5554 N N . ASP B 1 353 ? -1.217 12.109 18.547 1 90.88 353 ASP B N 1
ATOM 5555 C CA . ASP B 1 353 ? -0.956 10.805 17.938 1 90.88 353 ASP B CA 1
ATOM 5556 C C . ASP B 1 353 ? 0.368 10.805 17.188 1 90.88 353 ASP B C 1
ATOM 5558 O O . ASP B 1 353 ? 1.42 11.102 17.75 1 90.88 353 ASP B O 1
ATOM 5562 N N . TYR B 1 354 ? 0.267 10.695 15.867 1 91.38 354 TYR B N 1
ATOM 5563 C CA . TYR B 1 354 ? 1.521 10.898 15.148 1 91.38 354 TYR B CA 1
ATOM 5564 C C . TYR B 1 354 ? 1.837 12.375 15 1 91.38 354 TYR B C 1
ATOM 5566 O O . TYR B 1 354 ? 2.967 12.75 14.672 1 91.38 354 TYR B O 1
ATOM 5574 N N . MET B 1 355 ? 0.887 13.172 15.344 1 95.44 355 MET B N 1
ATOM 5575 C CA . MET B 1 355 ? 0.979 14.633 15.352 1 95.44 355 MET B CA 1
ATOM 5576 C C . MET B 1 355 ? 1.306 15.148 16.75 1 95.44 355 MET B C 1
ATOM 5578 O O . MET B 1 355 ? 1.011 14.492 17.75 1 95.44 355 MET B O 1
ATOM 5582 N N . TYR B 1 356 ? 1.861 16.344 16.781 1 97.44 356 TYR B N 1
ATOM 5583 C CA . TYR B 1 356 ? 2.209 17.031 18.016 1 97.44 356 TYR B CA 1
ATOM 5584 C C . TYR B 1 356 ? 1.736 18.484 17.969 1 97.44 356 TYR B C 1
ATOM 5586 O O . TYR B 1 356 ? 1.621 19.078 16.891 1 97.44 356 TYR B O 1
ATOM 5594 N N . VAL B 1 357 ? 1.414 18.953 19.109 1 98.12 357 VAL B N 1
ATOM 5595 C CA . VAL B 1 357 ? 1.4 20.406 19.281 1 98.12 357 VAL B CA 1
ATOM 5596 C C . VAL B 1 357 ? 2.799 20.906 19.656 1 98.12 357 VAL B C 1
ATOM 5598 O O . VAL B 1 357 ? 3.375 20.453 20.656 1 98.12 357 VAL B O 1
ATOM 5601 N N . ILE B 1 358 ? 3.338 21.703 18.859 1 98.62 358 ILE B N 1
ATOM 5602 C CA . ILE B 1 358 ? 4.633 22.344 19.094 1 98.62 358 ILE B CA 1
ATOM 5603 C C . ILE B 1 358 ? 4.434 23.812 19.406 1 98.62 358 ILE B C 1
ATOM 5605 O O . ILE B 1 358 ? 4.055 24.594 18.516 1 98.62 358 ILE B O 1
ATOM 5609 N N . GLU B 1 359 ? 4.676 24.172 20.594 1 98.31 359 GLU B N 1
ATOM 5610 C CA . GLU B 1 359 ? 4.516 25.547 21.016 1 98.31 359 GLU B CA 1
ATOM 5611 C C . GLU B 1 359 ? 5.867 26.234 21.203 1 98.31 359 GLU B C 1
ATOM 5613 O O . GLU B 1 359 ? 6.801 25.641 21.734 1 98.31 359 GLU B O 1
ATOM 5618 N N . ALA B 1 360 ? 5.969 27.391 20.656 1 98.38 360 ALA B N 1
ATOM 5619 C CA . ALA B 1 360 ? 7.168 28.219 20.797 1 98.38 360 ALA B CA 1
ATOM 5620 C C . ALA B 1 360 ? 6.816 29.656 21.188 1 98.38 360 ALA B C 1
ATOM 5622 O O . ALA B 1 360 ? 5.812 30.203 20.719 1 98.38 360 ALA B O 1
ATOM 5623 N N . MET B 1 361 ? 7.648 30.281 21.984 1 98 361 MET B N 1
ATOM 5624 C CA . MET B 1 361 ? 7.309 31.578 22.562 1 98 361 MET B CA 1
ATOM 5625 C C . MET B 1 361 ? 8.297 32.656 22.109 1 98 361 MET B C 1
ATOM 5627 O O . MET B 1 361 ? 9.492 32.375 21.984 1 98 361 MET B O 1
ATOM 5631 N N . LYS B 1 362 ? 7.723 33.781 21.844 1 97.88 362 LYS B N 1
ATOM 5632 C CA . LYS B 1 362 ? 8.594 34.938 21.656 1 97.88 362 LYS B CA 1
ATOM 5633 C C . LYS B 1 362 ? 9.148 35.438 22.984 1 97.88 362 LYS B C 1
ATOM 5635 O O . LYS B 1 362 ? 8.398 35.625 23.953 1 97.88 362 LYS B O 1
ATOM 5640 N N . PRO B 1 363 ? 10.5 35.562 23 1 95.75 363 PRO B N 1
ATOM 5641 C CA . PRO B 1 363 ? 11.062 36.062 24.266 1 95.75 363 PRO B CA 1
ATOM 5642 C C . PRO B 1 363 ? 10.562 37.438 24.625 1 95.75 363 PRO B C 1
ATOM 5644 O O . PRO B 1 363 ? 10.227 38.25 23.734 1 95.75 363 PRO B O 1
#